Protein AF-0000000084534004 (afdb_homodimer)

Nearest PDB structures (foldseek):
  1y7y-assembly1_A  TM=9.054E-01  e=1.705E-03  Aeromonas hydrophila
  1y7y-assembly1_B  TM=9.629E-01  e=3.071E-03  Aeromonas hydrophila
  2b5a-assembly1_A  TM=8.673E-01  e=4.233E-03  [Bacillus] caldolyticus
  3f52-assembly1_A  TM=8.559E-01  e=8.482E-03  Corynebacterium glutamicum
  3f51-assembly1_A  TM=7.210E-01  e=1.448E-02  Corynebacterium glutamicum

Structure (mmCIF, N/CA/C/O backbone):
data_AF-0000000084534004-model_v1
#
loop_
_entity.id
_entity.type
_entity.pdbx_description
1 polymer 'HTH cro/C1-type domain-containing protein'
#
loop_
_atom_site.group_PDB
_atom_site.id
_atom_site.type_symbol
_atom_site.label_atom_id
_atom_site.label_alt_id
_atom_site.label_comp_id
_atom_site.label_asym_id
_atom_site.label_entity_id
_atom_site.label_seq_id
_atom_site.pdbx_PDB_ins_code
_atom_site.Cartn_x
_atom_site.Cartn_y
_atom_site.Cartn_z
_atom_site.occupancy
_atom_site.B_iso_or_equiv
_atom_site.auth_seq_id
_atom_site.auth_comp_id
_atom_site.auth_asym_id
_atom_site.auth_atom_id
_atom_site.pdbx_PDB_model_num
ATOM 1 N N . MET A 1 1 ? -35.75 -1.76 -23.844 1 21.72 1 MET A N 1
ATOM 2 C CA . MET A 1 1 ? -34.969 -1.839 -22.609 1 21.72 1 MET A CA 1
ATOM 3 C C . MET A 1 1 ? -33.75 -2.74 -22.797 1 21.72 1 MET A C 1
ATOM 5 O O . MET A 1 1 ? -33.875 -3.965 -22.703 1 21.72 1 MET A O 1
ATOM 9 N N . GLU A 1 2 ? -32.875 -2.648 -23.719 1 26.16 2 GLU A N 1
ATOM 10 C CA . GLU A 1 2 ? -31.922 -3.533 -24.391 1 26.16 2 GLU A CA 1
ATOM 11 C C . GLU A 1 2 ? -30.75 -3.898 -23.484 1 26.16 2 GLU A C 1
ATOM 13 O O . GLU A 1 2 ? -30.062 -3.018 -22.969 1 26.16 2 GLU A O 1
ATOM 18 N N . SER A 1 3 ? -30.891 -4.973 -22.656 1 27.3 3 SER A N 1
ATOM 19 C CA . SER A 1 3 ? -30.078 -5.582 -21.625 1 27.3 3 SER A CA 1
ATOM 20 C C . SER A 1 3 ? -28.625 -5.738 -22.078 1 27.3 3 SER A C 1
ATOM 22 O O . SER A 1 3 ? -28.359 -6.32 -23.141 1 27.3 3 SER A O 1
ATOM 24 N N . TYR A 1 4 ? -27.906 -4.73 -22.016 1 28.36 4 TYR A N 1
ATOM 25 C CA . TYR A 1 4 ? -26.5 -4.77 -22.391 1 28.36 4 TYR A CA 1
ATOM 26 C C . TYR A 1 4 ? -25.828 -6.023 -21.859 1 28.36 4 TYR A C 1
ATOM 28 O O . TYR A 1 4 ? -25.594 -6.141 -20.641 1 28.36 4 TYR A O 1
ATOM 36 N N . GLU A 1 5 ? -26.266 -7.344 -22.234 1 30.28 5 GLU A N 1
ATOM 37 C CA . GLU A 1 5 ? -25.672 -8.672 -22.109 1 30.28 5 GLU A CA 1
ATOM 38 C C . GLU A 1 5 ? -24.172 -8.625 -22.297 1 30.28 5 GLU A C 1
ATOM 40 O O . GLU A 1 5 ? -23.672 -8.227 -23.359 1 30.28 5 GLU A O 1
ATOM 45 N N . ILE A 1 6 ? -23.469 -8.18 -21.422 1 35.78 6 ILE A N 1
ATOM 46 C CA . ILE A 1 6 ? -22.031 -8.422 -21.469 1 35.78 6 ILE A CA 1
ATOM 47 C C . ILE A 1 6 ? -21.766 -9.75 -22.172 1 35.78 6 ILE A C 1
ATOM 49 O O . ILE A 1 6 ? -22.25 -10.797 -21.734 1 35.78 6 ILE A O 1
ATOM 53 N N . ASP A 1 7 ? -21.703 -9.945 -23.516 1 34.69 7 ASP A N 1
ATOM 54 C CA . ASP A 1 7 ? -21.5 -11.07 -24.422 1 34.69 7 ASP A CA 1
ATOM 55 C C . ASP A 1 7 ? -20.453 -12.039 -23.875 1 34.69 7 ASP A C 1
ATOM 57 O O . ASP A 1 7 ? -19.266 -11.719 -23.859 1 34.69 7 ASP A O 1
ATOM 61 N N . ALA A 1 8 ? -20.609 -12.82 -22.875 1 41.19 8 ALA A N 1
ATOM 62 C CA . ALA A 1 8 ? -20.047 -14.016 -22.234 1 41.19 8 ALA A CA 1
ATOM 63 C C . ALA A 1 8 ? -19.234 -14.836 -23.234 1 41.19 8 ALA A C 1
ATOM 65 O O . ALA A 1 8 ? -18.5 -15.758 -22.844 1 41.19 8 ALA A O 1
ATOM 66 N N . SER A 1 9 ? -19.469 -14.805 -24.484 1 41.81 9 SER A N 1
ATOM 67 C CA . SER A 1 9 ? -18.844 -15.438 -25.656 1 41.81 9 SER A CA 1
ATOM 68 C C . SER A 1 9 ? -17.422 -14.922 -25.859 1 41.81 9 SER A C 1
ATOM 70 O O . SER A 1 9 ? -16.641 -15.523 -26.609 1 41.81 9 SER A O 1
ATOM 72 N N . SER A 1 10 ? -16.922 -13.719 -25.297 1 50.91 10 SER A N 1
ATOM 73 C CA . SER A 1 10 ? -15.703 -12.984 -25.609 1 50.91 10 SER A CA 1
ATOM 74 C C . SER A 1 10 ? -14.664 -13.141 -24.516 1 50.91 10 SER A C 1
ATOM 76 O O . SER A 1 10 ? -13.602 -12.516 -24.562 1 50.91 10 SER A O 1
ATOM 78 N N . SER A 1 11 ? -14.859 -13.945 -23.578 1 62.97 11 SER A N 1
ATOM 79 C CA . SER A 1 11 ? -13.859 -14.117 -22.531 1 62.97 11 SER A CA 1
ATOM 80 C C . SER A 1 11 ? -12.633 -14.859 -23.062 1 62.97 11 SER A C 1
ATOM 82 O O . SER A 1 11 ? -12.734 -15.641 -24 1 62.97 11 SER A O 1
ATOM 84 N N . PRO A 1 12 ? -11.5 -14.391 -22.703 1 69.75 12 PRO A N 1
ATOM 85 C CA . PRO A 1 12 ? -10.281 -15.094 -23.125 1 69.75 12 PRO A CA 1
ATOM 86 C C . PRO A 1 12 ? -10.359 -16.594 -22.891 1 69.75 12 PRO A C 1
ATOM 88 O O . PRO A 1 12 ? -9.836 -17.375 -23.688 1 69.75 12 PRO A O 1
ATOM 91 N N . ALA A 1 13 ? -11.125 -16.922 -21.984 1 75.5 13 ALA A N 1
ATOM 92 C CA . ALA A 1 13 ? -11.281 -18.359 -21.703 1 75.5 13 ALA A CA 1
ATOM 93 C C . ALA A 1 13 ? -12.133 -19.031 -22.766 1 75.5 13 ALA A C 1
ATOM 95 O O . ALA A 1 13 ? -11.82 -20.141 -23.203 1 75.5 13 ALA A O 1
ATOM 96 N N . VAL A 1 14 ? -13.141 -18.359 -23.156 1 80.31 14 VAL A N 1
ATOM 97 C CA . VAL A 1 14 ? -14.008 -18.891 -24.203 1 80.31 14 VAL A CA 1
ATOM 98 C C . VAL A 1 14 ? -13.227 -18.969 -25.516 1 80.31 14 VAL A C 1
ATOM 100 O O . VAL A 1 14 ? -13.312 -19.984 -26.234 1 80.31 14 VAL A O 1
ATOM 103 N N . ARG A 1 15 ? -12.484 -17.953 -25.719 1 82.31 15 ARG A N 1
ATOM 104 C CA . ARG A 1 15 ? -11.656 -17.953 -26.938 1 82.31 15 ARG A CA 1
ATOM 105 C C . ARG A 1 15 ? -10.664 -19.109 -26.922 1 82.31 15 ARG A C 1
ATOM 107 O O . ARG A 1 15 ? -10.438 -19.75 -27.938 1 82.31 15 ARG A O 1
ATOM 114 N N . PHE A 1 16 ? -10.078 -19.328 -25.766 1 88.38 16 PHE A N 1
ATOM 115 C CA . PHE A 1 16 ? -9.164 -20.453 -25.625 1 88.38 16 PHE A CA 1
ATOM 116 C C . PHE A 1 16 ? -9.859 -21.766 -25.953 1 88.38 16 PHE A C 1
ATOM 118 O O . PHE A 1 16 ? -9.352 -22.562 -26.75 1 88.38 16 PHE A O 1
ATOM 125 N N . GLY A 1 17 ? -11.008 -22 -25.406 1 90.62 17 GLY A N 1
ATOM 126 C CA . GLY A 1 17 ? -11.781 -23.203 -25.656 1 90.62 17 GLY A CA 1
ATOM 127 C C . GLY A 1 17 ? -12.148 -23.375 -27.125 1 90.62 17 GLY A C 1
ATOM 128 O O . GLY A 1 17 ? -12.047 -24.484 -27.656 1 90.62 17 GLY A O 1
ATOM 129 N N . ASP A 1 18 ? -12.523 -22.266 -27.719 1 90.25 18 ASP A N 1
ATOM 130 C CA . ASP A 1 18 ? -12.883 -22.281 -29.141 1 90.25 18 ASP A CA 1
ATOM 131 C C . ASP A 1 18 ? -11.688 -22.672 -30 1 90.25 18 ASP A C 1
ATOM 133 O O . ASP A 1 18 ? -11.828 -23.469 -30.938 1 90.25 18 ASP A O 1
ATOM 137 N N . GLU A 1 19 ? -10.594 -22.078 -29.656 1 92.56 19 GLU A N 1
ATOM 138 C CA . GLU A 1 19 ? -9.383 -22.406 -30.391 1 92.56 19 GLU A CA 1
ATOM 139 C C . GLU A 1 19 ? -9 -23.875 -30.219 1 92.56 19 GLU A C 1
ATOM 141 O O . GLU A 1 19 ? -8.641 -24.547 -31.172 1 92.56 19 GLU A O 1
ATOM 146 N N . LEU A 1 20 ? -9.109 -24.344 -29.016 1 94.69 20 LEU A N 1
ATOM 147 C CA . LEU A 1 20 ? -8.797 -25.734 -28.719 1 94.69 20 LEU A CA 1
ATOM 148 C C . LEU A 1 20 ? -9.695 -26.672 -29.516 1 94.69 20 LEU A C 1
ATOM 150 O O . LEU A 1 20 ? -9.219 -27.625 -30.141 1 94.69 20 LEU A O 1
ATOM 154 N N . ARG A 1 21 ? -10.922 -26.359 -29.547 1 94.69 21 ARG A N 1
ATOM 155 C CA . ARG A 1 21 ? -11.906 -27.141 -30.297 1 94.69 21 ARG A CA 1
ATOM 156 C C . ARG A 1 21 ? -11.617 -27.094 -31.797 1 94.69 21 ARG A C 1
ATOM 158 O O . ARG A 1 21 ? -11.688 -28.109 -32.469 1 94.69 21 ARG A O 1
ATOM 165 N N . GLY A 1 22 ? -11.406 -25.969 -32.281 1 94.44 22 GLY A N 1
ATOM 166 C CA . GLY A 1 22 ? -11.102 -25.797 -33.688 1 94.44 22 GLY A CA 1
ATOM 167 C C . GLY A 1 22 ? -9.914 -26.625 -34.125 1 94.44 22 GLY A C 1
ATOM 168 O O . GLY A 1 22 ? -10 -27.328 -35.156 1 94.44 22 GLY A O 1
ATOM 169 N N . TRP A 1 23 ? -8.828 -26.516 -33.406 1 95.19 23 TRP A N 1
ATOM 170 C CA . TRP A 1 23 ? -7.625 -27.281 -33.719 1 95.19 23 TRP A CA 1
ATOM 171 C C . TRP A 1 23 ? -7.883 -28.781 -33.625 1 95.19 23 TRP A C 1
ATOM 173 O O . TRP A 1 23 ? -7.465 -29.547 -34.469 1 95.19 23 TRP A O 1
ATOM 183 N N . ARG A 1 24 ? -8.555 -29.125 -32.531 1 96 24 ARG A N 1
ATOM 184 C CA . ARG A 1 24 ? -8.891 -30.531 -32.312 1 96 24 ARG A CA 1
ATOM 185 C C . ARG A 1 24 ? -9.711 -31.078 -33.469 1 96 24 ARG A C 1
ATOM 187 O O . ARG A 1 24 ? -9.398 -32.156 -34.031 1 96 24 ARG A O 1
ATOM 194 N N . ARG A 1 25 ? -10.664 -30.359 -33.938 1 95.75 25 ARG A N 1
ATOM 195 C CA . ARG A 1 25 ? -11.539 -30.766 -35.031 1 95.75 25 ARG A CA 1
ATOM 196 C C . ARG A 1 25 ? -10.789 -30.781 -36.344 1 95.75 25 ARG A C 1
ATOM 198 O O . ARG A 1 25 ? -11.039 -31.656 -37.219 1 95.75 25 ARG A O 1
ATOM 205 N N . SER A 1 26 ? -9.945 -29.906 -36.531 1 94.56 26 SER A N 1
ATOM 206 C CA . SER A 1 26 ? -9.18 -29.844 -37.781 1 94.56 26 SER A CA 1
ATOM 207 C C . SER A 1 26 ? -8.281 -31.062 -37.938 1 94.56 26 SER A C 1
ATOM 209 O O . SER A 1 26 ? -7.93 -31.438 -39.062 1 94.56 26 SER A O 1
ATOM 211 N N . ARG A 1 27 ? -7.957 -31.641 -36.812 1 94.56 27 ARG A N 1
ATOM 212 C CA . ARG A 1 27 ? -7.121 -32.844 -36.812 1 94.56 27 ARG A CA 1
ATOM 213 C C . ARG A 1 27 ? -7.969 -34.094 -36.781 1 94.56 27 ARG A C 1
ATOM 215 O O . ARG A 1 27 ? -7.438 -35.219 -36.844 1 94.56 27 ARG A O 1
ATOM 222 N N . GLY A 1 28 ? -9.281 -33.906 -36.625 1 95.56 28 GLY A N 1
ATOM 223 C CA . GLY A 1 28 ? -10.195 -35.031 -36.562 1 95.56 28 GLY A CA 1
ATOM 224 C C . GLY A 1 28 ? -10.141 -35.781 -35.25 1 95.56 28 GLY A C 1
ATOM 225 O O . GLY A 1 28 ? -10.453 -36.969 -35.188 1 95.56 28 GLY A O 1
ATOM 226 N N . TRP A 1 29 ? -9.641 -35.156 -34.219 1 96.25 29 TRP A N 1
ATOM 227 C CA . TRP A 1 29 ? -9.484 -35.844 -32.938 1 96.25 29 TRP A CA 1
ATOM 228 C C . TRP A 1 29 ? -10.734 -35.656 -32.094 1 96.25 29 TRP A C 1
ATOM 230 O O . TRP A 1 29 ? -11.367 -34.594 -32.125 1 96.25 29 TRP A O 1
ATOM 240 N N . SER A 1 30 ? -11.102 -36.656 -31.391 1 95.75 30 SER A N 1
ATOM 241 C CA . SER A 1 30 ? -12.078 -36.531 -30.312 1 95.75 30 SER A CA 1
ATOM 242 C C . SER A 1 30 ? -11.461 -35.875 -29.094 1 95.75 30 SER A C 1
ATOM 244 O O . SER A 1 30 ? -10.242 -35.688 -29.016 1 95.75 30 SER A O 1
ATOM 246 N N . GLN A 1 31 ? -12.352 -35.438 -28.156 1 96.25 31 GLN A N 1
ATOM 247 C CA . GLN A 1 31 ? -11.844 -34.875 -26.891 1 96.25 31 GLN A CA 1
ATOM 248 C C . GLN A 1 31 ? -11.023 -35.938 -26.141 1 96.25 31 GLN A C 1
ATOM 250 O O . GLN A 1 31 ? -10.016 -35.594 -25.516 1 96.25 31 GLN A O 1
ATOM 255 N N . ALA A 1 32 ? -11.445 -37.188 -26.219 1 95.25 32 ALA A N 1
ATOM 256 C CA . ALA A 1 32 ? -10.727 -38.281 -25.562 1 95.25 32 ALA A CA 1
ATOM 257 C C . ALA A 1 32 ? -9.344 -38.469 -26.188 1 95.25 32 ALA A C 1
ATOM 259 O O . ALA A 1 32 ? -8.359 -38.688 -25.469 1 95.25 32 ALA A O 1
ATOM 260 N N . GLU A 1 33 ? -9.297 -38.406 -27.484 1 95.62 33 GLU A N 1
ATOM 261 C CA . GLU A 1 33 ? -8.031 -38.562 -28.188 1 95.62 33 GLU A CA 1
ATOM 262 C C . GLU A 1 33 ? -7.082 -37.406 -27.875 1 95.62 33 GLU A C 1
ATOM 264 O O . GLU A 1 33 ? -5.891 -37.625 -27.656 1 95.62 33 GLU A O 1
ATOM 269 N N . LEU A 1 34 ? -7.586 -36.156 -27.859 1 96.44 34 LEU A N 1
ATOM 270 C CA . LEU A 1 34 ? -6.766 -35 -27.5 1 96.44 34 LEU A CA 1
ATOM 271 C C . LEU A 1 34 ? -6.23 -35.156 -26.078 1 96.44 34 LEU A C 1
ATOM 273 O O . LEU A 1 34 ? -5.055 -34.906 -25.828 1 96.44 34 LEU A O 1
ATOM 277 N N . GLY A 1 35 ? -7.074 -35.562 -25.188 1 95.81 35 GLY A N 1
ATOM 278 C CA . GLY A 1 35 ? -6.66 -35.781 -23.812 1 95.81 35 GLY A CA 1
ATOM 279 C C . GLY A 1 35 ? -5.512 -36.781 -23.688 1 95.81 35 GLY A C 1
ATOM 280 O O . GLY A 1 35 ? -4.523 -36.5 -23 1 95.81 35 GLY A O 1
ATOM 281 N N . ARG A 1 36 ? -5.652 -37.875 -24.406 1 94.5 36 ARG A N 1
ATOM 282 C CA . ARG A 1 36 ? -4.613 -38.875 -24.406 1 94.5 36 ARG A CA 1
ATOM 283 C C . ARG A 1 36 ? -3.291 -38.344 -24.922 1 94.5 36 ARG A C 1
ATOM 285 O O . ARG A 1 36 ? -2.23 -38.594 -24.359 1 94.5 36 ARG A O 1
ATOM 292 N N . ARG A 1 37 ? -3.352 -37.562 -25.906 1 95.31 37 ARG A N 1
ATOM 293 C CA . ARG A 1 37 ? -2.148 -37.031 -26.531 1 95.31 37 ARG A CA 1
ATOM 294 C C . ARG A 1 37 ? -1.493 -35.969 -25.641 1 95.31 37 ARG A C 1
ATOM 296 O O . ARG A 1 37 ? -0.269 -35.812 -25.641 1 95.31 37 ARG A O 1
ATOM 303 N N . MET A 1 38 ? -2.312 -35.25 -24.906 1 94.88 38 MET A N 1
ATOM 304 C CA . MET A 1 38 ? -1.814 -34.156 -24.062 1 94.88 38 MET A CA 1
ATOM 305 C C . MET A 1 38 ? -1.446 -34.688 -22.688 1 94.88 38 MET A C 1
ATOM 307 O O . MET A 1 38 ? -0.784 -33.969 -21.906 1 94.88 38 MET A O 1
ATOM 311 N N . GLY A 1 39 ? -1.909 -35.875 -22.375 1 93.31 39 GLY A N 1
ATOM 312 C CA . GLY A 1 39 ? -1.701 -36.406 -21.047 1 93.31 39 GLY A CA 1
ATOM 313 C C . GLY A 1 39 ? -2.758 -35.969 -20.047 1 93.31 39 GLY A C 1
ATOM 314 O O . GLY A 1 39 ? -2.467 -35.781 -18.875 1 93.31 39 GLY A O 1
ATOM 315 N N . TYR A 1 40 ? -3.891 -35.625 -20.562 1 92.81 40 TYR A N 1
ATOM 316 C CA . TYR A 1 40 ? -4.992 -35.188 -19.703 1 92.81 40 TYR A CA 1
ATOM 317 C C . TYR A 1 40 ? -6.23 -36.031 -19.938 1 92.81 40 TYR A C 1
ATOM 319 O O . TYR A 1 40 ? -6.312 -36.781 -20.938 1 92.81 40 TYR A O 1
ATOM 327 N N . SER A 1 41 ? -7.168 -36.031 -19.047 1 91.44 41 SER A N 1
ATOM 328 C CA . SER A 1 41 ? -8.406 -36.781 -19.188 1 91.44 41 SER A CA 1
ATOM 329 C C . SER A 1 41 ? -9.344 -36.125 -20.203 1 91.44 41 SER A C 1
ATOM 331 O O . SER A 1 41 ? -9.234 -34.938 -20.469 1 91.44 41 SER A O 1
ATOM 333 N N . HIS A 1 42 ? -10.227 -37 -20.734 1 92.38 42 HIS A N 1
ATOM 334 C CA . HIS A 1 42 ? -11.312 -36.5 -21.578 1 92.38 42 HIS A CA 1
ATOM 335 C C . HIS A 1 42 ? -12.117 -35.406 -20.891 1 92.38 42 HIS A C 1
ATOM 337 O O . HIS A 1 42 ? -12.453 -34.406 -21.5 1 92.38 42 HIS A O 1
ATOM 343 N N . GLY A 1 43 ? -12.344 -35.656 -19.672 1 91.06 43 GLY A N 1
ATOM 344 C CA . GLY A 1 43 ? -13.133 -34.719 -18.891 1 91.06 43 GLY A CA 1
ATOM 345 C C . GLY A 1 43 ? -12.492 -33.344 -18.812 1 91.06 43 GLY A C 1
ATOM 346 O O . GLY A 1 43 ? -13.172 -32.312 -18.969 1 91.06 43 GLY A O 1
ATOM 347 N N . LEU A 1 44 ? -11.211 -33.312 -18.562 1 89.88 44 LEU A N 1
ATOM 348 C CA . LEU A 1 44 ? -10.531 -32.031 -18.438 1 89.88 44 LEU A CA 1
ATOM 349 C C . LEU A 1 44 ? -10.555 -31.266 -19.766 1 89.88 44 LEU A C 1
ATOM 351 O O . LEU A 1 44 ? -10.797 -30.047 -19.797 1 89.88 44 LEU A O 1
ATOM 355 N N . VAL A 1 45 ? -10.297 -31.984 -20.859 1 94 45 VAL A N 1
ATOM 356 C CA . VAL A 1 45 ? -10.32 -31.375 -22.188 1 94 45 VAL A CA 1
ATOM 357 C C . VAL A 1 45 ? -11.703 -30.797 -22.469 1 94 45 VAL A C 1
ATOM 359 O O . VAL A 1 45 ? -11.828 -29.656 -22.922 1 94 45 VAL A O 1
ATOM 362 N N . SER A 1 46 ? -12.742 -31.516 -22.172 1 92.81 46 SER A N 1
ATOM 363 C CA . SER A 1 46 ? -14.125 -31.078 -22.344 1 92.81 46 SER A CA 1
ATOM 364 C C . SER A 1 46 ? -14.406 -29.812 -21.531 1 92.81 46 SER A C 1
ATOM 366 O O . SER A 1 46 ? -14.977 -28.844 -22.062 1 92.81 46 SER A O 1
ATOM 368 N N . TYR A 1 47 ? -13.969 -29.812 -20.328 1 88.44 47 TYR A N 1
ATOM 369 C CA . TYR A 1 47 ? -14.227 -28.688 -19.438 1 88.44 47 TYR A CA 1
ATOM 370 C C . TYR A 1 47 ? -13.5 -27.438 -19.922 1 88.44 47 TYR A C 1
ATOM 372 O O . TYR A 1 47 ? -14.055 -26.344 -19.859 1 88.44 47 TYR A O 1
ATOM 380 N N . VAL A 1 48 ? -12.234 -27.594 -20.375 1 89 48 VAL A N 1
ATOM 381 C CA . VAL A 1 48 ? -11.453 -26.469 -20.859 1 89 48 VAL A CA 1
ATOM 382 C C . VAL A 1 48 ? -12.094 -25.891 -22.109 1 89 48 VAL A C 1
ATOM 384 O O . VAL A 1 48 ? -12.211 -24.672 -22.266 1 89 48 VAL A O 1
ATOM 387 N N . GLU A 1 49 ? -12.562 -26.781 -23.062 1 92.25 49 GLU A N 1
ATOM 388 C CA . GLU A 1 49 ? -13.18 -26.328 -24.312 1 92.25 49 GLU A CA 1
ATOM 389 C C . GLU A 1 49 ? -14.461 -25.547 -24.031 1 92.25 49 GLU A C 1
ATOM 391 O O . GLU A 1 49 ? -14.836 -24.672 -24.828 1 92.25 49 GLU A O 1
ATOM 396 N N . ARG A 1 50 ? -15.062 -25.797 -22.969 1 86.38 50 ARG A N 1
ATOM 397 C CA . ARG A 1 50 ? -16.312 -25.141 -22.625 1 86.38 50 ARG A CA 1
ATOM 398 C C . ARG A 1 50 ? -16.078 -24.016 -21.625 1 86.38 50 ARG A C 1
ATOM 400 O O . ARG A 1 50 ? -17.031 -23.484 -21.047 1 86.38 50 ARG A O 1
ATOM 407 N N . ALA A 1 51 ? -14.836 -23.734 -21.312 1 79.88 51 ALA A N 1
ATOM 408 C CA . ALA A 1 51 ? -14.438 -22.672 -20.391 1 79.88 51 ALA A CA 1
ATOM 409 C C . ALA A 1 51 ? -15.047 -22.906 -19 1 79.88 51 ALA A C 1
ATOM 411 O O . ALA A 1 51 ? -15.477 -21.953 -18.344 1 79.88 51 ALA A O 1
ATOM 412 N N . ARG A 1 52 ? -15.156 -24.188 -18.719 1 72.56 52 ARG A N 1
ATOM 413 C CA . ARG A 1 52 ? -15.742 -24.531 -17.422 1 72.56 52 ARG A CA 1
ATOM 414 C C . ARG A 1 52 ? -14.648 -24.812 -16.391 1 72.56 52 ARG A C 1
ATOM 416 O O . ARG A 1 52 ? -14.922 -24.875 -15.195 1 72.56 52 ARG A O 1
ATOM 423 N N . LYS A 1 53 ? -13.453 -25.125 -16.797 1 69.94 53 LYS A N 1
ATOM 424 C CA . LYS A 1 53 ? -12.266 -25.266 -15.953 1 69.94 53 LYS A CA 1
ATOM 425 C C . LYS A 1 53 ? -11.141 -24.359 -16.422 1 69.94 53 LYS A C 1
ATOM 427 O O . LYS A 1 53 ? -10.945 -24.188 -17.625 1 69.94 53 LYS A O 1
ATOM 432 N N . PRO A 1 54 ? -10.438 -23.828 -15.445 1 66.62 54 PRO A N 1
ATOM 433 C CA . PRO A 1 54 ? -9.336 -22.953 -15.828 1 66.62 54 PRO A CA 1
ATOM 434 C C . PRO A 1 54 ? -8.211 -23.688 -16.547 1 66.62 54 PRO A C 1
ATOM 436 O O . PRO A 1 54 ? -7.895 -24.828 -16.203 1 66.62 54 PRO A O 1
ATOM 439 N N . VAL A 1 55 ? -7.777 -23.031 -17.672 1 78.5 55 VAL A N 1
ATOM 440 C CA . VAL A 1 55 ? -6.645 -23.578 -18.422 1 78.5 55 VAL A CA 1
ATOM 441 C C . VAL A 1 55 ? -5.344 -23.234 -17.688 1 78.5 55 VAL A C 1
ATOM 443 O O . VAL A 1 55 ? -5.16 -22.125 -17.203 1 78.5 55 VAL A O 1
ATOM 446 N N . THR A 1 56 ? -4.555 -24.172 -17.359 1 75 56 THR A N 1
ATOM 447 C CA . THR A 1 56 ? -3.236 -23.984 -16.766 1 75 56 THR A CA 1
ATOM 448 C C . THR A 1 56 ? -2.176 -23.781 -17.844 1 75 56 THR A C 1
ATOM 450 O O . THR A 1 56 ? -2.414 -24.078 -19.016 1 75 56 THR A O 1
ATOM 453 N N . LEU A 1 57 ? -1.099 -23.219 -17.391 1 76.69 57 LEU A N 1
ATOM 454 C CA . LEU A 1 57 ? 0.014 -23.062 -18.328 1 76.69 57 LEU A CA 1
ATOM 455 C C . LEU A 1 57 ? 0.435 -24.422 -18.875 1 76.69 57 LEU A C 1
ATOM 457 O O . LEU A 1 57 ? 0.695 -24.547 -20.078 1 76.69 57 LEU A O 1
ATOM 461 N N . LYS A 1 58 ? 0.45 -25.344 -18 1 82.25 58 LYS A N 1
ATOM 462 C CA . LYS A 1 58 ? 0.851 -26.672 -18.422 1 82.25 58 LYS A CA 1
ATOM 463 C C . LYS A 1 58 ? -0.077 -27.203 -19.516 1 82.25 58 LYS A C 1
ATOM 465 O O . LYS A 1 58 ? 0.381 -27.797 -20.5 1 82.25 58 LYS A O 1
ATOM 470 N N . PHE A 1 59 ? -1.302 -27 -19.359 1 89 59 PHE A N 1
ATOM 471 C CA . PHE A 1 59 ? -2.287 -27.422 -20.344 1 89 59 PHE A CA 1
ATOM 472 C C . PHE A 1 59 ? -2.062 -26.703 -21.672 1 89 59 PHE A C 1
ATOM 474 O O . PHE A 1 59 ? -2.072 -27.328 -22.734 1 89 59 PHE A O 1
ATOM 481 N N . ALA A 1 60 ? -1.851 -25.375 -21.562 1 89.88 60 ALA A N 1
ATOM 482 C CA . ALA A 1 60 ? -1.646 -24.578 -22.766 1 89.88 60 ALA A CA 1
ATOM 483 C C . ALA A 1 60 ? -0.388 -25.016 -23.5 1 89.88 60 ALA A C 1
ATOM 485 O O . ALA A 1 60 ? -0.399 -25.141 -24.734 1 89.88 60 ALA A O 1
ATOM 486 N N . VAL A 1 61 ? 0.58 -25.297 -22.781 1 89.25 61 VAL A N 1
ATOM 487 C CA . VAL A 1 61 ? 1.841 -25.734 -23.375 1 89.25 61 VAL A CA 1
ATOM 488 C C . VAL A 1 61 ? 1.661 -27.109 -24.016 1 89.25 61 VAL A C 1
ATOM 490 O O . VAL A 1 61 ? 2.164 -27.344 -25.109 1 89.25 61 VAL A O 1
ATOM 493 N N . ALA A 1 62 ? 1.024 -27.969 -23.359 1 93.62 62 ALA A N 1
ATOM 494 C CA . ALA A 1 62 ? 0.744 -29.297 -23.922 1 93.62 62 ALA A CA 1
ATOM 495 C C . ALA A 1 62 ? -0.049 -29.188 -25.219 1 93.62 62 ALA A C 1
ATOM 497 O O . ALA A 1 62 ? 0.232 -29.906 -26.188 1 93.62 62 ALA A O 1
ATOM 498 N N . ALA A 1 63 ? -1.007 -28.312 -25.219 1 95.06 63 ALA A N 1
ATOM 499 C CA . ALA A 1 63 ? -1.794 -28.109 -26.438 1 95.06 63 ALA A CA 1
ATOM 500 C C . ALA A 1 63 ? -0.915 -27.609 -27.578 1 95.06 63 ALA A C 1
ATOM 502 O O . ALA A 1 63 ? -1.017 -28.109 -28.703 1 95.06 63 ALA A O 1
ATOM 503 N N . ASP A 1 64 ? -0.112 -26.594 -27.234 1 94.38 64 ASP A N 1
ATOM 504 C CA . ASP A 1 64 ? 0.801 -26.078 -28.25 1 94.38 64 ASP A CA 1
ATOM 505 C C . ASP A 1 64 ? 1.706 -27.188 -28.781 1 94.38 64 ASP A C 1
ATOM 507 O O . ASP A 1 64 ? 1.968 -27.25 -29.984 1 94.38 64 ASP A O 1
ATOM 511 N N . ARG A 1 65 ? 2.158 -28.016 -27.953 1 94.31 65 ARG A N 1
ATOM 512 C CA . ARG A 1 65 ? 3.047 -29.109 -28.328 1 94.31 65 ARG A CA 1
ATOM 513 C C . ARG A 1 65 ? 2.33 -30.109 -29.234 1 94.31 65 ARG A C 1
ATOM 515 O O . ARG A 1 65 ? 2.83 -30.453 -30.297 1 94.31 65 ARG A O 1
ATOM 522 N N . VAL A 1 66 ? 1.204 -30.484 -28.812 1 95.81 66 VAL A N 1
ATOM 523 C CA . VAL A 1 66 ? 0.472 -31.547 -29.5 1 95.81 66 VAL A CA 1
ATOM 524 C C . VAL A 1 66 ? -0.024 -31.031 -30.859 1 95.81 66 VAL A C 1
ATOM 526 O O . VAL A 1 66 ? -0.003 -31.766 -31.844 1 95.81 66 VAL A O 1
ATOM 529 N N . PHE A 1 67 ? -0.42 -29.734 -30.875 1 94.88 67 PHE A N 1
ATOM 530 C CA . PHE A 1 67 ? -0.979 -29.156 -32.094 1 94.88 67 PHE A CA 1
ATOM 531 C C . PHE A 1 67 ? 0.113 -28.516 -32.938 1 94.88 67 PHE A C 1
ATOM 533 O O . PHE A 1 67 ? -0.123 -28.156 -34.094 1 94.88 67 PHE A O 1
ATOM 540 N N . GLU A 1 68 ? 1.318 -28.438 -32.344 1 93.62 68 GLU A N 1
ATOM 541 C CA . GLU A 1 68 ? 2.35 -27.641 -33 1 93.62 68 GLU A CA 1
ATOM 542 C C . GLU A 1 68 ? 1.81 -26.281 -33.406 1 93.62 68 GLU A C 1
ATOM 544 O O . GLU A 1 68 ? 1.958 -25.875 -34.562 1 93.62 68 GLU A O 1
ATOM 549 N N . ALA A 1 69 ? 1.134 -25.672 -32.5 1 92.62 69 ALA A N 1
ATOM 550 C CA . ALA A 1 69 ? 0.35 -24.469 -32.781 1 92.62 69 ALA A CA 1
ATOM 551 C C . ALA A 1 69 ? 1.202 -23.203 -32.625 1 92.62 69 ALA A C 1
ATOM 553 O O . ALA A 1 69 ? 0.687 -22.094 -32.719 1 92.62 69 ALA A O 1
ATOM 554 N N . GLY A 1 70 ? 2.451 -23.25 -32.406 1 88.12 70 GLY A N 1
ATOM 555 C CA . GLY A 1 70 ? 3.365 -22.125 -32.438 1 88.12 70 GLY A CA 1
ATOM 556 C C . GLY A 1 70 ? 3.152 -21.172 -31.266 1 88.12 70 GLY A C 1
ATOM 557 O O . GLY A 1 70 ? 3.367 -19.969 -31.391 1 88.12 70 GLY A O 1
ATOM 558 N N . GLY A 1 71 ? 2.613 -21.594 -30.203 1 88.56 71 GLY A N 1
ATOM 559 C CA . GLY A 1 71 ? 2.516 -20.797 -29 1 88.56 71 GLY A CA 1
ATOM 560 C C . GLY A 1 71 ? 1.183 -20.078 -28.859 1 88.56 71 GLY A C 1
ATOM 561 O O . GLY A 1 71 ? 1 -19.266 -27.953 1 88.56 71 GLY A O 1
ATOM 562 N N . ILE A 1 72 ? 0.224 -20.406 -29.734 1 87.44 72 ILE A N 1
ATOM 563 C CA . ILE A 1 72 ? -1.061 -19.719 -29.734 1 87.44 72 ILE A CA 1
ATOM 564 C C . ILE A 1 72 ? -1.774 -19.953 -28.406 1 87.44 72 ILE A C 1
ATOM 566 O O . ILE A 1 72 ? -2.328 -19.016 -27.828 1 87.44 72 ILE A O 1
ATOM 570 N N . PHE A 1 73 ? -1.735 -21.141 -27.938 1 91.19 73 PHE A N 1
ATOM 571 C CA . PHE A 1 73 ? -2.461 -21.453 -26.719 1 91.19 73 PHE A CA 1
ATOM 572 C C . PHE A 1 73 ? -1.764 -20.844 -25.5 1 91.19 73 PHE A C 1
ATOM 574 O O . PHE A 1 73 ? -2.422 -20.375 -24.578 1 91.19 73 PHE A O 1
ATOM 581 N N . LYS A 1 74 ? -0.48 -20.859 -25.5 1 82.19 74 LYS A N 1
ATOM 582 C CA . LYS A 1 74 ? 0.254 -20.156 -24.453 1 82.19 74 LYS A CA 1
ATOM 583 C C . LYS A 1 74 ? -0.098 -18.672 -24.422 1 82.19 74 LYS A C 1
ATOM 585 O O . LYS A 1 74 ? -0.287 -18.094 -23.359 1 82.19 74 LYS A O 1
ATOM 590 N N . GLU A 1 75 ? -0.188 -18.156 -25.594 1 79.25 75 GLU A N 1
ATOM 591 C CA . GLU A 1 75 ? -0.536 -16.734 -25.688 1 79.25 75 GLU A CA 1
ATOM 592 C C . GLU A 1 75 ? -1.954 -16.484 -25.188 1 79.25 75 GLU A C 1
ATOM 594 O O . GLU A 1 75 ? -2.205 -15.5 -24.5 1 79.25 75 GLU A O 1
ATOM 599 N N . LEU A 1 76 ? -2.855 -17.281 -25.578 1 79.62 76 LEU A N 1
ATOM 600 C CA . LEU A 1 76 ? -4.227 -17.125 -25.094 1 79.62 76 LEU A CA 1
ATOM 601 C C . LEU A 1 76 ? -4.289 -17.266 -23.578 1 79.62 76 LEU A C 1
ATOM 603 O O . LEU A 1 76 ? -5.012 -16.516 -22.922 1 79.62 76 LEU A O 1
ATOM 607 N N . TRP A 1 77 ? -3.52 -18.203 -23.109 1 78.06 77 TRP A N 1
ATOM 608 C CA . TRP A 1 77 ? -3.428 -18.359 -21.656 1 78.06 77 TRP A CA 1
ATOM 609 C C . TRP A 1 77 ? -2.898 -17.094 -21 1 78.06 77 TRP A C 1
ATOM 611 O O . TRP A 1 77 ? -3.396 -16.672 -19.953 1 78.06 77 TRP A O 1
ATOM 621 N N . ARG A 1 78 ? -1.886 -16.562 -21.594 1 70.75 78 ARG A N 1
ATOM 622 C CA . ARG A 1 78 ? -1.312 -15.328 -21.078 1 70.75 78 ARG A CA 1
ATOM 623 C C . ARG A 1 78 ? -2.359 -14.219 -21 1 70.75 78 ARG A C 1
ATOM 625 O O . ARG A 1 78 ? -2.416 -13.469 -20.031 1 70.75 78 ARG A O 1
ATOM 632 N N . ARG A 1 79 ? -3.129 -14.203 -21.953 1 68.06 79 ARG A N 1
ATOM 633 C CA . ARG A 1 79 ? -4.18 -13.195 -22 1 68.06 79 ARG A CA 1
ATOM 634 C C . ARG A 1 79 ? -5.191 -13.406 -20.875 1 68.06 79 ARG A C 1
ATOM 636 O O . ARG A 1 79 ? -5.629 -12.453 -20.234 1 68.06 79 ARG A O 1
ATOM 643 N N . ILE A 1 80 ? -5.551 -14.641 -20.781 1 66.25 80 ILE A N 1
ATOM 644 C CA . ILE A 1 80 ? -6.469 -14.992 -19.703 1 66.25 80 ILE A CA 1
ATOM 645 C C . ILE A 1 80 ? -5.855 -14.609 -18.344 1 66.25 80 ILE A C 1
ATOM 647 O O . ILE A 1 80 ? -6.512 -13.977 -17.516 1 66.25 80 ILE A O 1
ATOM 651 N N . SER A 1 81 ? -4.598 -14.961 -18.266 1 63.81 81 SER A N 1
ATOM 652 C CA . SER A 1 81 ? -3.875 -14.742 -17.016 1 63.81 81 SER A CA 1
ATOM 653 C C . SER A 1 81 ? -3.699 -13.25 -16.734 1 63.81 81 SER A C 1
ATOM 655 O O . SER A 1 81 ? -3.795 -12.812 -15.594 1 63.81 81 SER A O 1
ATOM 657 N N . ASN A 1 82 ? -3.396 -12.648 -17.812 1 60.62 82 ASN A N 1
ATOM 658 C CA . ASN A 1 82 ? -3.158 -11.211 -17.688 1 60.62 82 ASN A CA 1
ATOM 659 C C . ASN A 1 82 ? -4.441 -10.461 -17.328 1 60.62 82 ASN A C 1
ATOM 661 O O . ASN A 1 82 ? -4.395 -9.414 -16.688 1 60.62 82 ASN A O 1
ATOM 665 N N . ALA A 1 83 ? -5.469 -11.062 -17.844 1 56.34 83 ALA A N 1
ATOM 666 C CA . ALA A 1 83 ? -6.746 -10.414 -17.578 1 56.34 83 ALA A CA 1
ATOM 667 C C . ALA A 1 83 ? -6.996 -10.297 -16.078 1 56.34 83 ALA A C 1
ATOM 669 O O . ALA A 1 83 ? -7.77 -9.445 -15.633 1 56.34 83 ALA A O 1
ATOM 670 N N . SER A 1 84 ? -6.23 -11.086 -15.453 1 60.47 84 SER A N 1
ATOM 671 C CA . SER A 1 84 ? -6.453 -11.102 -14.016 1 60.47 84 SER A CA 1
ATOM 672 C C . SER A 1 84 ? -5.473 -10.188 -13.289 1 60.47 84 SER A C 1
ATOM 674 O O . SER A 1 84 ? -5.59 -9.977 -12.078 1 60.47 84 SER A O 1
ATOM 676 N N . LEU A 1 85 ? -4.691 -9.516 -14.18 1 68.44 85 LEU A N 1
ATOM 677 C CA . LEU A 1 85 ? -3.633 -8.711 -13.57 1 68.44 85 LEU A CA 1
ATOM 678 C C . LEU A 1 85 ? -4.039 -7.246 -13.492 1 68.44 85 LEU A C 1
ATOM 680 O O . LEU A 1 85 ? -4.93 -6.805 -14.227 1 68.44 85 LEU A O 1
ATOM 684 N N . LEU A 1 86 ? -3.434 -6.566 -12.578 1 72.06 86 LEU A N 1
ATOM 685 C CA . LEU A 1 86 ? -3.668 -5.137 -12.406 1 72.06 86 LEU A CA 1
ATOM 686 C C . LEU A 1 86 ? -3.221 -4.363 -13.641 1 72.06 86 LEU A C 1
ATOM 688 O O . LEU A 1 86 ? -2.277 -4.77 -14.328 1 72.06 86 LEU A O 1
ATOM 692 N N . GLU A 1 87 ? -3.973 -3.348 -13.945 1 72.12 87 GLU A N 1
ATOM 693 C CA . GLU A 1 87 ? -3.492 -2.406 -14.953 1 72.12 87 GLU A CA 1
ATOM 694 C C . GLU A 1 87 ? -2.061 -1.965 -14.656 1 72.12 87 GLU A C 1
ATOM 696 O O . GLU A 1 87 ? -1.721 -1.673 -13.508 1 72.12 87 GLU A O 1
ATOM 701 N N . GLY A 1 88 ? -1.172 -2.014 -15.664 1 76.81 88 GLY A N 1
ATOM 702 C CA . GLY A 1 88 ? 0.211 -1.591 -15.508 1 76.81 88 GLY A CA 1
ATOM 703 C C . GLY A 1 88 ? 1.15 -2.734 -15.172 1 76.81 88 GLY A C 1
ATOM 704 O O . GLY A 1 88 ? 2.367 -2.607 -15.32 1 76.81 88 GLY A O 1
ATOM 705 N N . PHE A 1 89 ? 0.574 -3.812 -14.812 1 85.5 89 PHE A N 1
ATOM 706 C CA . PHE A 1 89 ? 1.405 -4.91 -14.336 1 85.5 89 PHE A CA 1
ATOM 707 C C . PHE A 1 89 ? 2.174 -5.543 -15.492 1 85.5 89 PHE A C 1
ATOM 709 O O . PHE A 1 89 ? 3.334 -5.934 -15.336 1 85.5 89 PHE A O 1
ATOM 716 N N . ALA A 1 90 ? 1.525 -5.629 -16.594 1 81 90 ALA A N 1
ATOM 717 C CA . ALA A 1 90 ? 2.18 -6.258 -17.734 1 81 90 ALA A CA 1
ATOM 718 C C . ALA A 1 90 ? 3.449 -5.504 -18.125 1 81 90 ALA A C 1
ATOM 720 O O . ALA A 1 90 ? 4.48 -6.121 -18.406 1 81 90 ALA A O 1
ATOM 721 N N . GLU A 1 91 ? 3.367 -4.199 -18.172 1 82.38 91 GLU A N 1
ATOM 722 C CA . GLU A 1 91 ? 4.531 -3.377 -18.484 1 82.38 91 GLU A CA 1
ATOM 723 C C . GLU A 1 91 ? 5.625 -3.543 -17.438 1 82.38 91 GLU A C 1
ATOM 725 O O . GLU A 1 91 ? 6.809 -3.598 -17.766 1 82.38 91 GLU A O 1
ATOM 730 N N . PHE A 1 92 ? 5.164 -3.594 -16.281 1 93.06 92 PHE A N 1
ATOM 731 C CA . PHE A 1 92 ? 6.102 -3.828 -15.195 1 93.06 92 PHE A CA 1
ATOM 732 C C . PHE A 1 92 ? 6.801 -5.172 -15.359 1 93.06 92 PHE A C 1
ATOM 734 O O . PHE A 1 92 ? 8.023 -5.258 -15.266 1 93.06 92 PHE A O 1
ATOM 741 N N . ALA A 1 93 ? 6.051 -6.184 -15.578 1 90.94 93 ALA A N 1
ATOM 742 C CA . ALA A 1 93 ? 6.605 -7.531 -15.719 1 90.94 93 ALA A CA 1
ATOM 743 C C . ALA A 1 93 ? 7.621 -7.594 -16.859 1 90.94 93 ALA A C 1
ATOM 745 O O . ALA A 1 93 ? 8.648 -8.266 -16.734 1 90.94 93 ALA A O 1
ATOM 746 N N . ASP A 1 94 ? 7.32 -6.918 -17.859 1 88.88 94 ASP A N 1
ATOM 747 C CA . ASP A 1 94 ? 8.242 -6.852 -18.984 1 88.88 94 ASP A CA 1
ATOM 748 C C . ASP A 1 94 ? 9.555 -6.188 -18.578 1 88.88 94 ASP A C 1
ATOM 750 O O . ASP A 1 94 ? 10.641 -6.715 -18.844 1 88.88 94 ASP A O 1
ATOM 754 N N . ALA A 1 95 ? 9.477 -5.094 -17.969 1 93.75 95 ALA A N 1
ATOM 755 C CA . ALA A 1 95 ? 10.672 -4.391 -17.484 1 93.75 95 ALA A CA 1
ATOM 756 C C . ALA A 1 95 ? 11.445 -5.238 -16.484 1 93.75 95 ALA A C 1
ATOM 758 O O . ALA A 1 95 ? 12.672 -5.277 -16.516 1 93.75 95 ALA A O 1
ATOM 759 N N . GLU A 1 96 ? 10.711 -5.855 -15.617 1 96.81 96 GLU A N 1
ATOM 760 C CA . GLU A 1 96 ? 11.312 -6.719 -14.602 1 96.81 96 GLU A CA 1
ATOM 761 C C . GLU A 1 96 ? 12.133 -7.836 -15.242 1 96.81 96 GLU A C 1
ATOM 763 O O . GLU A 1 96 ? 13.242 -8.133 -14.797 1 96.81 96 GLU A O 1
ATOM 768 N N . SER A 1 97 ? 11.617 -8.367 -16.281 1 94.25 97 SER A N 1
ATOM 769 C CA . SER A 1 97 ? 12.273 -9.508 -16.922 1 94.25 97 SER A CA 1
ATOM 770 C C . SER A 1 97 ? 13.609 -9.109 -17.531 1 94.25 97 SER A C 1
ATOM 772 O O . SER A 1 97 ? 14.477 -9.953 -17.766 1 94.25 97 SER A O 1
ATOM 774 N N . ARG A 1 98 ? 13.828 -7.855 -17.734 1 94.62 98 ARG A N 1
ATOM 775 C CA . ARG A 1 98 ? 15.016 -7.387 -18.422 1 94.62 98 ARG A CA 1
ATOM 776 C C . ARG A 1 98 ? 15.969 -6.684 -17.469 1 94.62 98 ARG A C 1
ATOM 778 O O . ARG A 1 98 ? 17.094 -6.328 -17.844 1 94.62 98 ARG A O 1
ATOM 785 N N . CYS A 1 99 ? 15.547 -6.492 -16.328 1 97.5 99 CYS A N 1
ATOM 786 C CA . CYS A 1 99 ? 16.297 -5.602 -15.445 1 97.5 99 CYS A CA 1
ATOM 787 C C . CYS A 1 99 ? 17.625 -6.227 -15.031 1 97.5 99 CYS A C 1
ATOM 789 O O . CYS A 1 99 ? 17.75 -7.449 -15 1 97.5 99 CYS A O 1
ATOM 791 N N . LYS A 1 100 ? 18.594 -5.395 -14.68 1 98.06 100 LYS A N 1
ATOM 792 C CA . LYS A 1 100 ? 19.906 -5.82 -14.195 1 98.06 100 LYS A CA 1
ATOM 793 C C . LYS A 1 100 ? 20 -5.684 -12.68 1 98.06 100 LYS A C 1
ATOM 795 O O . LYS A 1 100 ? 20.812 -6.359 -12.039 1 98.06 100 LYS A O 1
ATOM 800 N N . LYS A 1 101 ? 19.266 -4.785 -12.195 1 98.56 101 LYS A N 1
ATOM 801 C CA . LYS A 1 101 ? 19.156 -4.566 -10.75 1 98.56 101 LYS A CA 1
ATOM 802 C C . LYS A 1 101 ? 17.719 -4.32 -10.328 1 98.56 101 LYS A C 1
ATOM 804 O O . LYS A 1 101 ? 16.984 -3.592 -11 1 98.56 101 LYS A O 1
ATOM 809 N N . LEU A 1 102 ? 17.328 -4.969 -9.32 1 98.75 102 LEU A N 1
ATOM 810 C CA . LEU A 1 102 ? 15.992 -4.816 -8.758 1 98.75 102 LEU A CA 1
ATOM 811 C C . LEU A 1 102 ? 16.062 -4.453 -7.277 1 98.75 102 LEU A C 1
ATOM 813 O O . LEU A 1 102 ? 16.703 -5.152 -6.492 1 98.75 102 LEU A O 1
ATOM 817 N N . ARG A 1 103 ? 15.492 -3.359 -6.875 1 98.81 103 ARG A N 1
ATOM 818 C CA . ARG A 1 103 ? 15.305 -2.939 -5.492 1 98.81 103 ARG A CA 1
ATOM 819 C C . ARG A 1 103 ? 13.82 -2.896 -5.133 1 98.81 103 ARG A C 1
ATOM 821 O O . ARG A 1 103 ? 13.008 -2.381 -5.898 1 98.81 103 ARG A O 1
ATOM 828 N N . THR A 1 104 ? 13.469 -3.461 -4.035 1 98.69 104 THR A N 1
ATOM 829 C CA . THR A 1 104 ? 12.055 -3.453 -3.697 1 98.69 104 THR A CA 1
ATOM 830 C C . THR A 1 104 ? 11.859 -3.254 -2.197 1 98.69 104 THR A C 1
ATOM 832 O O . THR A 1 104 ? 12.672 -3.705 -1.394 1 98.69 104 THR A O 1
ATOM 835 N N . PHE A 1 105 ? 10.898 -2.484 -1.841 1 98.69 105 PHE A N 1
ATOM 836 C CA . PHE A 1 105 ? 10.328 -2.404 -0.499 1 98.69 105 PHE A CA 1
ATOM 837 C C . PHE A 1 105 ? 8.906 -2.939 -0.479 1 98.69 105 PHE A C 1
ATOM 839 O O . PHE A 1 105 ? 8.07 -2.537 -1.296 1 98.69 105 PHE A O 1
ATOM 846 N N . GLU A 1 106 ? 8.633 -3.83 0.427 1 97.38 106 GLU A N 1
ATOM 847 C CA . GLU A 1 106 ? 7.309 -4.445 0.497 1 97.38 106 GLU A CA 1
ATOM 848 C C . GLU A 1 106 ? 6.758 -4.41 1.92 1 97.38 106 GLU A C 1
ATOM 850 O O . GLU A 1 106 ? 7.52 -4.32 2.885 1 97.38 106 GLU A O 1
ATOM 855 N N . LEU A 1 107 ? 5.453 -4.438 1.989 1 95.19 107 LEU A N 1
ATOM 856 C CA . LEU A 1 107 ? 4.719 -4.406 3.252 1 95.19 107 LEU A CA 1
ATOM 857 C C . LEU A 1 107 ? 3.607 -5.445 3.264 1 95.19 107 LEU A C 1
ATOM 859 O O . LEU A 1 107 ? 2.908 -5.625 2.262 1 95.19 107 LEU A O 1
ATOM 863 N N . GLY A 1 108 ? 3.518 -6.156 4.383 1 95.62 108 GLY A N 1
ATOM 864 C CA . GLY A 1 108 ? 2.367 -7.016 4.617 1 95.62 108 GLY A CA 1
ATOM 865 C C . GLY A 1 108 ? 2.494 -8.375 3.963 1 95.62 108 GLY A C 1
ATOM 866 O O . GLY A 1 108 ? 1.89 -9.352 4.418 1 95.62 108 GLY A O 1
ATOM 867 N N . VAL A 1 109 ? 3.23 -8.406 2.85 1 96.88 109 VAL A N 1
ATOM 868 C CA . VAL A 1 109 ? 3.438 -9.68 2.162 1 96.88 109 VAL A CA 1
ATOM 869 C C . VAL A 1 109 ? 4.859 -9.742 1.609 1 96.88 109 VAL A C 1
ATOM 871 O O . VAL A 1 109 ? 5.484 -8.711 1.365 1 96.88 109 VAL A O 1
ATOM 874 N N . ILE A 1 110 ? 5.328 -10.922 1.457 1 98.31 110 ILE A N 1
ATOM 875 C CA . ILE A 1 110 ? 6.648 -11.156 0.885 1 98.31 110 ILE A CA 1
ATOM 876 C C . ILE A 1 110 ? 6.637 -10.805 -0.601 1 98.31 110 ILE A C 1
ATOM 878 O O . ILE A 1 110 ? 5.672 -11.094 -1.309 1 98.31 110 ILE A O 1
ATOM 882 N N . PRO A 1 111 ? 7.727 -10.172 -1.113 1 97.56 111 PRO A N 1
ATOM 883 C CA . PRO A 1 111 ? 7.773 -9.844 -2.541 1 97.56 111 PRO A CA 1
ATOM 884 C C . PRO A 1 111 ? 7.586 -11.07 -3.434 1 97.56 111 PRO A C 1
ATOM 886 O O . PRO A 1 111 ? 8.117 -12.141 -3.135 1 97.56 111 PRO A O 1
ATOM 889 N N . GLY A 1 112 ? 6.875 -10.891 -4.484 1 97.25 112 GLY A N 1
ATOM 890 C CA . GLY A 1 112 ? 6.508 -11.984 -5.367 1 97.25 112 GLY A CA 1
ATOM 891 C C . GLY A 1 112 ? 7.691 -12.836 -5.781 1 97.25 112 GLY A C 1
ATOM 892 O O . GLY A 1 112 ? 7.645 -14.062 -5.668 1 97.25 112 GLY A O 1
ATOM 893 N N . LEU A 1 113 ? 8.758 -12.242 -6.172 1 97.75 113 LEU A N 1
ATOM 894 C CA . LEU A 1 113 ? 9.93 -12.977 -6.648 1 97.75 113 LEU A CA 1
ATOM 895 C C . LEU A 1 113 ? 10.508 -13.859 -5.543 1 97.75 113 LEU A C 1
ATOM 897 O O . LEU A 1 113 ? 11.273 -14.781 -5.82 1 97.75 113 LEU A O 1
ATOM 901 N N . MET A 1 114 ? 10.141 -13.594 -4.305 1 98.44 114 MET A N 1
ATOM 902 C CA . MET A 1 114 ? 10.758 -14.297 -3.182 1 98.44 114 MET A CA 1
ATOM 903 C C . MET A 1 114 ? 9.742 -15.195 -2.486 1 98.44 114 MET A C 1
ATOM 905 O O . MET A 1 114 ? 10.023 -15.75 -1.419 1 98.44 114 MET A O 1
ATOM 909 N N . GLN A 1 115 ? 8.641 -15.328 -3.029 1 98.69 115 GLN A N 1
ATOM 910 C CA . GLN A 1 115 ? 7.605 -16.203 -2.48 1 98.69 115 GLN A CA 1
ATOM 911 C C . GLN A 1 115 ? 7.793 -17.641 -2.939 1 98.69 115 GLN A C 1
ATOM 913 O O . GLN A 1 115 ? 8.164 -17.891 -4.09 1 98.69 115 GLN A O 1
ATOM 918 N N . THR A 1 116 ? 7.555 -18.531 -2.027 1 98.62 116 THR A N 1
ATOM 919 C CA . THR A 1 116 ? 7.262 -19.875 -2.523 1 98.62 116 THR A CA 1
ATOM 920 C C . THR A 1 116 ? 5.914 -19.906 -3.242 1 98.62 116 THR A C 1
ATOM 922 O O . THR A 1 116 ? 5.051 -19.062 -2.99 1 98.62 116 THR A O 1
ATOM 925 N N . LEU A 1 117 ? 5.797 -20.891 -4.117 1 97.38 117 LEU A N 1
ATOM 926 C CA . LEU A 1 117 ? 4.535 -20.953 -4.848 1 97.38 117 LEU A CA 1
ATOM 927 C C . LEU A 1 117 ? 3.395 -21.359 -3.92 1 97.38 117 LEU A C 1
ATOM 929 O O . LEU A 1 117 ? 2.248 -20.953 -4.125 1 97.38 117 LEU A O 1
ATOM 933 N N . ASP A 1 118 ? 3.691 -22.094 -2.85 1 98.31 118 ASP A N 1
ATOM 934 C CA . ASP A 1 118 ? 2.68 -22.422 -1.853 1 98.31 118 ASP A CA 1
ATOM 935 C C . ASP A 1 118 ? 2.191 -21.172 -1.12 1 98.31 118 ASP A C 1
ATOM 937 O O . ASP A 1 118 ? 0.997 -21.047 -0.848 1 98.31 118 ASP A O 1
ATOM 941 N N . TYR A 1 119 ? 3.088 -20.328 -0.756 1 98.56 119 TYR A N 1
ATOM 942 C CA . TYR A 1 119 ? 2.744 -19.062 -0.132 1 98.56 119 TYR A CA 1
ATOM 943 C C . TYR A 1 119 ? 1.847 -18.234 -1.043 1 98.56 119 TYR A C 1
ATOM 945 O O . TYR A 1 119 ? 0.803 -17.734 -0.612 1 98.56 119 TYR A O 1
ATOM 953 N N . ALA A 1 120 ? 2.223 -18.156 -2.312 1 97.75 120 ALA A N 1
ATOM 954 C CA . ALA A 1 120 ? 1.443 -17.406 -3.297 1 97.75 120 ALA A CA 1
ATOM 955 C C . ALA A 1 120 ? 0.053 -18.016 -3.469 1 97.75 120 ALA A C 1
ATOM 957 O O . ALA A 1 120 ? -0.943 -17.297 -3.533 1 97.75 120 ALA A O 1
ATOM 958 N N . ALA A 1 121 ? 0.034 -19.281 -3.521 1 96.94 121 ALA A N 1
ATOM 959 C CA . ALA A 1 121 ? -1.239 -19.984 -3.689 1 96.94 121 ALA A CA 1
ATOM 960 C C . ALA A 1 121 ? -2.16 -19.734 -2.498 1 96.94 121 ALA A C 1
ATOM 962 O O . ALA A 1 121 ? -3.375 -19.594 -2.662 1 96.94 121 ALA A O 1
ATOM 963 N N . ALA A 1 122 ? -1.6 -19.734 -1.351 1 97.88 122 ALA A N 1
ATOM 964 C CA . ALA A 1 122 ? -2.389 -19.469 -0.149 1 97.88 122 ALA A CA 1
ATOM 965 C C . ALA A 1 122 ? -3.014 -18.078 -0.19 1 97.88 122 ALA A C 1
ATOM 967 O O . ALA A 1 122 ? -4.176 -17.906 0.179 1 97.88 122 ALA A O 1
ATOM 968 N N . LEU A 1 123 ? -2.256 -17.078 -0.586 1 96.31 123 LEU A N 1
ATOM 969 C CA . LEU A 1 123 ? -2.773 -15.719 -0.729 1 96.31 123 LEU A CA 1
ATOM 970 C C . LEU A 1 123 ? -3.963 -15.688 -1.682 1 96.31 123 LEU A C 1
ATOM 972 O O . LEU A 1 123 ? -5.012 -15.133 -1.354 1 96.31 123 LEU A O 1
ATOM 976 N N . GLU A 1 124 ? -3.797 -16.359 -2.822 1 93.5 124 GLU A N 1
ATOM 977 C CA . GLU A 1 124 ? -4.852 -16.359 -3.83 1 93.5 124 GLU A CA 1
ATOM 978 C C . GLU A 1 124 ? -6.066 -17.156 -3.35 1 93.5 124 GLU A C 1
ATOM 980 O O . GLU A 1 124 ? -7.203 -16.828 -3.693 1 93.5 124 GLU A O 1
ATOM 985 N N . ALA A 1 125 ? -5.781 -18.172 -2.572 1 94.88 125 ALA A N 1
ATOM 986 C CA . ALA A 1 125 ? -6.871 -18.984 -2.045 1 94.88 125 ALA A CA 1
ATOM 987 C C . ALA A 1 125 ? -7.805 -18.156 -1.165 1 94.88 125 ALA A C 1
ATOM 989 O O . ALA A 1 125 ? -9.016 -18.391 -1.137 1 94.88 125 ALA A O 1
ATOM 990 N N . GLY A 1 126 ? -7.211 -17.25 -0.444 1 93.69 126 GLY A N 1
ATOM 991 C CA . GLY A 1 126 ? -8.039 -16.344 0.323 1 93.69 126 GLY A CA 1
ATOM 992 C C . GLY A 1 126 ? -9.031 -15.562 -0.534 1 93.69 126 GLY A C 1
ATOM 993 O O . GLY A 1 126 ? -10.203 -15.43 -0.173 1 93.69 126 GLY A O 1
ATOM 994 N N . SER A 1 127 ? -8.617 -15.125 -1.666 1 91 127 SER A N 1
ATOM 995 C CA . SER A 1 127 ? -9.461 -14.367 -2.59 1 91 127 SER A CA 1
ATOM 996 C C . SER A 1 127 ? -10.562 -15.25 -3.178 1 91 127 SER A C 1
ATOM 998 O O . SER A 1 127 ? -11.695 -14.805 -3.359 1 91 127 SER A O 1
ATOM 1000 N N . VAL A 1 128 ? -10.211 -16.469 -3.439 1 90.19 128 VAL A N 1
ATOM 1001 C CA . VAL A 1 128 ? -11.172 -17.406 -3.996 1 90.19 128 VAL A CA 1
ATOM 1002 C C . VAL A 1 128 ? -12.266 -17.703 -2.969 1 90.19 128 VAL A C 1
ATOM 1004 O O . VAL A 1 128 ? -13.453 -17.688 -3.295 1 90.19 128 VAL A O 1
ATOM 1007 N N . ARG A 1 129 ? -11.875 -17.922 -1.756 1 92.5 129 ARG A N 1
ATOM 1008 C CA . ARG A 1 129 ? -12.812 -18.25 -0.684 1 92.5 129 ARG A CA 1
ATOM 1009 C C . ARG A 1 129 ? -13.844 -17.141 -0.499 1 92.5 129 ARG A C 1
ATOM 1011 O O . ARG A 1 129 ? -15.016 -17.406 -0.229 1 92.5 129 ARG A O 1
ATOM 1018 N N . ARG A 1 130 ? -13.422 -15.914 -0.73 1 90.38 130 ARG A N 1
ATOM 1019 C CA . ARG A 1 130 ? -14.328 -14.781 -0.538 1 90.38 130 ARG A CA 1
ATOM 1020 C C . ARG A 1 130 ? -15.102 -14.469 -1.815 1 90.38 130 ARG A C 1
ATOM 1022 O O . ARG A 1 130 ? -15.922 -13.555 -1.846 1 90.38 130 ARG A O 1
ATOM 1029 N N . GLY A 1 131 ? -14.758 -15.148 -2.9 1 86.5 131 GLY A N 1
ATOM 1030 C CA . GLY A 1 131 ? -15.484 -14.984 -4.152 1 86.5 131 GLY A CA 1
ATOM 1031 C C . GLY A 1 131 ? -14.977 -13.82 -4.988 1 86.5 131 GLY A C 1
ATOM 1032 O O . GLY A 1 131 ? -15.625 -13.422 -5.953 1 86.5 131 GLY A O 1
ATOM 1033 N N . SER A 1 132 ? -13.844 -13.273 -4.59 1 85.94 132 SER A N 1
ATOM 1034 C CA . SER A 1 132 ? -13.297 -12.125 -5.305 1 85.94 132 SER A CA 1
ATOM 1035 C C . SER A 1 132 ? -12.766 -12.531 -6.676 1 85.94 132 SER A C 1
ATOM 1037 O O . SER A 1 132 ? -12.781 -11.734 -7.613 1 85.94 132 SER A O 1
ATOM 1039 N N . ILE A 1 133 ? -12.227 -13.703 -6.711 1 82.81 133 ILE A N 1
ATOM 1040 C CA . ILE A 1 133 ? -11.734 -14.242 -7.973 1 82.81 133 ILE A CA 1
ATOM 1041 C C . ILE A 1 133 ? -12.086 -15.727 -8.07 1 82.81 133 ILE A C 1
ATOM 1043 O O . ILE A 1 133 ? -12.422 -16.359 -7.066 1 82.81 133 ILE A O 1
ATOM 1047 N N . THR A 1 134 ? -12.016 -16.188 -9.273 1 82 134 THR A N 1
ATOM 1048 C CA . THR A 1 134 ? -12.273 -17.609 -9.477 1 82 134 THR A CA 1
ATOM 1049 C C . THR A 1 134 ? -11.016 -18.422 -9.219 1 82 134 THR A C 1
ATOM 1051 O O . THR A 1 134 ? -9.914 -17.875 -9.156 1 82 134 THR A O 1
ATOM 1054 N N . LYS A 1 135 ? -11.211 -19.703 -9.016 1 85.38 135 LYS A N 1
ATOM 1055 C CA . LYS A 1 135 ? -10.07 -20.609 -8.859 1 85.38 135 LYS A CA 1
ATOM 1056 C C . LYS A 1 135 ? -9.148 -20.547 -10.07 1 85.38 135 LYS A C 1
ATOM 1058 O O . LYS A 1 135 ? -7.926 -20.578 -9.93 1 85.38 135 LYS A O 1
ATOM 1063 N N . GLN A 1 136 ? -9.703 -20.391 -11.156 1 77.12 136 GLN A N 1
ATOM 1064 C CA . GLN A 1 136 ? -8.93 -20.312 -12.391 1 77.12 136 GLN A CA 1
ATOM 1065 C C . GLN A 1 136 ? -8.07 -19.047 -12.422 1 77.12 136 GLN A C 1
ATOM 1067 O O . GLN A 1 136 ? -6.898 -19.109 -12.797 1 77.12 136 GLN A O 1
ATOM 1072 N N . GLN A 1 137 ? -8.656 -17.984 -12.016 1 80.38 137 GLN A N 1
ATOM 1073 C CA . GLN A 1 137 ? -7.922 -16.719 -11.945 1 80.38 137 GLN A CA 1
ATOM 1074 C C . GLN A 1 137 ? -6.781 -16.812 -10.93 1 80.38 137 GLN A C 1
ATOM 1076 O O . GLN A 1 137 ? -5.676 -16.328 -11.188 1 80.38 137 GLN A O 1
ATOM 1081 N N . ALA A 1 138 ? -7.031 -17.469 -9.867 1 88.5 138 ALA A N 1
ATOM 1082 C CA . ALA A 1 138 ? -6.012 -17.656 -8.836 1 88.5 138 ALA A CA 1
ATOM 1083 C C . ALA A 1 138 ? -4.832 -18.453 -9.375 1 88.5 138 ALA A C 1
ATOM 1085 O O . ALA A 1 138 ? -3.674 -18.062 -9.195 1 88.5 138 ALA A O 1
ATOM 1086 N N . ASP A 1 139 ? -5.137 -19.516 -10.023 1 85.25 139 ASP A N 1
ATOM 1087 C CA . ASP A 1 139 ? -4.098 -20.359 -10.609 1 85.25 139 ASP A CA 1
ATOM 1088 C C . ASP A 1 139 ? -3.291 -19.594 -11.656 1 85.25 139 ASP A C 1
ATOM 1090 O O . ASP A 1 139 ? -2.07 -19.734 -11.734 1 85.25 139 ASP A O 1
ATOM 1094 N N . GLY A 1 140 ? -3.998 -18.828 -12.398 1 83.31 140 GLY A N 1
ATOM 1095 C CA . GLY A 1 140 ? -3.332 -18 -13.383 1 83.31 140 GLY A CA 1
ATOM 1096 C C . GLY A 1 140 ? -2.334 -17.031 -12.766 1 83.31 140 GLY A C 1
ATOM 1097 O O . GLY A 1 140 ? -1.223 -16.875 -13.273 1 83.31 140 GLY A O 1
ATOM 1098 N N . ARG A 1 141 ? -2.73 -16.469 -11.68 1 89 141 ARG A N 1
ATOM 1099 C CA . ARG A 1 141 ? -1.854 -15.516 -11 1 89 141 ARG A CA 1
ATOM 1100 C C . ARG A 1 141 ? -0.613 -16.219 -10.453 1 89 141 ARG A C 1
ATOM 1102 O O . ARG A 1 141 ? 0.493 -15.672 -10.531 1 89 141 ARG A O 1
ATOM 1109 N N . VAL A 1 142 ? -0.769 -17.359 -9.969 1 92 142 VAL A N 1
ATOM 1110 C CA . VAL A 1 142 ? 0.354 -18.125 -9.438 1 92 142 VAL A CA 1
ATOM 1111 C C . VAL A 1 142 ? 1.281 -18.547 -10.578 1 92 142 VAL A C 1
ATOM 1113 O O . VAL A 1 142 ? 2.506 -18.5 -10.43 1 92 142 VAL A O 1
ATOM 1116 N N . ASP A 1 143 ? 0.729 -18.875 -11.688 1 85.75 143 ASP A N 1
ATOM 1117 C CA . ASP A 1 143 ? 1.514 -19.25 -12.859 1 85.75 143 ASP A CA 1
ATOM 1118 C C . ASP A 1 143 ? 2.346 -18.062 -13.359 1 85.75 143 ASP A C 1
ATOM 1120 O O . ASP A 1 143 ? 3.508 -18.234 -13.734 1 85.75 143 ASP A O 1
ATOM 1124 N N . VAL A 1 144 ? 1.689 -17 -13.414 1 86.75 144 VAL A N 1
ATOM 1125 C CA . VAL A 1 144 ? 2.398 -15.805 -13.836 1 86.75 144 VAL A CA 1
ATOM 1126 C C . VAL A 1 144 ? 3.582 -15.539 -12.906 1 86.75 144 VAL A C 1
ATOM 1128 O O . VAL A 1 144 ? 4.688 -15.242 -13.367 1 86.75 144 VAL A O 1
ATOM 1131 N N . LEU A 1 145 ? 3.355 -15.703 -11.641 1 93.44 145 LEU A N 1
ATOM 1132 C CA . LEU A 1 145 ? 4.43 -15.508 -10.672 1 93.44 145 LEU A CA 1
ATOM 1133 C C . LEU A 1 145 ? 5.555 -16.5 -10.906 1 93.44 145 LEU A C 1
ATOM 1135 O O . LEU A 1 145 ? 6.734 -16.141 -10.883 1 93.44 145 LEU A O 1
ATOM 1139 N N . ALA A 1 146 ? 5.211 -17.688 -11.148 1 91.94 146 ALA A N 1
ATOM 1140 C CA . ALA A 1 146 ? 6.207 -18.734 -11.391 1 91.94 146 ALA A CA 1
ATOM 1141 C C . ALA A 1 146 ? 7.09 -18.375 -12.586 1 91.94 146 ALA A C 1
ATOM 1143 O O . ALA A 1 146 ? 8.305 -18.562 -12.547 1 91.94 146 ALA A O 1
ATOM 1144 N N . ARG A 1 147 ? 6.488 -17.875 -13.539 1 87.06 147 ARG A N 1
ATOM 1145 C CA . ARG A 1 147 ? 7.234 -17.469 -14.727 1 87.06 147 ARG A CA 1
ATOM 1146 C C . ARG A 1 147 ? 8.164 -16.297 -14.414 1 87.06 147 ARG A C 1
ATOM 1148 O O . ARG A 1 147 ? 9.312 -16.281 -14.859 1 87.06 147 ARG A O 1
ATOM 1155 N N . ARG A 1 148 ? 7.625 -15.391 -13.68 1 94.19 148 ARG A N 1
ATOM 1156 C CA . ARG A 1 148 ? 8.438 -14.242 -13.289 1 94.19 148 ARG A CA 1
ATOM 1157 C C . ARG A 1 148 ? 9.648 -14.68 -12.477 1 94.19 148 ARG A C 1
ATOM 1159 O O . ARG A 1 148 ? 10.742 -14.141 -12.641 1 94.19 148 ARG A O 1
ATOM 1166 N N . GLN A 1 149 ? 9.516 -15.664 -11.672 1 96.5 149 GLN A N 1
ATOM 1167 C CA . GLN A 1 149 ? 10.555 -16.109 -10.75 1 96.5 149 GLN A CA 1
ATOM 1168 C C . GLN A 1 149 ? 11.695 -16.797 -11.492 1 96.5 149 GLN A C 1
ATOM 1170 O O . GLN A 1 149 ? 12.781 -16.969 -10.945 1 96.5 149 GLN A O 1
ATOM 1175 N N . LYS A 1 150 ? 11.445 -17.156 -12.688 1 93.75 150 LYS A N 1
ATOM 1176 C CA . LYS A 1 150 ? 12.523 -17.719 -13.5 1 93.75 150 LYS A CA 1
ATOM 1177 C C . LYS A 1 150 ? 13.664 -16.734 -13.664 1 93.75 150 LYS A C 1
ATOM 1179 O O . LYS A 1 150 ? 14.797 -17.125 -13.984 1 93.75 150 LYS A O 1
ATOM 1184 N N . LEU A 1 151 ? 13.328 -15.539 -13.469 1 95.12 151 LEU A N 1
ATOM 1185 C CA . LEU A 1 151 ? 14.328 -14.469 -13.492 1 95.12 151 LEU A CA 1
ATOM 1186 C C . LEU A 1 151 ? 15.469 -14.773 -12.531 1 95.12 151 LEU A C 1
ATOM 1188 O O . LEU A 1 151 ? 16.625 -14.453 -12.82 1 95.12 151 LEU A O 1
ATOM 1192 N N . LEU A 1 152 ? 15.227 -15.375 -11.43 1 96.06 152 LEU A N 1
ATOM 1193 C CA . LEU A 1 152 ? 16.203 -15.641 -10.383 1 96.06 152 LEU A CA 1
ATOM 1194 C C . LEU A 1 152 ? 17.203 -16.703 -10.82 1 96.06 152 LEU A C 1
ATOM 1196 O O . LEU A 1 152 ? 18.297 -16.812 -10.266 1 96.06 152 LEU A O 1
ATOM 1200 N N . ASP A 1 153 ? 16.859 -17.484 -11.828 1 93.69 153 ASP A N 1
ATOM 1201 C CA . ASP A 1 153 ? 17.672 -18.641 -12.211 1 93.69 153 ASP A CA 1
ATOM 1202 C C . ASP A 1 153 ? 18.312 -18.422 -13.586 1 93.69 153 ASP A C 1
ATOM 1204 O O . ASP A 1 153 ? 18.875 -19.359 -14.164 1 93.69 153 ASP A O 1
ATOM 1208 N N . LYS A 1 154 ? 18.203 -17.297 -14.047 1 92.75 154 LYS A N 1
ATOM 1209 C CA . LYS A 1 154 ? 18.875 -16.984 -15.305 1 92.75 154 LYS A CA 1
ATOM 1210 C C . LYS A 1 154 ? 20.391 -17.109 -15.164 1 92.75 154 LYS A C 1
ATOM 1212 O O . LYS A 1 154 ? 20.922 -17.109 -14.047 1 92.75 154 LYS A O 1
ATOM 1217 N N . ASP A 1 155 ? 21.062 -17.203 -16.25 1 92.06 155 ASP A N 1
ATOM 1218 C CA . ASP A 1 155 ? 22.516 -17.281 -16.234 1 92.06 155 ASP A CA 1
ATOM 1219 C C . ASP A 1 155 ? 23.141 -16.047 -15.609 1 92.06 155 ASP A C 1
ATOM 1221 O O . ASP A 1 155 ? 24.047 -16.156 -14.781 1 92.06 155 ASP A O 1
ATOM 1225 N N . ALA A 1 156 ? 22.641 -14.945 -16.031 1 94 156 ALA A N 1
ATOM 1226 C CA . ALA A 1 156 ? 23.047 -13.68 -15.422 1 94 156 ALA A CA 1
ATOM 1227 C C . ALA A 1 156 ? 21.859 -13.016 -14.719 1 94 156 ALA A C 1
ATOM 1229 O O . ALA A 1 156 ? 21.281 -12.062 -15.234 1 94 156 ALA A O 1
ATOM 1230 N N . PRO A 1 157 ? 21.562 -13.508 -13.602 1 96.19 157 PRO A N 1
ATOM 1231 C CA . PRO A 1 157 ? 20.406 -12.938 -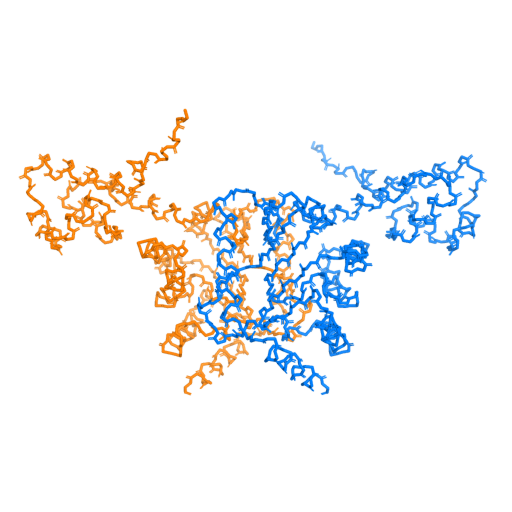12.891 1 96.19 157 PRO A CA 1
ATOM 1232 C C . PRO A 1 157 ? 20.672 -11.523 -12.383 1 96.19 157 PRO A C 1
ATOM 1234 O O . PRO A 1 157 ? 21.828 -11.141 -12.188 1 96.19 157 PRO A O 1
ATOM 1237 N N . PRO A 1 158 ? 19.656 -10.805 -12.219 1 97.81 158 PRO A N 1
ATOM 1238 C CA . PRO A 1 158 ? 19.859 -9.445 -11.703 1 97.81 158 PRO A CA 1
ATOM 1239 C C . PRO A 1 158 ? 20.312 -9.422 -10.25 1 97.81 158 PRO A C 1
ATOM 1241 O O . PRO A 1 158 ? 20.094 -10.391 -9.516 1 97.81 158 PRO A O 1
ATOM 1244 N N . VAL A 1 159 ? 20.984 -8.336 -9.898 1 98.44 159 VAL A N 1
ATOM 1245 C CA . VAL A 1 159 ? 21.234 -8.062 -8.484 1 98.44 159 VAL A CA 1
ATOM 1246 C C . VAL A 1 159 ? 19.938 -7.605 -7.816 1 98.44 159 VAL A C 1
ATOM 1248 O O . VAL A 1 159 ? 19.25 -6.719 -8.328 1 98.44 159 VAL A O 1
ATOM 1251 N N . ILE A 1 160 ? 19.594 -8.211 -6.719 1 98.69 160 ILE A N 1
ATOM 1252 C CA . ILE A 1 160 ? 18.328 -7.906 -6.062 1 98.69 160 ILE A CA 1
ATOM 1253 C C . ILE A 1 160 ? 18.594 -7.422 -4.641 1 98.69 160 ILE A C 1
ATOM 1255 O O . ILE A 1 160 ? 19.344 -8.055 -3.889 1 98.69 160 ILE A O 1
ATOM 1259 N N . HIS A 1 161 ? 18.047 -6.355 -4.273 1 98.81 161 HIS A N 1
ATOM 1260 C CA . HIS A 1 161 ? 18 -5.836 -2.912 1 98.81 161 HIS A CA 1
ATOM 1261 C C . HIS A 1 161 ? 16.562 -5.672 -2.441 1 98.81 161 HIS A C 1
ATOM 1263 O O . HIS A 1 161 ? 15.812 -4.855 -2.988 1 98.81 161 HIS A O 1
ATOM 1269 N N . ALA A 1 162 ? 16.188 -6.43 -1.486 1 98.88 162 ALA A N 1
ATOM 1270 C CA . ALA A 1 162 ? 14.836 -6.375 -0.964 1 98.88 162 ALA A CA 1
ATOM 1271 C C . ALA A 1 162 ? 14.82 -5.938 0.498 1 98.88 162 ALA A C 1
ATOM 1273 O O . ALA A 1 162 ? 15.547 -6.5 1.325 1 98.88 162 ALA A O 1
ATOM 1274 N N . VAL A 1 163 ? 14.055 -4.945 0.805 1 98.88 163 VAL A N 1
ATOM 1275 C CA . VAL A 1 163 ? 13.773 -4.582 2.191 1 98.88 163 VAL A CA 1
ATOM 1276 C C . VAL A 1 163 ? 12.336 -4.949 2.539 1 98.88 163 VAL A C 1
ATOM 1278 O O . VAL A 1 163 ? 11.391 -4.48 1.893 1 98.88 163 VAL A O 1
ATOM 1281 N N . LEU A 1 164 ? 12.195 -5.789 3.52 1 98.81 164 LEU A N 1
ATOM 1282 C CA . LEU A 1 164 ? 10.891 -6.223 3.998 1 98.81 164 LEU A CA 1
ATOM 1283 C C . LEU A 1 164 ? 10.492 -5.461 5.258 1 98.81 164 LEU A C 1
ATOM 1285 O O . LEU A 1 164 ? 11.242 -5.43 6.234 1 98.81 164 LEU A O 1
ATOM 1289 N N . ASP A 1 165 ? 9.328 -4.828 5.18 1 98.5 165 ASP A N 1
ATOM 1290 C CA . ASP A 1 165 ? 8.75 -4.383 6.445 1 98.5 165 ASP A CA 1
ATOM 1291 C C . ASP A 1 165 ? 8.547 -5.559 7.402 1 98.5 165 ASP A C 1
ATOM 1293 O O . ASP A 1 165 ? 8.219 -6.664 6.973 1 98.5 165 ASP A O 1
ATOM 1297 N N . GLU A 1 166 ? 8.695 -5.336 8.625 1 98.5 166 GLU A N 1
ATOM 1298 C CA . GLU A 1 166 ? 8.555 -6.387 9.625 1 98.5 166 GLU A CA 1
ATOM 1299 C C . GLU A 1 166 ? 7.211 -7.098 9.492 1 98.5 166 GLU A C 1
ATOM 1301 O O . GLU A 1 166 ? 7.102 -8.289 9.789 1 98.5 166 GLU A O 1
ATOM 1306 N N . SER A 1 167 ? 6.188 -6.434 9.031 1 98.25 167 SER A N 1
ATOM 1307 C CA . SER A 1 167 ? 4.852 -7 8.867 1 98.25 167 SER A CA 1
ATOM 1308 C C . SER A 1 167 ? 4.863 -8.156 7.871 1 98.25 167 SER A C 1
ATOM 1310 O O . SER A 1 167 ? 4.008 -9.047 7.938 1 98.25 167 SER A O 1
ATOM 1312 N N . CYS A 1 168 ? 5.773 -8.18 6.906 1 98.44 168 CYS A N 1
ATOM 1313 C CA . CYS A 1 168 ? 5.863 -9.258 5.938 1 98.44 168 CYS A CA 1
ATOM 1314 C C . CYS A 1 168 ? 6.145 -10.586 6.625 1 98.44 168 CYS A C 1
ATOM 1316 O O . CYS A 1 168 ? 5.719 -11.641 6.152 1 98.44 168 CYS A O 1
ATOM 1318 N N . LEU A 1 169 ? 6.875 -10.469 7.73 1 98.38 169 LEU A N 1
ATOM 1319 C CA . LEU A 1 169 ? 7.293 -11.672 8.445 1 98.38 169 LEU A CA 1
ATOM 1320 C C . LEU A 1 169 ? 6.215 -12.125 9.422 1 98.38 169 LEU A C 1
ATOM 1322 O O . LEU A 1 169 ? 6.098 -13.312 9.727 1 98.38 169 LEU A O 1
ATOM 1326 N N . LEU A 1 170 ? 5.43 -11.172 9.852 1 97.75 170 LEU A N 1
ATOM 1327 C CA . LEU A 1 170 ? 4.551 -11.461 10.977 1 97.75 170 LEU A CA 1
ATOM 1328 C C . LEU A 1 170 ? 3.162 -11.867 10.492 1 97.75 170 LEU A C 1
ATOM 1330 O O . LEU A 1 170 ? 2.41 -12.516 11.227 1 97.75 170 LEU A O 1
ATOM 1334 N N . ARG A 1 171 ? 2.75 -11.43 9.328 1 97.44 171 ARG A N 1
ATOM 1335 C CA . ARG A 1 171 ? 1.491 -11.906 8.758 1 97.44 171 ARG A CA 1
ATOM 1336 C C . ARG A 1 171 ? 1.593 -13.375 8.359 1 97.44 171 ARG A C 1
ATOM 1338 O O . ARG A 1 171 ? 2.262 -13.711 7.379 1 97.44 171 ARG A O 1
ATOM 1345 N N . THR A 1 172 ? 0.913 -14.227 9.016 1 97.12 172 THR A N 1
ATOM 1346 C CA . THR A 1 172 ? 1.051 -15.664 8.828 1 97.12 172 THR A CA 1
ATOM 1347 C C . THR A 1 172 ? 0.127 -16.156 7.711 1 97.12 172 THR A C 1
ATOM 1349 O O . THR A 1 172 ? -0.992 -16.594 7.977 1 97.12 172 THR A O 1
ATOM 1352 N N . VAL A 1 173 ? 0.653 -16.203 6.551 1 97.75 173 VAL A N 1
ATOM 1353 C CA . VAL A 1 173 ? -0.109 -16.625 5.379 1 97.75 173 VAL A CA 1
ATOM 1354 C C . VAL A 1 173 ? -0.084 -18.141 5.262 1 97.75 173 VAL A C 1
ATOM 1356 O O . VAL A 1 173 ? 0.984 -18.75 5.312 1 97.75 173 VAL A O 1
ATOM 1359 N N . GLY A 1 174 ? -1.209 -18.734 5.129 1 97 174 GLY A N 1
ATOM 1360 C CA . GLY A 1 174 ? -1.315 -20.172 4.949 1 97 174 GLY A CA 1
ATOM 1361 C C . GLY A 1 174 ? -1.074 -20.953 6.23 1 97 174 GLY A C 1
ATOM 1362 O O . GLY A 1 174 ? -0.971 -22.172 6.203 1 97 174 GLY A O 1
ATOM 1363 N N . GLY A 1 175 ? -0.923 -20.266 7.332 1 96.5 175 GLY A N 1
ATOM 1364 C CA . GLY A 1 175 ? -0.602 -20.922 8.586 1 96.5 175 GLY A CA 1
ATOM 1365 C C . GLY A 1 175 ? 0.863 -21.297 8.711 1 96.5 175 GLY A C 1
ATOM 1366 O O . GLY A 1 175 ? 1.653 -21.031 7.801 1 96.5 175 GLY A O 1
ATOM 1367 N N . PRO A 1 176 ? 1.248 -21.844 9.859 1 97 176 PRO A N 1
ATOM 1368 C CA . PRO A 1 176 ? 2.654 -22.172 10.109 1 97 176 PRO A CA 1
ATOM 1369 C C . PRO A 1 176 ? 3.225 -23.156 9.086 1 97 176 PRO A C 1
ATOM 1371 O O . PRO A 1 176 ? 4.41 -23.078 8.75 1 97 176 PRO A O 1
ATOM 1374 N N . GLU A 1 177 ? 2.434 -24.031 8.57 1 97 177 GLU A N 1
ATOM 1375 C CA . GLU A 1 177 ? 2.885 -25.078 7.656 1 97 177 GLU A CA 1
ATOM 1376 C C . GLU A 1 177 ? 3.34 -24.484 6.324 1 97 177 GLU A C 1
ATOM 1378 O O . GLU A 1 177 ? 4.148 -25.094 5.617 1 97 177 GLU A O 1
ATOM 1383 N N . ILE A 1 178 ? 2.826 -23.391 6.008 1 98.12 178 ILE A N 1
ATOM 1384 C CA . ILE A 1 178 ? 3.197 -22.719 4.766 1 98.12 178 ILE A CA 1
ATOM 1385 C C . ILE A 1 178 ? 4.215 -21.609 5.055 1 98.12 178 ILE A C 1
ATOM 1387 O O . ILE A 1 178 ? 5.16 -21.422 4.289 1 98.12 178 ILE A O 1
ATOM 1391 N N . MET A 1 179 ? 4.047 -20.953 6.18 1 98.31 179 MET A N 1
ATOM 1392 C CA . MET A 1 179 ? 4.875 -19.797 6.5 1 98.31 179 MET A CA 1
ATOM 1393 C C . MET A 1 179 ? 6.297 -20.234 6.844 1 98.31 179 MET A C 1
ATOM 1395 O O . MET A 1 179 ? 7.262 -19.562 6.453 1 98.31 179 MET A O 1
ATOM 1399 N N . ARG A 1 180 ? 6.453 -21.281 7.531 1 98.06 180 ARG A N 1
ATOM 1400 C CA . ARG A 1 180 ? 7.785 -21.734 7.926 1 98.06 180 ARG A CA 1
ATOM 1401 C C . ARG A 1 180 ? 8.656 -22.016 6.699 1 98.06 180 ARG A C 1
ATOM 1403 O O . ARG A 1 180 ? 9.742 -21.453 6.566 1 98.06 180 ARG A O 1
ATOM 1410 N N . PRO A 1 181 ? 8.172 -22.859 5.723 1 98.44 181 PRO A N 1
ATOM 1411 C CA . PRO A 1 181 ? 8.969 -23.062 4.508 1 98.44 181 PRO A CA 1
ATOM 1412 C C . PRO A 1 181 ? 9.219 -21.766 3.742 1 98.44 181 PRO A C 1
ATOM 1414 O O . PRO A 1 181 ? 10.258 -21.609 3.104 1 98.44 181 PRO A O 1
ATOM 1417 N N . GLN A 1 182 ? 8.297 -20.875 3.777 1 98.75 182 GLN A N 1
ATOM 1418 C CA . GLN A 1 182 ? 8.477 -19.578 3.127 1 98.75 182 GLN A CA 1
ATOM 1419 C C . GLN A 1 182 ? 9.641 -18.812 3.75 1 98.75 182 GLN A C 1
ATOM 1421 O O . GLN A 1 182 ? 10.453 -18.219 3.037 1 98.75 182 GLN A O 1
ATOM 1426 N N . LEU A 1 183 ? 9.664 -18.781 5.09 1 98.81 183 LEU A N 1
ATOM 1427 C CA . LEU A 1 183 ? 10.766 -18.109 5.77 1 98.81 183 LEU A CA 1
ATOM 1428 C C . LEU A 1 183 ? 12.086 -18.812 5.504 1 98.81 183 LEU A C 1
ATOM 1430 O O . LEU A 1 183 ? 13.125 -18.172 5.324 1 98.81 183 LEU A O 1
ATOM 1434 N N . ASP A 1 184 ? 12.047 -20.156 5.41 1 98.75 184 ASP A N 1
ATOM 1435 C CA . ASP A 1 184 ? 13.227 -20.922 5.016 1 98.75 184 ASP A CA 1
ATOM 1436 C C . ASP A 1 184 ? 13.695 -20.516 3.617 1 98.75 184 ASP A C 1
ATOM 1438 O O . ASP A 1 184 ? 14.898 -20.406 3.367 1 98.75 184 ASP A O 1
ATOM 1442 N N . HIS A 1 185 ? 12.75 -20.375 2.775 1 98.81 185 HIS A N 1
ATOM 1443 C CA . HIS A 1 185 ? 13.047 -19.984 1.4 1 98.81 185 HIS A CA 1
ATOM 1444 C C . HIS A 1 185 ? 13.742 -18.625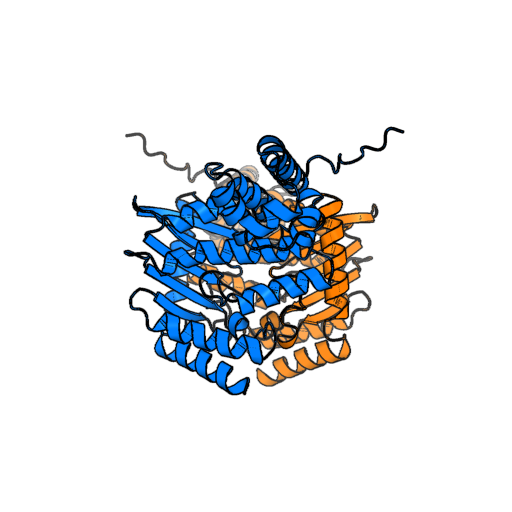 1.347 1 98.81 185 HIS A C 1
ATOM 1446 O O . HIS A 1 185 ? 14.703 -18.453 0.59 1 98.81 185 HIS A O 1
ATOM 1452 N N . LEU A 1 186 ? 13.273 -17.672 2.156 1 98.81 186 LEU A N 1
ATOM 1453 C CA . LEU A 1 186 ? 13.938 -16.375 2.236 1 98.81 186 LEU A CA 1
ATOM 1454 C C . LEU A 1 186 ? 15.391 -16.516 2.662 1 98.81 186 LEU A C 1
ATOM 1456 O O . LEU A 1 186 ? 16.281 -15.898 2.076 1 98.81 186 LEU A O 1
ATOM 1460 N N . LEU A 1 187 ? 15.57 -17.312 3.668 1 98.75 187 LEU A N 1
ATOM 1461 C CA . LEU A 1 187 ? 16.922 -17.531 4.188 1 98.75 187 LEU A CA 1
ATOM 1462 C C . LEU A 1 187 ? 17.812 -18.172 3.125 1 98.75 187 LEU A C 1
ATOM 1464 O O . LEU A 1 187 ? 18.984 -17.797 2.988 1 98.75 187 LEU A O 1
ATOM 1468 N N . ALA A 1 188 ? 17.281 -19.094 2.367 1 98.62 188 ALA A N 1
ATOM 1469 C CA . ALA A 1 188 ? 18.016 -19.734 1.29 1 98.62 188 ALA A CA 1
ATOM 1470 C C . ALA A 1 188 ? 18.375 -18.734 0.194 1 98.62 188 ALA A C 1
ATOM 1472 O O . ALA A 1 188 ? 19.5 -18.734 -0.324 1 98.62 188 ALA A O 1
ATOM 1473 N N . LEU A 1 189 ? 17.438 -17.906 -0.156 1 98.5 189 LEU A N 1
ATOM 1474 C CA . LEU A 1 189 ? 17.688 -16.875 -1.169 1 98.5 189 LEU A CA 1
ATOM 1475 C C . LEU A 1 189 ? 18.781 -15.93 -0.727 1 98.5 189 LEU A C 1
ATOM 1477 O O . LEU A 1 189 ? 19.609 -15.508 -1.539 1 98.5 189 LEU A O 1
ATOM 1481 N N . ALA A 1 190 ? 18.812 -15.625 0.543 1 98.19 190 ALA A N 1
ATOM 1482 C CA . ALA A 1 190 ? 19.766 -14.656 1.09 1 98.19 190 ALA A CA 1
ATOM 1483 C C . ALA A 1 190 ? 21.188 -15.195 1.022 1 98.19 190 ALA A C 1
ATOM 1485 O O . ALA A 1 190 ? 22.156 -14.438 1.186 1 98.19 190 ALA A O 1
ATOM 1486 N N . GLU A 1 191 ? 21.375 -16.438 0.77 1 97.62 191 GLU A N 1
ATOM 1487 C CA . GLU A 1 191 ? 22.703 -17.031 0.637 1 97.62 191 GLU A CA 1
ATOM 1488 C C . GLU A 1 191 ? 23.297 -16.766 -0.745 1 97.62 191 GLU A C 1
ATOM 1490 O O . GLU A 1 191 ? 24.5 -16.953 -0.956 1 97.62 191 GLU A O 1
ATOM 1495 N N . ARG A 1 192 ? 22.438 -16.453 -1.634 1 97.5 192 ARG A N 1
ATOM 1496 C CA . ARG A 1 192 ? 22.906 -16.156 -2.979 1 97.5 192 ARG A CA 1
ATOM 1497 C C . ARG A 1 192 ? 23.656 -14.828 -3.01 1 97.5 192 ARG A C 1
ATOM 1499 O O . ARG A 1 192 ? 23.219 -13.852 -2.404 1 97.5 192 ARG A O 1
ATOM 1506 N N . PRO A 1 193 ? 24.734 -14.75 -3.715 1 96.19 193 PRO A N 1
ATOM 1507 C CA . PRO A 1 193 ? 25.578 -13.547 -3.67 1 96.19 193 PRO A CA 1
ATOM 1508 C C . PRO A 1 193 ? 24.906 -12.336 -4.324 1 96.19 193 PRO A C 1
ATOM 1510 O O . PRO A 1 193 ? 25.266 -11.195 -4.039 1 96.19 193 PRO A O 1
ATOM 1513 N N . ASN A 1 194 ? 23.906 -12.594 -5.215 1 97.88 194 ASN A N 1
ATOM 1514 C CA . ASN A 1 194 ? 23.281 -11.484 -5.922 1 97.88 194 ASN A CA 1
ATOM 1515 C C . ASN A 1 194 ? 22 -11.031 -5.23 1 97.88 194 ASN A C 1
ATOM 1517 O O . ASN A 1 194 ? 21.266 -10.195 -5.758 1 97.88 194 ASN A O 1
ATOM 1521 N N . ILE A 1 195 ? 21.703 -11.578 -4.09 1 98.56 195 ILE A N 1
ATOM 1522 C CA . ILE A 1 195 ? 20.453 -11.242 -3.412 1 98.56 195 ILE A CA 1
ATOM 1523 C C . ILE A 1 195 ? 20.75 -10.766 -1.993 1 98.56 195 ILE A C 1
ATOM 1525 O O . ILE A 1 195 ? 21.391 -11.461 -1.216 1 98.56 195 ILE A O 1
ATOM 1529 N N . THR A 1 196 ? 20.328 -9.578 -1.672 1 98.69 196 THR A N 1
ATOM 1530 C CA . THR A 1 196 ? 20.391 -9.016 -0.327 1 98.69 196 THR A CA 1
ATOM 1531 C C . THR A 1 196 ? 19 -8.797 0.242 1 98.69 196 THR A C 1
ATOM 1533 O O . THR A 1 196 ? 18.141 -8.211 -0.418 1 98.69 196 THR A O 1
ATOM 1536 N N . ILE A 1 197 ? 18.781 -9.289 1.42 1 98.81 197 ILE A N 1
ATOM 1537 C CA . ILE A 1 197 ? 17.5 -9.117 2.1 1 98.81 197 ILE A CA 1
ATOM 1538 C C . ILE A 1 197 ? 17.719 -8.375 3.418 1 98.81 197 ILE A C 1
ATOM 1540 O O . ILE A 1 197 ? 18.531 -8.789 4.246 1 98.81 197 ILE A O 1
ATOM 1544 N N . GLN A 1 198 ? 17.062 -7.285 3.609 1 98.88 198 GLN A N 1
ATOM 1545 C CA . GLN A 1 198 ? 17.016 -6.555 4.871 1 98.88 198 GLN A CA 1
ATOM 1546 C C . GLN A 1 198 ? 15.594 -6.461 5.41 1 98.88 198 GLN A C 1
ATOM 1548 O O . GLN A 1 198 ? 14.625 -6.66 4.664 1 98.88 198 GLN A O 1
ATOM 1553 N N . VAL A 1 199 ? 15.484 -6.27 6.676 1 98.81 199 VAL A N 1
ATOM 1554 C CA . VAL A 1 199 ? 14.195 -6.055 7.32 1 98.81 199 VAL A CA 1
ATOM 1555 C C . VAL A 1 199 ? 14.141 -4.648 7.914 1 98.81 199 VAL A C 1
ATOM 1557 O O . VAL A 1 199 ? 15.086 -4.207 8.57 1 98.81 199 VAL A O 1
ATOM 1560 N N . ALA A 1 200 ? 13.117 -3.912 7.594 1 98.62 200 ALA A N 1
ATOM 1561 C CA . ALA A 1 200 ? 12.797 -2.66 8.273 1 98.62 200 ALA A CA 1
ATOM 1562 C C . ALA A 1 200 ? 11.906 -2.908 9.484 1 98.62 200 ALA A C 1
ATOM 1564 O O . ALA A 1 200 ? 10.703 -3.133 9.344 1 98.62 200 ALA A O 1
ATOM 1565 N N . PRO A 1 201 ? 12.469 -2.854 10.641 1 98.12 201 PRO A N 1
ATOM 1566 C CA . PRO A 1 201 ? 11.672 -3.141 11.836 1 98.12 201 PRO A CA 1
ATOM 1567 C C . PRO A 1 201 ? 10.688 -2.023 12.172 1 98.12 201 PRO A C 1
ATOM 1569 O O . PRO A 1 201 ? 10.859 -0.889 11.719 1 98.12 201 PRO A O 1
ATOM 1572 N N . PHE A 1 202 ? 9.719 -2.271 12.984 1 97.25 202 PHE A N 1
ATOM 1573 C CA . PHE A 1 202 ? 8.656 -1.327 13.328 1 97.25 202 PHE A CA 1
ATOM 1574 C C . PHE A 1 202 ? 9.227 -0.119 14.062 1 97.25 202 PHE A C 1
ATOM 1576 O O . PHE A 1 202 ? 8.711 0.994 13.93 1 97.25 202 PHE A O 1
ATOM 1583 N N . HIS A 1 203 ? 10.203 -0.337 14.766 1 95.12 203 HIS A N 1
ATOM 1584 C CA . HIS A 1 203 ? 10.711 0.737 15.609 1 95.12 203 HIS A CA 1
ATOM 1585 C C . HIS A 1 203 ? 11.367 1.831 14.773 1 95.12 203 HIS A C 1
ATOM 1587 O O . HIS A 1 203 ? 11.688 2.904 15.297 1 95.12 203 HIS A O 1
ATOM 1593 N N . LEU A 1 204 ? 11.586 1.601 13.453 1 95.94 204 LEU A N 1
ATOM 1594 C CA . LEU A 1 204 ? 12.078 2.662 12.578 1 95.94 204 LEU A CA 1
ATOM 1595 C C . LEU A 1 204 ? 11.109 3.838 12.555 1 95.94 204 LEU A C 1
ATOM 1597 O O . LEU A 1 204 ? 11.5 4.969 12.258 1 95.94 204 LEU A O 1
ATOM 1601 N N . GLY A 1 205 ? 9.82 3.512 12.781 1 95.94 205 GLY A N 1
ATOM 1602 C CA . GLY A 1 205 ? 8.828 4.574 12.82 1 95.94 205 GLY A CA 1
ATOM 1603 C C . GLY A 1 205 ? 8.805 5.414 11.555 1 95.94 205 GLY A C 1
ATOM 1604 O O . GLY A 1 205 ? 8.656 4.883 10.453 1 95.94 205 GLY A O 1
ATOM 1605 N N . GLU A 1 206 ? 9.047 6.66 11.711 1 95.69 206 GLU A N 1
ATOM 1606 C CA . GLU A 1 206 ? 8.961 7.598 10.594 1 95.69 206 GLU A CA 1
ATOM 1607 C C . GLU A 1 206 ? 10.234 7.594 9.766 1 95.69 206 GLU A C 1
ATOM 1609 O O . GLU A 1 206 ? 10.281 8.188 8.688 1 95.69 206 GLU A O 1
ATOM 1614 N N . GLN A 1 207 ? 11.195 6.891 10.164 1 95.12 207 GLN A N 1
ATOM 1615 C CA . GLN A 1 207 ? 12.461 6.836 9.43 1 95.12 207 GLN A CA 1
ATOM 1616 C C . GLN A 1 207 ? 12.352 5.91 8.219 1 95.12 207 GLN A C 1
ATOM 1618 O O . GLN A 1 207 ? 13.219 5.93 7.34 1 95.12 207 GLN A O 1
ATOM 1623 N N . ARG A 1 208 ? 11.391 5.07 8.219 1 95.62 208 ARG A N 1
ATOM 1624 C CA . ARG A 1 208 ? 11.094 4.312 7.004 1 95.62 208 ARG A CA 1
ATOM 1625 C C . ARG A 1 208 ? 10.492 5.215 5.93 1 95.62 208 ARG A C 1
ATOM 1627 O O . ARG A 1 208 ? 9.391 5.742 6.102 1 95.62 208 ARG A O 1
ATOM 1634 N N . PRO A 1 209 ? 11.133 5.305 4.859 1 94.12 209 PRO A N 1
ATOM 1635 C CA . PRO A 1 209 ? 10.758 6.348 3.904 1 94.12 209 PRO A CA 1
ATOM 1636 C C . PRO A 1 209 ? 9.469 6.027 3.158 1 94.12 209 PRO A C 1
ATOM 1638 O O . PRO A 1 209 ? 8.75 6.941 2.746 1 94.12 209 PRO A O 1
ATOM 1641 N N . PHE A 1 210 ? 9.18 4.797 2.939 1 95.38 210 PHE A N 1
ATOM 1642 C CA . PHE A 1 210 ? 8.039 4.43 2.113 1 95.38 210 PHE A CA 1
ATOM 1643 C C . PHE A 1 210 ? 6.848 4.031 2.982 1 95.38 210 PHE A C 1
ATOM 1645 O O . PHE A 1 210 ? 6.984 3.205 3.887 1 95.38 210 PHE A O 1
ATOM 1652 N N . LEU A 1 211 ? 5.766 4.594 2.688 1 93.69 211 LEU A N 1
ATOM 1653 C CA . LEU A 1 211 ? 4.527 4.18 3.334 1 93.69 211 LEU A CA 1
ATOM 1654 C C . LEU A 1 211 ? 3.916 2.98 2.615 1 93.69 211 LEU A C 1
ATOM 1656 O O . LEU A 1 211 ? 3.215 2.174 3.23 1 93.69 211 LEU A O 1
ATOM 1660 N N . LEU A 1 212 ? 4.211 2.922 1.36 1 95.44 212 LEU A N 1
ATOM 1661 C CA . LEU A 1 212 ? 3.635 1.895 0.5 1 95.44 212 LEU A CA 1
ATOM 1662 C C . LEU A 1 212 ? 4.715 1.231 -0.351 1 95.44 212 LEU A C 1
ATOM 1664 O O . LEU A 1 212 ? 5.809 1.78 -0.512 1 95.44 212 LEU A O 1
ATOM 1668 N N . PRO A 1 213 ? 4.434 0.05 -0.9 1 96.75 213 PRO A N 1
ATOM 1669 C CA . PRO A 1 213 ? 5.449 -0.71 -1.631 1 96.75 213 PRO A CA 1
ATOM 1670 C C . PRO A 1 213 ? 5.906 -0.009 -2.908 1 96.75 213 PRO A C 1
ATOM 1672 O O . PRO A 1 213 ? 5.109 0.666 -3.564 1 96.75 213 PRO A O 1
ATOM 1675 N N . VAL A 1 214 ? 7.172 -0.24 -3.227 1 97.31 214 VAL A N 1
ATOM 1676 C CA . VAL A 1 214 ? 7.742 0.244 -4.477 1 97.31 214 VAL A CA 1
ATOM 1677 C C . VAL A 1 214 ? 8.742 -0.775 -5.02 1 97.31 214 VAL A C 1
ATOM 1679 O O . VAL A 1 214 ? 9.312 -1.562 -4.258 1 97.31 214 VAL A O 1
ATOM 1682 N N . VAL A 1 215 ? 8.898 -0.733 -6.305 1 98.06 215 VAL A N 1
ATOM 1683 C CA . VAL A 1 215 ? 9.961 -1.469 -6.984 1 98.06 215 VAL A CA 1
ATOM 1684 C C . VAL A 1 215 ? 10.75 -0.523 -7.891 1 98.06 215 VAL A C 1
ATOM 1686 O O . VAL A 1 215 ? 10.164 0.309 -8.586 1 98.06 215 VAL A O 1
ATOM 1689 N N . LEU A 1 216 ? 12.023 -0.563 -7.824 1 98.38 216 LEU A N 1
ATOM 1690 C CA . LEU A 1 216 ? 12.914 0.147 -8.734 1 98.38 216 LEU A CA 1
ATOM 1691 C C . LEU A 1 216 ? 13.703 -0.833 -9.602 1 98.38 216 LEU A C 1
ATOM 1693 O O . LEU A 1 216 ? 14.336 -1.753 -9.086 1 98.38 216 LEU A O 1
ATOM 1697 N N . LEU A 1 217 ? 13.633 -0.632 -10.875 1 98.44 217 LEU A N 1
ATOM 1698 C CA . LEU A 1 217 ? 14.32 -1.486 -11.836 1 98.44 217 LEU A CA 1
ATOM 1699 C C . LEU A 1 217 ? 15.391 -0.702 -12.594 1 98.44 217 LEU A C 1
ATOM 1701 O O . LEU A 1 217 ? 15.094 0.344 -13.18 1 98.44 217 LEU A O 1
ATOM 1705 N N . THR A 1 218 ? 16.531 -1.164 -12.531 1 98.44 218 THR A N 1
ATOM 1706 C CA . THR A 1 218 ? 17.562 -0.655 -13.43 1 98.44 218 THR A CA 1
ATOM 1707 C C . THR A 1 218 ? 17.656 -1.512 -14.695 1 98.44 218 THR A C 1
ATOM 1709 O O . THR A 1 218 ? 17.906 -2.715 -14.617 1 98.44 218 THR A O 1
ATOM 1712 N N . LEU A 1 219 ? 17.531 -0.878 -15.766 1 96.25 219 LEU A N 1
ATOM 1713 C CA . LEU A 1 219 ? 17.469 -1.586 -17.031 1 96.25 219 LEU A CA 1
ATOM 1714 C C . LEU A 1 219 ? 18.859 -1.688 -17.672 1 96.25 219 LEU A C 1
ATOM 1716 O O . LEU A 1 219 ? 19.812 -1.094 -17.156 1 96.25 219 LEU A O 1
ATOM 1720 N N . PRO A 1 220 ? 18.969 -2.453 -18.703 1 96 220 PRO A N 1
ATOM 1721 C CA . PRO A 1 220 ? 20.281 -2.678 -19.297 1 96 220 PRO A CA 1
ATOM 1722 C C . PRO A 1 220 ? 20.938 -1.392 -19.797 1 96 220 PRO A C 1
ATOM 1724 O O . PRO A 1 220 ? 22.172 -1.275 -19.797 1 96 220 PRO A O 1
ATOM 1727 N N . ASP A 1 221 ? 20.156 -0.407 -20.172 1 95 221 ASP A N 1
ATOM 1728 C CA . ASP A 1 221 ? 20.688 0.866 -20.641 1 95 221 ASP A CA 1
ATOM 1729 C C . ASP A 1 221 ? 21 1.805 -19.484 1 95 221 ASP A C 1
ATOM 1731 O O . ASP A 1 221 ? 21.266 2.99 -19.688 1 95 221 ASP A O 1
ATOM 1735 N N . ARG A 1 222 ? 20.766 1.353 -18.281 1 94.94 222 ARG A N 1
ATOM 1736 C CA . ARG A 1 222 ? 21.109 2.012 -17.031 1 94.94 222 ARG A CA 1
ATOM 1737 C C . ARG A 1 222 ? 20.031 3.002 -16.625 1 94.94 222 ARG A C 1
ATOM 1739 O O . ARG A 1 222 ? 20.156 3.678 -15.594 1 94.94 222 ARG A O 1
ATOM 1746 N N . SER A 1 223 ? 19.016 2.99 -17.422 1 95.19 223 SER A N 1
ATOM 1747 C CA . SER A 1 223 ? 17.875 3.785 -16.969 1 95.19 223 SER A CA 1
ATOM 1748 C C . SER A 1 223 ? 17.156 3.105 -15.805 1 95.19 223 SER A C 1
ATOM 1750 O O . SER A 1 223 ? 17.234 1.884 -15.648 1 95.19 223 SER A O 1
ATOM 1752 N N . VAL A 1 224 ? 16.578 3.924 -14.984 1 96.56 224 VAL A N 1
ATOM 1753 C CA . VAL A 1 224 ? 15.844 3.396 -13.844 1 96.56 224 VAL A CA 1
ATOM 1754 C C . VAL A 1 224 ? 14.352 3.695 -14 1 96.56 224 VAL A C 1
ATOM 1756 O O . VAL A 1 224 ? 13.977 4.801 -14.391 1 96.56 224 VAL A O 1
ATOM 1759 N N . VAL A 1 225 ? 13.523 2.674 -13.734 1 94.75 225 VAL A N 1
ATOM 1760 C CA . VAL A 1 225 ? 12.07 2.844 -13.734 1 94.75 225 VAL A CA 1
ATOM 1761 C C . VAL A 1 225 ? 11.5 2.393 -12.398 1 94.75 225 VAL A C 1
ATOM 1763 O O . VAL A 1 225 ? 12 1.443 -11.789 1 94.75 225 VAL A O 1
ATOM 1766 N N . GLY A 1 226 ? 10.562 3.17 -11.922 1 96.5 226 GLY A N 1
ATOM 1767 C CA . GLY A 1 226 ? 9.844 2.807 -10.711 1 96.5 226 GLY A CA 1
ATOM 1768 C C . GLY A 1 226 ? 8.516 2.135 -10.984 1 96.5 226 GLY A C 1
ATOM 1769 O O . GLY A 1 226 ? 7.91 2.348 -12.039 1 96.5 226 GLY A O 1
ATOM 1770 N N . TYR A 1 227 ? 8.094 1.312 -10.102 1 95.75 227 TYR A N 1
ATOM 1771 C CA . TYR A 1 227 ? 6.766 0.709 -10.148 1 95.75 227 TYR A CA 1
ATOM 1772 C C . TYR A 1 227 ? 6.094 0.766 -8.781 1 95.75 227 TYR A C 1
ATOM 1774 O O . TYR A 1 227 ? 6.723 0.484 -7.762 1 95.75 227 TYR A O 1
ATOM 1782 N N . ALA A 1 228 ? 4.871 1.193 -8.727 1 94.56 228 ALA A N 1
ATOM 1783 C CA . ALA A 1 228 ? 4.055 1.229 -7.512 1 94.56 228 ALA A CA 1
ATOM 1784 C C . ALA A 1 228 ? 2.627 0.775 -7.797 1 94.56 228 ALA A C 1
ATOM 1786 O O . ALA A 1 228 ? 2.109 0.987 -8.898 1 94.56 228 ALA A O 1
ATOM 1787 N N . GLU A 1 229 ? 2.068 0.127 -6.715 1 92.06 229 GLU A N 1
ATOM 1788 C CA . GLU A 1 229 ? 0.722 -0.413 -6.871 1 92.06 229 GLU A CA 1
ATOM 1789 C C . GLU A 1 229 ? -0.223 0.139 -5.809 1 92.06 229 GLU A C 1
ATOM 1791 O O . GLU A 1 229 ? 0.2 0.433 -4.688 1 92.06 229 GLU A O 1
ATOM 1796 N N . SER A 1 230 ? -1.445 0.411 -6.223 1 91.38 230 SER A N 1
ATOM 1797 C CA . SER A 1 230 ? -2.58 0.532 -5.312 1 91.38 230 SER A CA 1
ATOM 1798 C C . SER A 1 230 ? -3.455 -0.716 -5.352 1 91.38 230 SER A C 1
ATOM 1800 O O . SER A 1 230 ? -3.133 -1.686 -6.043 1 91.38 230 SER A O 1
ATOM 1802 N N . HIS A 1 231 ? -4.445 -0.706 -4.508 1 88.69 231 HIS A N 1
ATOM 1803 C CA . HIS A 1 231 ? -5.383 -1.821 -4.555 1 88.69 231 HIS A CA 1
ATOM 1804 C C . HIS A 1 231 ? -6.012 -1.955 -5.938 1 88.69 231 HIS A C 1
ATOM 1806 O O . HIS A 1 231 ? -6.363 -3.059 -6.359 1 88.69 231 HIS A O 1
ATOM 1812 N N . ALA A 1 232 ? -5.984 -0.87 -6.684 1 77.38 232 ALA A N 1
ATOM 1813 C CA . ALA A 1 232 ? -6.785 -0.834 -7.902 1 77.38 232 ALA A CA 1
ATOM 1814 C C . ALA A 1 232 ? -5.902 -0.936 -9.141 1 77.38 232 ALA A C 1
ATOM 1816 O O . ALA A 1 232 ? -6.332 -1.454 -10.18 1 77.38 232 ALA A O 1
ATOM 1817 N N . ARG A 1 233 ? -4.672 -0.441 -8.969 1 81.56 233 ARG A N 1
ATOM 1818 C CA . ARG A 1 233 ? -3.889 -0.284 -10.188 1 81.56 233 ARG A CA 1
ATOM 1819 C C . ARG A 1 233 ? -2.395 -0.285 -9.883 1 81.56 233 ARG A C 1
ATOM 1821 O O . ARG A 1 233 ? -1.986 -0.011 -8.75 1 81.56 233 ARG A O 1
ATOM 1828 N N . GLY A 1 234 ? -1.667 -0.712 -10.938 1 88.31 234 GLY A N 1
ATOM 1829 C CA . GLY A 1 234 ? -0.226 -0.515 -10.953 1 88.31 234 GLY A CA 1
ATOM 1830 C C . GLY A 1 234 ? 0.219 0.573 -11.906 1 88.31 234 GLY A C 1
ATOM 1831 O O . GLY A 1 234 ? -0.486 0.889 -12.867 1 88.31 234 GLY A O 1
ATOM 1832 N N . HIS A 1 235 ? 1.36 1.196 -11.578 1 82.75 235 HIS A N 1
ATOM 1833 C CA . HIS A 1 235 ? 1.859 2.279 -12.422 1 82.75 235 HIS A CA 1
ATOM 1834 C C . HIS A 1 235 ? 3.381 2.256 -12.508 1 82.75 235 HIS A C 1
ATOM 1836 O O . HIS A 1 235 ? 4.062 2.17 -11.477 1 82.75 235 HIS A O 1
ATOM 1842 N N . LEU A 1 236 ? 3.803 2.322 -13.758 1 87.69 236 LEU A N 1
ATOM 1843 C CA . LEU A 1 236 ? 5.234 2.529 -13.961 1 87.69 236 LEU A CA 1
ATOM 1844 C C . LEU A 1 236 ? 5.582 4.012 -13.891 1 87.69 236 LEU A C 1
ATOM 1846 O O . LEU A 1 236 ? 4.859 4.852 -14.43 1 87.69 236 LEU A O 1
ATOM 1850 N N . GLU A 1 237 ? 6.551 4.352 -13.188 1 87.19 237 GLU A N 1
ATOM 1851 C CA . GLU A 1 237 ? 7.059 5.715 -13.078 1 87.19 237 GLU A CA 1
ATOM 1852 C C . GLU A 1 237 ? 8.383 5.875 -13.82 1 87.19 237 GLU A C 1
ATOM 1854 O O . GLU A 1 237 ? 9.359 5.195 -13.516 1 87.19 237 GLU A O 1
ATOM 1859 N N . ARG A 1 238 ? 8.391 6.793 -14.758 1 86.88 238 ARG A N 1
ATOM 1860 C CA . ARG A 1 238 ? 9.578 6.961 -15.594 1 86.88 238 ARG A CA 1
ATOM 1861 C C . ARG A 1 238 ? 10.141 8.375 -15.461 1 86.88 238 ARG A C 1
ATOM 1863 O O . ARG A 1 238 ? 11.219 8.664 -15.984 1 86.88 238 ARG A O 1
ATOM 1870 N N . GLY A 1 239 ? 9.375 9.227 -14.828 1 81.75 239 GLY A N 1
ATOM 1871 C CA . GLY A 1 239 ? 9.852 10.594 -14.656 1 81.75 239 GLY A CA 1
ATOM 1872 C C . GLY A 1 239 ? 11.18 10.672 -13.93 1 81.75 239 GLY A C 1
ATOM 1873 O O . GLY A 1 239 ? 11.328 10.133 -12.828 1 81.75 239 GLY A O 1
ATOM 1874 N N . ARG A 1 240 ? 12.156 11.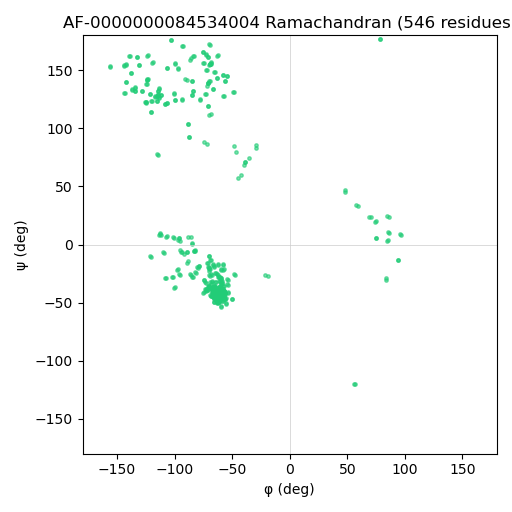328 -14.438 1 81.81 240 ARG A N 1
ATOM 1875 C CA . ARG A 1 240 ? 13.523 11.375 -13.93 1 81.81 240 ARG A CA 1
ATOM 1876 C C . ARG A 1 240 ? 13.562 11.875 -12.492 1 81.81 240 ARG A C 1
ATOM 1878 O O . ARG A 1 240 ? 14.203 11.266 -11.633 1 81.81 240 ARG A O 1
ATOM 1885 N N . GLU A 1 241 ? 12.859 12.93 -12.258 1 81.12 241 GLU A N 1
ATOM 1886 C CA . GLU A 1 241 ? 12.898 13.539 -10.938 1 81.12 241 GLU A CA 1
ATOM 1887 C C . GLU A 1 241 ? 12.227 12.648 -9.898 1 81.12 241 GLU A C 1
ATOM 1889 O O . GLU A 1 241 ? 12.766 12.445 -8.805 1 81.12 241 GLU A O 1
ATOM 1894 N N . SER A 1 242 ? 11.07 12.094 -10.258 1 84.44 242 SER A N 1
ATOM 1895 C CA . SER A 1 242 ? 10.352 11.219 -9.336 1 84.44 242 SER A CA 1
ATOM 1896 C C . SER A 1 242 ? 11.148 9.953 -9.047 1 84.44 242 SER A C 1
ATOM 1898 O O . SER A 1 242 ? 11.289 9.547 -7.887 1 84.44 242 SER A O 1
ATOM 1900 N N . VAL A 1 243 ? 11.703 9.391 -10.078 1 90.88 243 VAL A N 1
ATOM 1901 C CA . VAL A 1 243 ? 12.477 8.164 -9.914 1 90.88 243 VAL A CA 1
ATOM 1902 C C . VAL A 1 243 ? 13.727 8.445 -9.086 1 90.88 243 VAL A C 1
ATOM 1904 O O . VAL A 1 243 ? 14.102 7.648 -8.219 1 90.88 243 VAL A O 1
ATOM 1907 N N . ALA A 1 244 ? 14.344 9.578 -9.344 1 90.25 244 ALA A N 1
ATOM 1908 C CA . ALA A 1 244 ? 15.516 9.961 -8.555 1 90.25 244 ALA A CA 1
ATOM 1909 C C . ALA A 1 244 ? 15.172 10.078 -7.074 1 90.25 244 ALA A C 1
ATOM 1911 O O . ALA A 1 244 ? 15.938 9.648 -6.215 1 90.25 244 ALA A O 1
ATOM 1912 N N . SER A 1 245 ? 14.047 10.641 -6.805 1 90.25 245 SER A N 1
ATOM 1913 C CA . SER A 1 245 ? 13.578 10.766 -5.43 1 90.25 245 SER A CA 1
ATOM 1914 C C . SER A 1 245 ? 13.359 9.398 -4.793 1 90.25 245 SER A C 1
ATOM 1916 O O . SER A 1 245 ? 13.727 9.18 -3.635 1 90.25 245 SER A O 1
ATOM 1918 N N . TRP A 1 246 ? 12.789 8.469 -5.543 1 94.38 246 TRP A N 1
ATOM 1919 C CA . TRP A 1 246 ? 12.594 7.113 -5.047 1 94.38 246 TRP A CA 1
ATOM 1920 C C . TRP A 1 246 ? 13.93 6.449 -4.742 1 94.38 246 TRP A C 1
ATOM 1922 O O . TRP A 1 246 ? 14.07 5.75 -3.734 1 94.38 246 TRP A O 1
ATOM 1932 N N . GLU A 1 247 ? 14.875 6.68 -5.633 1 95.88 247 GLU A N 1
ATOM 1933 C CA . GLU A 1 247 ? 16.188 6.09 -5.43 1 95.88 247 GLU A CA 1
ATOM 1934 C C . GLU A 1 247 ? 16.844 6.629 -4.156 1 95.88 247 GLU A C 1
ATOM 1936 O O . GLU A 1 247 ? 17.438 5.867 -3.387 1 95.88 247 GLU A O 1
ATOM 1941 N N . GLU A 1 248 ? 16.703 7.895 -3.957 1 94.25 248 GLU A N 1
ATOM 1942 C CA . GLU A 1 248 ? 17.25 8.5 -2.75 1 94.25 248 GLU A CA 1
ATOM 1943 C C . GLU A 1 248 ? 16.578 7.953 -1.498 1 94.25 248 GLU A C 1
ATOM 1945 O O . GLU A 1 248 ? 17.25 7.637 -0.512 1 94.25 248 GLU A O 1
ATOM 1950 N N . ASP A 1 249 ? 15.312 7.859 -1.554 1 95.69 249 ASP A N 1
ATOM 1951 C CA . ASP A 1 249 ? 14.562 7.301 -0.433 1 95.69 249 ASP A CA 1
ATOM 1952 C C . ASP A 1 249 ? 14.969 5.855 -0.167 1 95.69 249 ASP A C 1
ATOM 1954 O O . ASP A 1 249 ? 15.07 5.434 0.988 1 95.69 249 ASP A O 1
ATOM 1958 N N . TYR A 1 250 ? 15.156 5.121 -1.225 1 97.75 250 TYR A N 1
ATOM 1959 C CA . TYR A 1 250 ? 15.547 3.727 -1.051 1 97.75 250 TYR A CA 1
ATOM 1960 C C . TYR A 1 250 ? 16.938 3.625 -0.433 1 97.75 250 TYR A C 1
ATOM 1962 O O . TYR A 1 250 ? 17.203 2.732 0.375 1 97.75 250 TYR A O 1
ATOM 1970 N N . ASP A 1 251 ? 17.828 4.531 -0.826 1 96.88 251 ASP A N 1
ATOM 1971 C CA . ASP A 1 251 ? 19.156 4.562 -0.209 1 96.88 251 ASP A CA 1
ATOM 1972 C C . ASP A 1 251 ? 19.062 4.805 1.296 1 96.88 251 ASP A C 1
ATOM 1974 O O . ASP A 1 251 ? 19.734 4.145 2.082 1 96.88 251 ASP A O 1
ATOM 1978 N N . HIS A 1 252 ? 18.172 5.703 1.652 1 96.44 252 HIS A N 1
ATOM 1979 C CA . HIS A 1 252 ? 17.938 5.949 3.07 1 96.44 252 HIS A CA 1
ATOM 1980 C C . HIS A 1 252 ? 17.375 4.715 3.76 1 96.44 252 HIS A C 1
ATOM 1982 O O . HIS A 1 252 ? 17.766 4.387 4.883 1 96.44 252 HIS A O 1
ATOM 1988 N N . LEU A 1 253 ? 16.453 4.074 3.098 1 97.88 253 LEU A N 1
ATOM 1989 C CA . LEU A 1 253 ? 15.844 2.863 3.633 1 97.88 253 LEU A CA 1
ATOM 1990 C C . LEU A 1 253 ? 16.906 1.803 3.92 1 97.88 253 LEU A C 1
ATOM 1992 O O . LEU A 1 253 ? 16.891 1.184 4.984 1 97.88 253 LEU A O 1
ATOM 1996 N N . LYS A 1 254 ? 17.828 1.617 3.012 1 97.69 254 LYS A N 1
ATOM 1997 C CA . LYS A 1 254 ? 18.891 0.641 3.16 1 97.69 254 LYS A CA 1
ATOM 1998 C C . LYS A 1 254 ? 19.734 0.929 4.406 1 97.69 254 LYS A C 1
ATOM 2000 O O . LYS A 1 254 ? 20.078 0.012 5.152 1 97.69 254 LYS A O 1
ATOM 2005 N N . VAL A 1 255 ? 19.953 2.168 4.609 1 96.75 255 VAL A N 1
ATOM 2006 C CA . VAL A 1 255 ? 20.812 2.592 5.699 1 96.75 255 VAL A CA 1
ATOM 2007 C C . VAL A 1 255 ? 20.109 2.393 7.039 1 96.75 255 VAL A C 1
ATOM 2009 O O . VAL A 1 255 ? 20.719 1.944 8.008 1 96.75 255 VAL A O 1
ATOM 2012 N N . GLU A 1 256 ? 18.875 2.684 7.078 1 96.62 256 GLU A N 1
ATOM 2013 C CA . GLU A 1 256 ? 18.125 2.688 8.336 1 96.62 256 GLU A CA 1
ATOM 2014 C C . GLU A 1 256 ? 17.688 1.28 8.719 1 96.62 256 GLU A C 1
ATOM 2016 O O . GLU A 1 256 ? 17.406 1.008 9.891 1 96.62 256 GLU A O 1
ATOM 2021 N N . SER A 1 257 ? 17.562 0.372 7.723 1 98.38 257 SER A N 1
ATOM 2022 C CA . SER A 1 257 ? 17.078 -0.982 7.973 1 98.38 257 SER A CA 1
ATOM 2023 C C . SER A 1 257 ? 18.109 -1.806 8.734 1 98.38 257 SER A C 1
ATOM 2025 O O . SER A 1 257 ? 19.281 -1.404 8.844 1 98.38 257 SER A O 1
ATOM 2027 N N . LEU A 1 258 ? 17.641 -2.873 9.328 1 98.5 258 LEU A N 1
ATOM 2028 C CA . LEU A 1 258 ? 18.578 -3.807 9.945 1 98.5 258 LEU A CA 1
ATOM 2029 C C . LEU A 1 258 ? 19.625 -4.262 8.938 1 98.5 258 LEU A C 1
ATOM 2031 O O . LEU A 1 258 ? 19.328 -4.434 7.754 1 98.5 258 LEU A O 1
ATOM 2035 N N . ASP A 1 259 ? 20.828 -4.469 9.43 1 98 259 ASP A N 1
ATOM 2036 C CA . ASP A 1 259 ? 21.844 -5.031 8.531 1 98 259 ASP A CA 1
ATOM 2037 C C . ASP A 1 259 ? 21.516 -6.484 8.195 1 98 259 ASP A C 1
ATOM 2039 O O . ASP A 1 259 ? 20.547 -7.051 8.711 1 98 259 ASP A O 1
ATOM 2043 N N . THR A 1 260 ? 22.234 -7.074 7.281 1 97.5 260 THR A N 1
ATOM 2044 C CA . THR A 1 260 ? 21.906 -8.398 6.75 1 97.5 260 THR A CA 1
ATOM 2045 C C . THR A 1 260 ? 21.891 -9.438 7.867 1 97.5 260 THR A C 1
ATOM 2047 O O . THR A 1 260 ? 20.953 -10.242 7.953 1 97.5 260 THR A O 1
ATOM 2050 N N . ALA A 1 261 ? 22.859 -9.383 8.742 1 98.12 261 ALA A N 1
ATOM 2051 C CA . ALA A 1 261 ? 22.938 -10.352 9.828 1 98.12 261 ALA A CA 1
ATOM 2052 C C . ALA A 1 261 ? 21.719 -10.242 10.75 1 98.12 261 ALA A C 1
ATOM 2054 O O . ALA A 1 261 ? 21.078 -11.242 11.078 1 98.12 261 ALA A O 1
ATOM 2055 N N . ALA A 1 262 ? 21.422 -9.047 11.18 1 98.62 262 ALA A N 1
ATOM 2056 C CA . ALA A 1 262 ? 20.281 -8.82 12.07 1 98.62 262 ALA A CA 1
ATOM 2057 C C . ALA A 1 262 ? 18.969 -9.148 11.367 1 98.62 262 ALA A C 1
ATOM 2059 O O . ALA A 1 262 ? 18.031 -9.641 11.992 1 98.62 262 ALA A O 1
ATOM 2060 N N . SER A 1 263 ? 18.859 -8.852 10.117 1 98.81 263 SER A N 1
ATOM 2061 C CA . SER A 1 263 ? 17.672 -9.172 9.328 1 98.81 263 SER A CA 1
ATOM 2062 C C . SER A 1 263 ? 17.422 -10.672 9.289 1 98.81 263 SER A C 1
ATOM 2064 O O . SER A 1 263 ? 16.312 -11.125 9.555 1 98.81 263 SER A O 1
ATOM 2066 N N . LEU A 1 264 ? 18.453 -11.406 9.008 1 98.5 264 LEU A N 1
ATOM 2067 C CA . LEU A 1 264 ? 18.328 -12.859 8.945 1 98.5 264 LEU A CA 1
ATOM 2068 C C . LEU A 1 264 ? 18.031 -13.438 10.32 1 98.5 264 LEU A C 1
ATOM 2070 O O . LEU A 1 264 ? 17.281 -14.406 10.445 1 98.5 264 LEU A O 1
ATOM 2074 N N . ALA A 1 265 ? 18.625 -12.844 11.328 1 98.75 265 ALA A N 1
ATOM 2075 C CA . ALA A 1 265 ? 18.328 -13.273 12.695 1 98.75 265 ALA A CA 1
ATOM 2076 C C . ALA A 1 265 ? 16.844 -13.062 13.031 1 98.75 265 ALA A C 1
ATOM 2078 O O . ALA A 1 265 ? 16.234 -13.914 13.68 1 98.75 265 ALA A O 1
ATOM 2079 N N . MET A 1 266 ? 16.328 -11.969 12.625 1 98.62 266 MET A N 1
ATOM 2080 C CA . MET A 1 266 ? 14.906 -11.711 12.867 1 98.62 266 MET A CA 1
ATOM 2081 C C . MET A 1 266 ? 14.039 -12.727 12.133 1 98.62 266 MET A C 1
ATOM 2083 O O . MET A 1 266 ? 13.055 -13.219 12.68 1 98.62 266 MET A O 1
ATOM 2087 N N . ILE A 1 267 ? 14.375 -13.023 10.883 1 98.75 267 ILE A N 1
ATOM 2088 C CA . ILE A 1 267 ? 13.625 -14.016 10.109 1 98.75 267 ILE A CA 1
ATOM 2089 C C . ILE A 1 267 ? 13.672 -15.367 10.82 1 98.75 267 ILE A C 1
ATOM 2091 O O . ILE A 1 267 ? 12.648 -16.031 10.953 1 98.75 267 ILE A O 1
ATOM 2095 N N . ARG A 1 268 ? 14.836 -15.711 11.312 1 98.5 268 ARG A N 1
ATOM 2096 C CA . ARG A 1 268 ? 14.992 -16.969 12.039 1 98.5 268 ARG A CA 1
ATOM 2097 C C . ARG A 1 268 ? 14.172 -16.969 13.328 1 98.5 268 ARG A C 1
ATOM 2099 O O . ARG A 1 268 ? 13.594 -17.984 13.695 1 98.5 268 ARG A O 1
ATOM 2106 N N . ALA A 1 269 ? 14.18 -15.859 13.992 1 98.44 269 ALA A N 1
ATOM 2107 C CA . ALA A 1 269 ? 13.422 -15.75 15.234 1 98.44 269 ALA A CA 1
ATOM 2108 C C . ALA A 1 269 ? 11.93 -15.945 14.984 1 98.44 269 ALA A C 1
ATOM 2110 O O . ALA A 1 269 ? 11.266 -16.672 15.727 1 98.44 269 ALA A O 1
ATOM 2111 N N . VAL A 1 270 ? 11.43 -15.297 13.969 1 98 270 VAL A N 1
ATOM 2112 C CA . VAL A 1 270 ? 10.016 -15.438 13.633 1 98 270 VAL A CA 1
ATOM 2113 C C . VAL A 1 270 ? 9.719 -16.875 13.234 1 98 270 VAL A C 1
ATOM 2115 O O . VAL A 1 270 ? 8.688 -17.438 13.617 1 98 270 VAL A O 1
ATOM 2118 N N . ARG A 1 271 ? 10.594 -17.422 12.453 1 97.81 271 ARG A N 1
ATOM 2119 C CA . ARG A 1 271 ? 10.445 -18.812 12.031 1 97.81 271 ARG A CA 1
ATOM 2120 C C . ARG A 1 271 ? 10.344 -19.734 13.242 1 97.81 271 ARG A C 1
ATOM 2122 O O . ARG A 1 271 ? 9.523 -20.656 13.258 1 97.81 271 ARG A O 1
ATOM 2129 N N . LYS A 1 272 ? 11.148 -19.5 14.234 1 96.75 272 LYS A N 1
ATOM 2130 C CA . LYS A 1 272 ? 11.188 -20.328 15.445 1 96.75 272 LYS A CA 1
ATOM 2131 C C . LYS A 1 272 ? 9.883 -20.219 16.219 1 96.75 272 LYS A C 1
ATOM 2133 O O . LYS A 1 272 ? 9.422 -21.203 16.797 1 96.75 272 LYS A O 1
ATOM 2138 N N . GLU A 1 273 ? 9.312 -19.062 16.203 1 94.5 273 GLU A N 1
ATOM 2139 C CA . GLU A 1 273 ? 8.07 -18.828 16.938 1 94.5 273 GLU A CA 1
ATOM 2140 C C . GLU A 1 273 ? 6.898 -19.562 16.281 1 94.5 273 GLU A C 1
ATOM 2142 O O . GLU A 1 273 ? 5.859 -19.781 16.922 1 94.5 273 GLU A O 1
ATOM 2147 N N . LEU A 1 274 ? 7.02 -19.891 15.047 1 92.38 274 LEU A N 1
ATOM 2148 C CA . LEU A 1 274 ? 5.953 -20.578 14.328 1 92.38 274 LEU A CA 1
ATOM 2149 C C . LEU A 1 274 ? 6.012 -22.078 14.586 1 92.38 274 LEU A C 1
ATOM 2151 O O . LEU A 1 274 ? 5.129 -22.812 14.148 1 92.38 274 LEU A O 1
ATOM 2155 N N . GLN A 1 275 ? 7.039 -22.641 15.312 1 79.69 275 GLN A N 1
ATOM 2156 C CA . GLN A 1 275 ? 7.145 -24.062 15.648 1 79.69 275 GLN A CA 1
ATOM 2157 C C . GLN A 1 275 ? 6.199 -24.422 16.797 1 79.69 275 GLN A C 1
ATOM 2159 O O . GLN A 1 275 ? 5.957 -23.609 17.688 1 79.69 275 GLN A O 1
ATOM 2164 N N . MET B 1 1 ? 22.25 25.812 -26.703 1 22.03 1 MET B N 1
ATOM 2165 C CA . MET B 1 1 ? 22.156 24.875 -25.578 1 22.03 1 MET B CA 1
ATOM 2166 C C . MET B 1 1 ? 21.156 25.375 -24.531 1 22.03 1 MET B C 1
ATOM 2168 O O . MET B 1 1 ? 21.516 26.203 -23.688 1 22.03 1 MET B O 1
ATOM 2172 N N . GLU B 1 2 ? 19.953 25.734 -24.719 1 26.38 2 GLU B N 1
ATOM 2173 C CA . GLU B 1 2 ? 18.969 26.594 -24.062 1 26.38 2 GLU B CA 1
ATOM 2174 C C . GLU B 1 2 ? 18.422 25.938 -22.797 1 26.38 2 GLU B C 1
ATOM 2176 O O . GLU B 1 2 ? 17.938 24.812 -22.844 1 26.38 2 GLU B O 1
ATOM 2181 N N . SER B 1 3 ? 19.094 26.156 -21.641 1 27.73 3 SER B N 1
ATOM 2182 C CA . SER B 1 3 ? 18.953 25.656 -20.266 1 27.73 3 SER B CA 1
ATOM 2183 C C . SER B 1 3 ? 17.5 25.75 -19.797 1 27.73 3 SER B C 1
ATOM 2185 O O . SER B 1 3 ? 16.891 26.812 -19.859 1 27.73 3 SER B O 1
ATOM 2187 N N . TYR B 1 4 ? 16.75 24.797 -20.109 1 28.14 4 TYR B N 1
ATOM 2188 C CA . TYR B 1 4 ? 15.359 24.75 -19.688 1 28.14 4 TYR B CA 1
ATOM 2189 C C . TYR B 1 4 ? 15.219 25.125 -18.203 1 28.14 4 TYR B C 1
ATOM 2191 O O . TYR B 1 4 ? 15.547 24.328 -17.328 1 28.14 4 TYR B O 1
ATOM 2199 N N . GLU B 1 5 ? 15.68 26.359 -17.703 1 28.88 5 GLU B N 1
ATOM 2200 C CA . GLU B 1 5 ? 15.453 27.016 -16.422 1 28.88 5 GLU B CA 1
ATOM 2201 C C . GLU B 1 5 ? 14.016 26.812 -15.945 1 28.88 5 GLU B C 1
ATOM 2203 O O . GLU B 1 5 ? 13.07 27.234 -16.594 1 28.88 5 GLU B O 1
ATOM 2208 N N . ILE B 1 6 ? 13.672 25.688 -15.562 1 34.41 6 ILE B N 1
ATOM 2209 C CA . ILE B 1 6 ? 12.398 25.547 -14.852 1 34.41 6 ILE B CA 1
ATOM 2210 C C . ILE B 1 6 ? 12.094 26.844 -14.109 1 34.41 6 ILE B C 1
ATOM 2212 O O . ILE B 1 6 ? 12.891 27.297 -13.289 1 34.41 6 ILE B O 1
ATOM 2216 N N . ASP B 1 7 ? 11.469 27.938 -14.633 1 34.34 7 ASP B N 1
ATOM 2217 C CA . ASP B 1 7 ? 11.133 29.297 -14.203 1 34.34 7 ASP B CA 1
ATOM 2218 C C . ASP B 1 7 ? 10.68 29.312 -12.75 1 34.34 7 ASP B C 1
ATOM 2220 O O . ASP B 1 7 ? 9.578 28.859 -12.43 1 34.34 7 ASP B O 1
ATOM 2224 N N . ALA B 1 8 ? 11.414 29.078 -11.695 1 40.88 8 ALA B N 1
ATOM 2225 C CA . ALA B 1 8 ? 11.445 29.297 -10.25 1 40.88 8 ALA B CA 1
ATOM 2226 C C . ALA B 1 8 ? 10.5 30.422 -9.852 1 40.88 8 ALA B C 1
ATOM 2228 O O . ALA B 1 8 ? 10.18 30.578 -8.664 1 40.88 8 ALA B O 1
ATOM 2229 N N . SER B 1 9 ? 10.188 31.344 -10.617 1 41.5 9 SER B N 1
ATOM 2230 C CA . SER B 1 9 ? 9.297 32.5 -10.531 1 41.5 9 SER B CA 1
ATOM 2231 C C . SER B 1 9 ? 7.84 32.062 -10.422 1 41.5 9 SER B C 1
ATOM 2233 O O . SER B 1 9 ? 6.973 32.844 -10.062 1 41.5 9 SER B O 1
ATOM 2235 N N . SER B 1 10 ? 7.398 30.75 -10.781 1 51.12 10 SER B N 1
ATOM 2236 C CA . SER B 1 10 ? 6.031 30.281 -10.977 1 51.12 10 SER B CA 1
ATOM 2237 C C . SER B 1 10 ? 5.594 29.375 -9.836 1 51.12 10 SER B C 1
ATOM 2239 O O . SER B 1 10 ? 4.496 28.812 -9.867 1 51.12 10 SER B O 1
ATOM 2241 N N . SER B 1 11 ? 6.336 29.219 -8.844 1 63.09 11 SER B N 1
ATOM 2242 C CA . SER B 1 11 ? 5.906 28.359 -7.746 1 63.09 11 SER B CA 1
ATOM 2243 C C . SER B 1 11 ? 4.762 29 -6.965 1 63.09 11 SER B C 1
ATOM 2245 O O . SER B 1 11 ? 4.625 30.219 -6.941 1 63.09 11 SER B O 1
ATOM 2247 N N . PRO B 1 12 ? 3.824 28.203 -6.613 1 69.44 12 PRO B N 1
ATOM 2248 C CA . PRO B 1 12 ? 2.717 28.734 -5.816 1 69.44 12 PRO B CA 1
ATOM 2249 C C . PRO B 1 12 ? 3.193 29.562 -4.629 1 69.44 12 PRO B C 1
ATOM 2251 O O . PRO B 1 12 ? 2.555 30.562 -4.266 1 69.44 12 PRO B O 1
ATOM 2254 N N . ALA B 1 13 ? 4.32 29.266 -4.227 1 75.31 13 ALA B N 1
ATOM 2255 C CA . ALA B 1 13 ? 4.863 30.016 -3.104 1 75.31 13 ALA B CA 1
ATOM 2256 C C . ALA B 1 13 ? 5.305 31.406 -3.547 1 75.31 13 ALA B C 1
ATOM 2258 O O . ALA B 1 13 ? 5.074 32.406 -2.84 1 75.31 13 ALA B O 1
ATOM 2259 N N . VAL B 1 14 ? 5.906 31.453 -4.668 1 80.12 14 VAL B N 1
ATOM 2260 C CA . VAL B 1 14 ? 6.336 32.75 -5.219 1 80.12 14 VAL B CA 1
ATOM 2261 C C . VAL B 1 14 ? 5.117 33.594 -5.531 1 80.12 14 VAL B C 1
ATOM 2263 O O . VAL B 1 14 ? 5.098 34.812 -5.219 1 80.12 14 VAL B O 1
ATOM 2266 N N . ARG B 1 15 ? 4.16 32.938 -6.059 1 82.12 15 ARG B N 1
ATOM 2267 C CA . ARG B 1 15 ? 2.93 33.656 -6.359 1 82.12 15 ARG B CA 1
ATOM 2268 C C . ARG B 1 15 ? 2.295 34.219 -5.086 1 82.12 15 ARG B C 1
ATOM 2270 O O . ARG B 1 15 ? 1.796 35.344 -5.074 1 82.12 15 ARG B O 1
ATOM 2277 N N . PHE B 1 16 ? 2.301 33.406 -4.062 1 88.19 16 PHE B N 1
ATOM 2278 C CA . PHE B 1 16 ? 1.78 33.875 -2.783 1 88.19 16 PHE B CA 1
ATOM 2279 C C . PHE B 1 16 ? 2.531 35.094 -2.305 1 88.19 16 PHE B C 1
ATOM 2281 O O . PHE B 1 16 ? 1.916 36.094 -1.923 1 88.19 16 PHE B O 1
ATOM 2288 N N . GLY B 1 17 ? 3.824 35.062 -2.32 1 90.5 17 GLY B N 1
ATOM 2289 C CA . GLY B 1 17 ? 4.652 36.188 -1.907 1 90.5 17 GLY B CA 1
ATOM 2290 C C . GLY B 1 17 ? 4.402 37.438 -2.725 1 90.5 17 GLY B C 1
ATOM 2291 O O . GLY B 1 17 ? 4.305 38.531 -2.172 1 90.5 17 GLY B O 1
ATOM 2292 N N . ASP B 1 18 ? 4.254 37.25 -4.023 1 90.06 18 ASP B N 1
ATOM 2293 C CA . ASP B 1 18 ? 3.986 38.344 -4.922 1 90.06 18 ASP B CA 1
ATOM 2294 C C . ASP B 1 18 ? 2.645 39 -4.598 1 90.06 18 ASP B C 1
ATOM 2296 O O . ASP B 1 18 ? 2.537 40.25 -4.582 1 90.06 18 ASP B O 1
ATOM 2300 N N . GLU B 1 19 ? 1.706 38.156 -4.375 1 92.38 19 GLU B N 1
ATOM 2301 C CA . GLU B 1 19 ? 0.388 38.656 -4.02 1 92.38 19 GLU B CA 1
ATOM 2302 C C . GLU B 1 19 ? 0.432 39.406 -2.695 1 92.38 19 GLU B C 1
ATOM 2304 O O . GLU B 1 19 ? -0.151 40.5 -2.57 1 92.38 19 GLU B O 1
ATOM 2309 N N . LEU B 1 20 ? 1.111 38.875 -1.76 1 94.56 20 LEU B N 1
ATOM 2310 C CA . LEU B 1 20 ? 1.245 39.5 -0.452 1 94.56 20 LEU B CA 1
ATOM 2311 C C . LEU B 1 20 ? 1.906 40.875 -0.575 1 94.56 20 LEU B C 1
ATOM 2313 O O . LEU B 1 20 ? 1.414 41.844 -0.019 1 94.56 20 LEU B O 1
ATOM 2317 N N . ARG B 1 21 ? 2.908 40.938 -1.341 1 94.56 21 ARG B N 1
ATOM 2318 C CA . ARG B 1 21 ? 3.625 42.188 -1.597 1 94.56 21 ARG B CA 1
ATOM 2319 C C . ARG B 1 21 ? 2.732 43.188 -2.312 1 94.56 21 A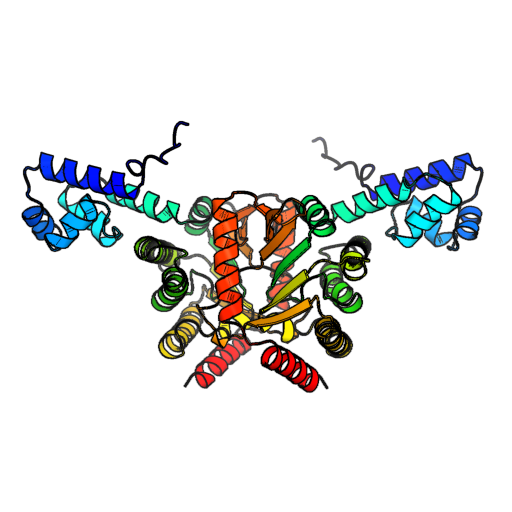RG B C 1
ATOM 2321 O O . ARG B 1 21 ? 2.713 44.375 -1.957 1 94.56 21 ARG B O 1
ATOM 2328 N N . GLY B 1 22 ? 2.119 42.75 -3.291 1 94.38 22 GLY B N 1
ATOM 2329 C CA . GLY B 1 22 ? 1.221 43.625 -4.043 1 94.38 22 GLY B CA 1
ATOM 2330 C C . GLY B 1 22 ? 0.155 44.281 -3.178 1 94.38 22 GLY B C 1
ATOM 2331 O O . GLY B 1 22 ? -0.05 45.5 -3.238 1 94.38 22 GLY B O 1
ATOM 2332 N N . TRP B 1 23 ? -0.518 43.438 -2.402 1 95.06 23 TRP B N 1
ATOM 2333 C CA . TRP B 1 23 ? -1.559 43.938 -1.513 1 95.06 23 TRP B CA 1
ATOM 2334 C C . TRP B 1 23 ? -0.974 44.875 -0.473 1 95.06 23 TRP B C 1
ATOM 2336 O O . TRP B 1 23 ? -1.549 45.938 -0.194 1 95.06 23 TRP B O 1
ATOM 2346 N N . ARG B 1 24 ? 0.142 44.469 0.079 1 95.94 24 ARG B N 1
ATOM 2347 C CA . ARG B 1 24 ? 0.814 45.281 1.073 1 95.94 24 ARG B CA 1
ATOM 2348 C C . ARG B 1 24 ? 1.163 46.656 0.499 1 95.94 24 ARG B C 1
ATOM 2350 O O . ARG B 1 24 ? 0.879 47.688 1.116 1 95.94 24 ARG B O 1
ATOM 2357 N N . ARG B 1 25 ? 1.671 46.688 -0.689 1 95.69 25 ARG B N 1
ATOM 2358 C CA . ARG B 1 25 ? 2.074 47.938 -1.345 1 95.69 25 ARG B CA 1
ATOM 2359 C C . ARG B 1 25 ? 0.859 48.781 -1.724 1 95.69 25 ARG B C 1
ATOM 2361 O O . ARG B 1 25 ? 0.902 50 -1.655 1 95.69 25 ARG B O 1
ATOM 2368 N N . SER B 1 26 ? -0.134 48.156 -2.107 1 94.38 26 SER B N 1
ATOM 2369 C CA . SER B 1 26 ? -1.343 48.875 -2.496 1 94.38 26 SER B CA 1
ATOM 2370 C C . SER B 1 26 ? -1.95 49.625 -1.31 1 94.38 26 SER B C 1
ATOM 2372 O O . SER B 1 26 ? -2.654 50.625 -1.487 1 94.38 26 SER B O 1
ATOM 2374 N N . ARG B 1 27 ? -1.649 49.125 -0.133 1 94.56 27 ARG B N 1
ATOM 2375 C CA . ARG B 1 27 ? -2.156 49.75 1.082 1 94.56 27 ARG B CA 1
ATOM 2376 C C . ARG B 1 27 ? -1.137 50.719 1.655 1 94.56 27 ARG B C 1
ATOM 2378 O O . ARG B 1 27 ? -1.396 51.375 2.672 1 94.56 27 ARG B O 1
ATOM 2385 N N . GLY B 1 28 ? 0.051 50.75 1.03 1 95.5 28 GLY B N 1
ATOM 2386 C CA . GLY B 1 28 ? 1.116 51.625 1.494 1 95.5 28 GLY B CA 1
ATOM 2387 C C . GLY B 1 28 ? 1.775 51.125 2.77 1 95.5 28 GLY B C 1
ATOM 2388 O O . GLY B 1 28 ? 2.33 51.906 3.533 1 95.5 28 GLY B O 1
ATOM 2389 N N . TRP B 1 29 ? 1.64 49.875 3.104 1 96.19 29 TRP B N 1
ATOM 2390 C CA . TRP B 1 29 ? 2.188 49.344 4.344 1 96.19 29 TRP B CA 1
ATOM 2391 C C . TRP B 1 29 ? 3.611 48.844 4.137 1 96.19 29 TRP B C 1
ATOM 2393 O O . TRP B 1 29 ? 3.938 48.281 3.08 1 96.19 29 TRP B O 1
ATOM 2403 N N . SER B 1 30 ? 4.438 49.062 5.086 1 95.75 30 SER B N 1
ATOM 2404 C CA . SER B 1 30 ? 5.723 48.375 5.145 1 95.75 30 SER B CA 1
ATOM 2405 C C . SER B 1 30 ? 5.555 46.938 5.594 1 95.75 30 SER B C 1
ATOM 2407 O O . SER B 1 30 ? 4.473 46.531 6.027 1 95.75 30 SER B O 1
ATOM 2409 N N . GLN B 1 31 ? 6.629 46.125 5.395 1 96.19 31 GLN B N 1
ATOM 2410 C CA . GLN B 1 31 ? 6.594 44.75 5.891 1 96.19 31 GLN B CA 1
ATOM 2411 C C . GLN B 1 31 ? 6.402 44.719 7.406 1 96.19 31 GLN B C 1
ATOM 2413 O O . GLN B 1 31 ? 5.707 43.844 7.93 1 96.19 31 GLN B O 1
ATOM 2418 N N . ALA B 1 32 ? 7.012 45.688 8.102 1 95.25 32 ALA B N 1
ATOM 2419 C CA . ALA B 1 32 ? 6.875 45.781 9.555 1 95.25 32 ALA B CA 1
ATOM 2420 C C . ALA B 1 32 ? 5.434 46.094 9.945 1 95.25 32 ALA B C 1
ATOM 2422 O O . ALA B 1 32 ? 4.902 45.531 10.891 1 95.25 32 ALA B O 1
ATOM 2423 N N . GLU B 1 33 ? 4.844 47 9.234 1 95.62 33 GLU B N 1
ATOM 2424 C CA . GLU B 1 33 ? 3.457 47.375 9.5 1 95.62 33 GLU B CA 1
ATOM 2425 C C . GLU B 1 33 ? 2.512 46.188 9.234 1 95.62 33 GLU B C 1
ATOM 2427 O O . GLU B 1 33 ? 1.596 45.938 10.023 1 95.62 33 GLU B O 1
ATOM 2432 N N . LEU B 1 34 ? 2.697 45.469 8.125 1 96.38 34 LEU B N 1
ATOM 2433 C CA . LEU B 1 34 ? 1.884 44.281 7.836 1 96.38 34 LEU B CA 1
ATOM 2434 C C . LEU B 1 34 ? 2.039 43.25 8.93 1 96.38 34 LEU B C 1
ATOM 2436 O O . LEU B 1 34 ? 1.052 42.656 9.383 1 96.38 34 LEU B O 1
ATOM 2440 N N . GLY B 1 35 ? 3.248 43 9.336 1 95.75 35 GLY B N 1
ATOM 2441 C CA . GLY B 1 35 ? 3.504 42.062 10.422 1 95.75 35 GLY B CA 1
ATOM 2442 C C . GLY B 1 35 ? 2.744 42.406 11.688 1 95.75 35 GLY B C 1
ATOM 2443 O O . GLY B 1 35 ? 2.107 41.531 12.289 1 95.75 35 GLY B O 1
ATOM 2444 N N . ARG B 1 36 ? 2.801 43.688 12.039 1 94.44 36 ARG B N 1
ATOM 2445 C CA . ARG B 1 36 ? 2.1 44.125 13.227 1 94.44 36 ARG B CA 1
ATOM 2446 C C . ARG B 1 36 ? 0.598 43.906 13.109 1 94.44 36 ARG B C 1
ATOM 2448 O O . ARG B 1 36 ? -0.046 43.469 14.062 1 94.44 36 ARG B O 1
ATOM 2455 N N . ARG B 1 37 ? 0.074 44.125 12 1 95.25 37 ARG B N 1
ATOM 2456 C CA . ARG B 1 37 ? -1.363 44 11.789 1 95.25 37 ARG B CA 1
ATOM 2457 C C . ARG B 1 37 ? -1.786 42.531 11.781 1 95.25 37 ARG B C 1
ATOM 2459 O O . ARG B 1 37 ? -2.898 42.188 12.195 1 95.25 37 ARG B O 1
ATOM 2466 N N . MET B 1 38 ? -0.915 41.688 11.289 1 94.88 38 MET B N 1
ATOM 2467 C CA . MET B 1 38 ? -1.227 40.25 11.172 1 94.88 38 MET B CA 1
ATOM 2468 C C . MET B 1 38 ? -0.861 39.5 12.445 1 94.88 38 MET B C 1
ATOM 2470 O O . MET B 1 38 ? -1.271 38.375 12.641 1 94.88 38 MET B O 1
ATOM 2474 N N . GLY B 1 39 ? -0.082 40.156 13.281 1 93.31 39 GLY B N 1
ATOM 2475 C CA . GLY B 1 39 ? 0.406 39.5 14.477 1 93.31 39 GLY B CA 1
ATOM 2476 C C . GLY B 1 39 ? 1.665 38.688 14.234 1 93.31 39 GLY B C 1
ATOM 2477 O O . GLY B 1 39 ? 1.865 37.656 14.859 1 93.31 39 GLY B O 1
ATOM 2478 N N . TYR B 1 40 ? 2.373 39.062 13.227 1 92.88 40 TYR B N 1
ATOM 2479 C CA . TYR B 1 40 ? 3.615 38.375 12.906 1 92.88 40 TYR B CA 1
ATOM 2480 C C . TYR B 1 40 ? 4.789 39.344 12.883 1 92.88 40 TYR B C 1
ATOM 2482 O O . TYR B 1 40 ? 4.598 40.562 12.844 1 92.88 40 TYR B O 1
ATOM 2490 N N . SER B 1 41 ? 5.984 38.844 12.945 1 91.44 41 SER B N 1
ATOM 2491 C CA . SER B 1 41 ? 7.184 39.688 12.891 1 91.44 41 SER B CA 1
ATOM 2492 C C . SER B 1 41 ? 7.453 40.188 11.477 1 91.44 41 SER B C 1
ATOM 2494 O O . SER B 1 41 ? 6.992 39.594 10.508 1 91.44 41 SER B O 1
ATOM 2496 N N . HIS B 1 42 ? 8.18 41.312 11.438 1 92.38 42 HIS B N 1
ATOM 2497 C CA . HIS B 1 42 ? 8.68 41.844 10.172 1 92.38 42 HIS B CA 1
ATOM 2498 C C . HIS B 1 42 ? 9.469 40.781 9.414 1 92.38 42 HIS B C 1
ATOM 2500 O O . HIS B 1 42 ? 9.297 40.625 8.195 1 92.38 42 HIS B O 1
ATOM 2506 N N . GLY B 1 43 ? 10.234 40.062 10.133 1 91 43 GLY B N 1
ATOM 2507 C CA . GLY B 1 43 ? 11.062 39.031 9.531 1 91 43 GLY B CA 1
ATOM 2508 C C . GLY B 1 43 ? 10.25 37.969 8.844 1 91 43 GLY B C 1
ATOM 2509 O O . GLY B 1 43 ? 10.57 37.531 7.727 1 91 43 GLY B O 1
ATOM 2510 N N . LEU B 1 44 ? 9.211 37.5 9.484 1 89.81 44 LEU B N 1
ATOM 2511 C CA . LEU B 1 44 ? 8.398 36.438 8.914 1 89.81 44 LEU B CA 1
ATOM 2512 C C . LEU B 1 44 ? 7.707 36.906 7.641 1 89.81 44 LEU B C 1
ATOM 2514 O O . LEU B 1 44 ? 7.656 36.188 6.645 1 89.81 44 LEU B O 1
ATOM 2518 N N . VAL B 1 45 ? 7.164 38.125 7.695 1 94 45 VAL B N 1
ATOM 2519 C CA . VAL B 1 45 ? 6.5 38.719 6.527 1 94 45 VAL B CA 1
ATOM 2520 C C . VAL B 1 45 ? 7.488 38.812 5.367 1 94 45 VAL B C 1
ATOM 2522 O O . VAL B 1 45 ? 7.168 38.438 4.238 1 94 45 VAL B O 1
ATOM 2525 N N . SER B 1 46 ? 8.68 39.281 5.625 1 92.75 46 SER B N 1
ATOM 2526 C CA . SER B 1 46 ? 9.727 39.375 4.613 1 92.75 46 SER B CA 1
ATOM 2527 C C . SER B 1 46 ? 10.062 38.031 4.012 1 92.75 46 SER B C 1
ATOM 2529 O O . SER B 1 46 ? 10.141 37.875 2.791 1 92.75 46 SER B O 1
ATOM 2531 N N . TYR B 1 47 ? 10.188 37.031 4.844 1 88.25 47 TYR B N 1
ATOM 2532 C CA . TYR B 1 47 ? 10.555 35.719 4.398 1 88.25 47 TYR B CA 1
ATOM 2533 C C . TYR B 1 47 ? 9.453 35.094 3.537 1 88.25 47 TYR B C 1
ATOM 2535 O O . TYR B 1 47 ? 9.734 34.438 2.527 1 88.25 47 TYR B O 1
ATOM 2543 N N . VAL B 1 48 ? 8.18 35.281 3.945 1 89 48 VAL B N 1
ATOM 2544 C CA . VAL B 1 48 ? 7.051 34.75 3.195 1 89 48 VAL B CA 1
ATOM 2545 C C . VAL B 1 48 ? 6.969 35.406 1.827 1 89 48 VAL B C 1
ATOM 2547 O O . VAL B 1 48 ? 6.762 34.75 0.812 1 89 48 VAL B O 1
ATOM 2550 N N . GLU B 1 49 ? 7.168 36.781 1.761 1 92.19 49 GLU B N 1
ATOM 2551 C CA . GLU B 1 49 ? 7.098 37.531 0.502 1 92.19 49 GLU B CA 1
ATOM 2552 C C . GLU B 1 49 ? 8.18 37.062 -0.468 1 92.19 49 GLU B C 1
ATOM 2554 O O . GLU B 1 49 ? 8.008 37.125 -1.686 1 92.19 49 GLU B O 1
ATOM 2559 N N . ARG B 1 50 ? 9.211 36.562 0.04 1 86.5 50 ARG B N 1
ATOM 2560 C CA . ARG B 1 50 ? 10.328 36.125 -0.79 1 86.5 50 ARG B CA 1
ATOM 2561 C C . ARG B 1 50 ? 10.312 34.594 -0.974 1 86.5 50 ARG B C 1
ATOM 2563 O O . ARG B 1 50 ? 11.289 34.031 -1.452 1 86.5 50 ARG B O 1
ATOM 2570 N N . ALA B 1 51 ? 9.273 33.969 -0.496 1 79.62 51 ALA B N 1
ATOM 2571 C CA . ALA B 1 51 ? 9.094 32.531 -0.597 1 79.62 51 ALA B CA 1
ATOM 2572 C C . ALA B 1 51 ? 10.266 31.781 0.048 1 79.62 51 ALA B C 1
ATOM 2574 O O . ALA B 1 51 ? 10.719 30.75 -0.469 1 79.62 51 ALA B O 1
ATOM 2575 N N . ARG B 1 52 ? 10.758 32.406 1.098 1 72.25 52 ARG B N 1
ATOM 2576 C CA . ARG B 1 52 ? 11.883 31.812 1.797 1 72.25 52 ARG B CA 1
ATOM 2577 C C . ARG B 1 52 ? 11.406 31.031 3.02 1 72.25 52 ARG B C 1
ATOM 2579 O O . ARG B 1 52 ? 12.164 30.25 3.592 1 72.25 52 ARG B O 1
ATOM 2586 N N . LYS B 1 53 ? 10.25 31.297 3.551 1 69.62 53 LYS B N 1
ATOM 2587 C CA . LYS B 1 53 ? 9.586 30.547 4.609 1 69.62 53 LYS B CA 1
ATOM 2588 C C . LYS B 1 53 ? 8.203 30.078 4.164 1 69.62 53 LYS B C 1
ATOM 2590 O O . LYS B 1 53 ? 7.484 30.797 3.477 1 69.62 53 LYS B O 1
ATOM 2595 N N . PRO B 1 54 ? 7.883 28.875 4.598 1 66.44 54 PRO B N 1
ATOM 2596 C CA . PRO B 1 54 ? 6.562 28.359 4.219 1 66.44 54 PRO B CA 1
ATOM 2597 C C . PRO B 1 54 ? 5.422 29.156 4.859 1 66.44 54 PRO B C 1
ATOM 2599 O O . PRO B 1 54 ? 5.527 29.578 6.012 1 66.44 54 PRO B O 1
ATOM 2602 N N . VAL B 1 55 ? 4.43 29.469 3.967 1 78.31 55 VAL B N 1
ATOM 2603 C CA . VAL B 1 55 ? 3.236 30.156 4.453 1 78.31 55 VAL B CA 1
ATOM 2604 C C . VAL B 1 55 ? 2.318 29.156 5.148 1 78.31 55 VAL B C 1
ATOM 2606 O O . VAL B 1 55 ? 2.121 28.047 4.664 1 78.31 55 VAL B O 1
ATOM 2609 N N . THR B 1 56 ? 1.944 29.375 6.336 1 74.81 56 THR B N 1
ATOM 2610 C CA . THR B 1 56 ? 0.992 28.562 7.078 1 74.81 56 THR B CA 1
ATOM 2611 C C . THR B 1 56 ? -0.439 29.016 6.805 1 74.81 56 THR B C 1
ATOM 2613 O O . THR B 1 56 ? -0.66 30.094 6.273 1 74.81 56 THR B O 1
ATOM 2616 N N . LEU B 1 57 ? -1.314 28.078 7.082 1 76.56 57 LEU B N 1
ATOM 2617 C CA . LEU B 1 57 ? -2.719 28.453 6.949 1 76.56 57 LEU B CA 1
ATOM 2618 C C . LEU B 1 57 ? -3.047 29.672 7.812 1 76.56 57 LEU B C 1
ATOM 2620 O O . LEU B 1 57 ? -3.75 30.578 7.375 1 76.56 57 LEU B O 1
ATOM 2624 N N . LYS B 1 58 ? -2.506 29.625 8.961 1 81.94 58 LYS B N 1
ATOM 2625 C CA . LYS B 1 58 ? -2.764 30.734 9.875 1 81.94 58 LYS B CA 1
ATOM 2626 C C . LYS B 1 58 ? -2.291 32.062 9.281 1 81.94 58 LYS B C 1
ATOM 2628 O O . LYS B 1 58 ? -2.98 33.062 9.391 1 81.94 58 LYS B O 1
ATOM 2633 N N . PHE B 1 59 ? -1.188 32.031 8.711 1 88.94 59 PHE B N 1
ATOM 2634 C CA . PHE B 1 59 ? -0.645 33.25 8.062 1 88.94 59 PHE B CA 1
ATOM 2635 C C . PHE B 1 59 ? -1.545 33.688 6.922 1 88.94 59 PHE B C 1
ATOM 2637 O O . PHE B 1 59 ? -1.854 34.875 6.805 1 88.94 59 PHE B O 1
ATOM 2644 N N . ALA B 1 60 ? -1.949 32.688 6.105 1 89.56 60 ALA B N 1
ATOM 2645 C CA . ALA B 1 60 ? -2.799 33 4.961 1 89.56 60 ALA B CA 1
ATOM 2646 C C . ALA B 1 60 ? -4.133 33.594 5.414 1 89.56 60 ALA B C 1
ATOM 2648 O O . ALA B 1 60 ? -4.609 34.594 4.844 1 89.56 60 ALA B O 1
ATOM 2649 N N . VAL B 1 61 ? -4.629 33.062 6.418 1 89.06 61 VAL B N 1
ATOM 2650 C CA . VAL B 1 61 ? -5.902 33.531 6.953 1 89.06 61 VAL B CA 1
ATOM 2651 C C . VAL B 1 61 ? -5.73 34.938 7.531 1 89.06 61 VAL B C 1
ATOM 2653 O O . VAL B 1 61 ? -6.586 35.781 7.336 1 89.06 61 VAL B O 1
ATOM 2656 N N . ALA B 1 62 ? -4.719 35.156 8.242 1 93.56 62 ALA B N 1
ATOM 2657 C CA . ALA B 1 62 ? -4.43 36.469 8.789 1 93.56 62 ALA B CA 1
ATOM 2658 C C . ALA B 1 62 ? -4.293 37.5 7.684 1 93.56 62 ALA B C 1
ATOM 2660 O O . ALA B 1 62 ? -4.801 38.625 7.805 1 93.56 62 ALA B O 1
ATOM 2661 N N . ALA B 1 63 ? -3.627 37.125 6.637 1 94.94 63 ALA B N 1
ATOM 2662 C CA . ALA B 1 63 ? -3.482 38.031 5.492 1 94.94 63 ALA B CA 1
ATOM 2663 C C . ALA B 1 63 ? -4.84 38.375 4.891 1 94.94 63 ALA B C 1
ATOM 2665 O O . ALA B 1 63 ? -5.121 39.531 4.605 1 94.94 63 ALA B O 1
ATOM 2666 N N . ASP B 1 64 ? -5.613 37.281 4.676 1 94.25 64 ASP B N 1
ATOM 2667 C CA . ASP B 1 64 ? -6.953 37.531 4.141 1 94.25 64 ASP B CA 1
ATOM 2668 C C . ASP B 1 64 ? -7.75 38.469 5.039 1 94.25 64 ASP B C 1
ATOM 2670 O O . ASP B 1 64 ? -8.469 39.344 4.547 1 94.25 64 ASP B O 1
ATOM 2674 N N . ARG B 1 65 ? -7.633 38.312 6.289 1 94.25 65 ARG B N 1
ATOM 2675 C CA . ARG B 1 65 ? -8.352 39.125 7.258 1 94.25 65 ARG B CA 1
ATOM 2676 C C . ARG B 1 65 ? -7.895 40.562 7.195 1 94.25 65 ARG B C 1
ATOM 2678 O O . ARG B 1 65 ? -8.711 41.5 7.086 1 94.25 65 ARG B O 1
ATOM 2685 N N . VAL B 1 66 ? -6.645 40.75 7.219 1 95.75 66 VAL B N 1
ATOM 2686 C CA . VAL B 1 66 ? -6.07 42.094 7.309 1 95.75 66 VAL B CA 1
ATOM 2687 C C . VAL B 1 66 ? -6.301 42.844 6 1 95.75 66 VAL B C 1
ATOM 2689 O O . VAL B 1 66 ? -6.59 44.031 6.004 1 95.75 66 VAL B O 1
ATOM 2692 N N . PHE B 1 67 ? -6.23 42.062 4.875 1 94.88 67 PHE B N 1
ATOM 2693 C CA . PHE B 1 67 ? -6.363 42.719 3.568 1 94.88 67 PHE B CA 1
ATOM 2694 C C . PHE B 1 67 ? -7.816 42.688 3.109 1 94.88 67 PHE B C 1
ATOM 2696 O O . PHE B 1 67 ? -8.164 43.344 2.121 1 94.88 67 PHE B O 1
ATOM 2703 N N . GLU B 1 68 ? -8.641 41.969 3.879 1 93.56 68 GLU B N 1
ATOM 2704 C CA . GLU B 1 68 ? -9.992 41.719 3.385 1 93.56 68 GLU B CA 1
ATOM 2705 C C . GLU B 1 68 ? -9.969 41.219 1.937 1 93.56 68 GLU B C 1
ATOM 2707 O O . GLU B 1 68 ? -10.672 41.781 1.083 1 93.56 68 GLU B O 1
ATOM 2712 N N . ALA B 1 69 ? -9.102 40.312 1.705 1 92.5 69 ALA B N 1
ATOM 2713 C CA . ALA B 1 69 ? -8.781 39.875 0.347 1 92.5 69 ALA B CA 1
ATOM 2714 C C . ALA B 1 69 ? -9.734 38.781 -0.127 1 92.5 69 ALA B C 1
ATOM 2716 O O . ALA B 1 69 ? -9.531 38.188 -1.196 1 92.5 69 ALA B O 1
ATOM 2717 N N . GLY B 1 70 ? -10.758 38.406 0.551 1 87.88 70 GLY B N 1
ATOM 2718 C CA . GLY B 1 70 ? -11.797 37.5 0.113 1 87.88 70 GLY B CA 1
ATOM 2719 C C . GLY B 1 70 ? -11.32 36.062 -0.043 1 87.88 70 GLY B C 1
ATOM 2720 O O . GLY B 1 70 ? -11.812 35.344 -0.899 1 87.88 70 GLY B O 1
ATOM 2721 N N . GLY B 1 71 ? -10.305 35.688 0.603 1 88.38 71 GLY B N 1
ATOM 2722 C CA . GLY B 1 71 ? -9.875 34.281 0.629 1 88.38 71 GLY B CA 1
ATOM 2723 C C . GLY B 1 71 ? -8.781 33.969 -0.381 1 88.38 71 GLY B C 1
ATOM 2724 O O . GLY B 1 71 ? -8.414 32.812 -0.568 1 88.38 71 GLY B O 1
ATOM 2725 N N . ILE B 1 72 ? -8.242 35.031 -1.023 1 87.25 72 ILE B N 1
ATOM 2726 C CA . ILE B 1 72 ? -7.25 34.844 -2.074 1 87.25 72 ILE B CA 1
ATOM 2727 C C . ILE B 1 72 ? -6.012 34.156 -1.495 1 87.25 72 ILE B C 1
ATOM 2729 O O . ILE B 1 72 ? -5.473 33.219 -2.098 1 87.25 72 ILE B O 1
ATOM 2733 N N . PHE B 1 73 ? -5.609 34.562 -0.352 1 91.19 73 PHE B N 1
ATOM 2734 C CA . PHE B 1 73 ? -4.391 34.031 0.228 1 91.19 73 PHE B CA 1
ATOM 2735 C C . PHE B 1 73 ? -4.625 32.594 0.739 1 91.19 73 PHE B C 1
ATOM 2737 O O . PHE B 1 73 ? -3.754 31.734 0.611 1 91.19 73 PHE B O 1
ATOM 2744 N N . LYS B 1 74 ? -5.754 32.375 1.29 1 82.19 74 LYS B N 1
ATOM 2745 C CA . LYS B 1 74 ? -6.109 31 1.66 1 82.19 74 LYS B CA 1
ATOM 2746 C C . LYS B 1 74 ? -6.098 30.094 0.442 1 82.19 74 LYS B C 1
ATOM 2748 O O . LYS B 1 74 ? -5.602 28.969 0.513 1 82.19 74 LYS B O 1
ATOM 2753 N N . GLU B 1 75 ? -6.613 30.625 -0.61 1 79.19 75 GLU B N 1
ATOM 2754 C CA . GLU B 1 75 ? -6.637 29.828 -1.841 1 79.19 75 GLU B CA 1
ATOM 2755 C C . GLU B 1 75 ? -5.227 29.578 -2.359 1 79.19 75 GLU B C 1
ATOM 2757 O O . GLU B 1 75 ? -4.918 28.469 -2.812 1 79.19 75 GLU B O 1
ATOM 2762 N N . LEU B 1 76 ? -4.43 30.547 -2.381 1 79.31 76 LEU B N 1
ATOM 2763 C CA . LEU B 1 76 ? -3.047 30.359 -2.811 1 79.31 76 LEU B CA 1
ATOM 2764 C C . LEU B 1 76 ? -2.326 29.344 -1.928 1 79.31 76 LEU B C 1
ATOM 2766 O O . LEU B 1 76 ? -1.567 28.516 -2.424 1 79.31 76 LEU B O 1
ATOM 2770 N N . TRP B 1 77 ? -2.607 29.469 -0.657 1 77.81 77 TRP B N 1
ATOM 2771 C CA . TRP B 1 77 ? -2.047 28.5 0.276 1 77.81 77 TRP B CA 1
ATOM 2772 C C . TRP B 1 77 ? -2.504 27.078 -0.074 1 77.81 77 TRP B C 1
ATOM 2774 O O . TRP B 1 77 ? -1.711 26.141 -0.032 1 77.81 77 TRP B O 1
ATOM 2784 N N . ARG B 1 78 ? -3.754 26.969 -0.354 1 70.62 78 ARG B N 1
ATOM 2785 C CA . ARG B 1 78 ? -4.297 25.672 -0.727 1 70.62 78 ARG B CA 1
ATOM 2786 C C . ARG B 1 78 ? -3.57 25.094 -1.941 1 70.62 78 ARG B C 1
ATOM 2788 O O . ARG B 1 78 ? -3.268 23.906 -1.989 1 70.62 78 ARG B O 1
ATOM 2795 N N . ARG B 1 79 ? -3.307 25.938 -2.783 1 67.81 79 ARG B N 1
ATOM 2796 C CA . ARG B 1 79 ? -2.602 25.5 -3.986 1 67.81 79 ARG B CA 1
ATOM 2797 C C . ARG B 1 79 ? -1.195 25.016 -3.654 1 67.81 79 ARG B C 1
ATOM 2799 O O . ARG B 1 79 ? -0.739 24.016 -4.191 1 67.81 79 ARG B O 1
ATOM 2806 N N . ILE B 1 80 ? -0.575 25.828 -2.859 1 65.75 80 ILE B N 1
ATOM 2807 C CA . ILE B 1 80 ? 0.761 25.453 -2.416 1 65.75 80 ILE B CA 1
ATOM 2808 C C . ILE B 1 80 ? 0.701 24.094 -1.711 1 65.75 80 ILE B C 1
ATOM 2810 O O . ILE B 1 80 ? 1.498 23.203 -2.002 1 65.75 80 ILE B O 1
ATOM 2814 N N . SER B 1 81 ? -0.305 24.016 -0.872 1 63.72 81 SER B N 1
ATOM 2815 C CA . SER B 1 81 ? -0.466 22.812 -0.057 1 63.72 81 SER B CA 1
ATOM 2816 C C . SER B 1 81 ? -0.811 21.609 -0.917 1 63.72 81 SER B C 1
ATOM 2818 O O . SER B 1 81 ? -0.332 20.5 -0.662 1 63.72 81 SER B O 1
ATOM 2820 N N . ASN B 1 82 ? -1.651 21.953 -1.812 1 60.62 82 ASN B N 1
ATOM 2821 C CA . ASN B 1 82 ? -2.094 20.875 -2.684 1 60.62 82 ASN B CA 1
ATOM 2822 C C . ASN B 1 82 ? -0.962 20.375 -3.576 1 60.62 82 ASN B C 1
ATOM 2824 O O . ASN B 1 82 ? -0.949 19.203 -3.977 1 60.62 82 ASN B O 1
ATOM 2828 N N . ALA B 1 83 ? -0.154 21.359 -3.855 1 56.12 83 ALA B N 1
ATOM 2829 C CA . ALA B 1 83 ? 0.966 20.969 -4.715 1 56.12 83 ALA B CA 1
ATOM 2830 C C . ALA B 1 83 ? 1.791 19.859 -4.082 1 56.12 83 ALA B C 1
ATOM 2832 O O . ALA B 1 83 ? 2.502 19.125 -4.777 1 56.12 83 ALA B O 1
ATOM 2833 N N . SER B 1 84 ? 1.528 19.781 -2.84 1 60.34 84 SER B N 1
ATOM 2834 C CA . SER B 1 84 ? 2.332 18.797 -2.127 1 60.34 84 SER B CA 1
ATOM 2835 C C . SER B 1 84 ? 1.592 17.469 -2.008 1 60.34 84 SER B C 1
ATOM 2837 O O . SER B 1 84 ? 2.162 16.469 -1.556 1 60.34 84 SER B O 1
ATOM 2839 N N . LEU B 1 85 ? 0.39 17.516 -2.666 1 68.38 85 LEU B N 1
ATOM 2840 C CA . LEU B 1 85 ? -0.449 16.344 -2.488 1 68.38 85 LEU B CA 1
ATOM 2841 C C . LEU B 1 85 ? -0.344 15.406 -3.693 1 68.38 85 LEU B C 1
ATOM 2843 O O . LEU B 1 85 ? 0.053 15.836 -4.781 1 68.38 85 LEU B O 1
ATOM 2847 N N . LEU B 1 86 ? -0.628 14.164 -3.438 1 71.62 86 LEU B N 1
ATOM 2848 C CA . LEU B 1 86 ? -0.632 13.164 -4.496 1 71.62 86 LEU B CA 1
ATOM 2849 C C . LEU B 1 86 ? -1.705 13.469 -5.535 1 71.62 86 LEU B C 1
ATOM 2851 O O . LEU B 1 86 ? -2.746 14.047 -5.207 1 71.62 86 LEU B O 1
ATOM 2855 N N . GLU B 1 87 ? -1.367 13.188 -6.758 1 71.88 87 GLU B N 1
ATOM 2856 C CA . GLU B 1 87 ? -2.404 13.211 -7.785 1 71.88 87 GLU B CA 1
ATOM 2857 C C . GLU B 1 87 ? -3.635 12.422 -7.348 1 71.88 87 GLU B C 1
ATOM 2859 O O . GLU B 1 87 ? -3.516 11.328 -6.805 1 71.88 87 GLU B O 1
ATOM 2864 N N . GLY B 1 88 ? -4.836 13.016 -7.48 1 77 88 GLY B N 1
ATOM 2865 C CA . GLY B 1 88 ? -6.082 12.352 -7.125 1 77 88 GLY B CA 1
ATOM 2866 C C . GLY B 1 88 ? -6.539 12.664 -5.715 1 77 88 GLY B C 1
ATOM 2867 O O . GLY B 1 88 ? -7.707 12.445 -5.371 1 77 88 GLY B O 1
ATOM 2868 N N . PHE B 1 89 ? -5.664 13.219 -4.973 1 85.5 89 PHE B N 1
ATOM 2869 C CA . PHE B 1 89 ? -5.977 13.422 -3.564 1 85.5 89 PHE B CA 1
ATOM 2870 C C . PHE B 1 89 ? -7.016 14.523 -3.393 1 85.5 89 PHE B C 1
ATOM 2872 O O . PHE B 1 89 ? -7.895 14.422 -2.535 1 85.5 89 PHE B O 1
ATOM 2879 N N . ALA B 1 90 ? -6.891 15.516 -4.191 1 81 90 ALA B N 1
ATOM 2880 C CA . ALA B 1 90 ? -7.824 16.625 -4.062 1 81 90 ALA B CA 1
ATOM 2881 C C . ALA B 1 90 ? -9.258 16.172 -4.289 1 81 90 ALA B C 1
ATOM 2883 O O . ALA B 1 90 ? -10.172 16.578 -3.559 1 81 90 ALA B O 1
ATOM 2884 N N . GLU B 1 91 ? -9.469 15.375 -5.309 1 82.25 91 GLU B N 1
ATOM 2885 C CA . GLU B 1 91 ? -10.797 14.836 -5.59 1 82.25 91 GLU B CA 1
ATOM 2886 C C . GLU B 1 91 ? -11.289 13.945 -4.449 1 82.25 91 GLU B C 1
ATOM 2888 O O . GLU B 1 91 ? -12.461 13.992 -4.082 1 82.25 91 GLU B O 1
ATOM 2893 N N . PHE B 1 92 ? -10.391 13.234 -3.99 1 93.06 92 PHE B N 1
ATOM 2894 C CA . PHE B 1 92 ? -10.719 12.398 -2.842 1 93.06 92 PHE B CA 1
ATOM 2895 C C . PHE B 1 92 ? -11.133 13.25 -1.648 1 93.06 92 PHE B C 1
ATOM 2897 O O . PHE B 1 92 ? -12.156 12.984 -1.019 1 93.06 92 PHE B O 1
ATOM 2904 N N . ALA B 1 93 ? -10.352 14.219 -1.345 1 90.88 93 ALA B N 1
ATOM 2905 C CA . ALA B 1 93 ? -10.625 15.078 -0.198 1 90.88 93 ALA B CA 1
ATOM 2906 C C . ALA B 1 93 ? -11.992 15.75 -0.329 1 90.88 93 ALA B C 1
ATOM 2908 O O . ALA B 1 93 ? -12.719 15.891 0.658 1 90.88 93 ALA B O 1
ATOM 2909 N N . ASP B 1 94 ? -12.281 16.109 -1.491 1 88.81 94 ASP B N 1
ATOM 2910 C CA . ASP B 1 94 ? -13.586 16.703 -1.754 1 88.81 94 ASP B CA 1
ATOM 2911 C C . ASP B 1 94 ? -14.711 15.719 -1.473 1 88.81 94 ASP B C 1
ATOM 2913 O O . ASP B 1 94 ? -15.68 16.047 -0.776 1 88.81 94 ASP B O 1
ATOM 2917 N N . ALA B 1 95 ? -14.609 14.57 -1.973 1 93.75 95 ALA B N 1
ATOM 2918 C CA . ALA B 1 95 ? -15.602 13.531 -1.735 1 93.75 95 ALA B CA 1
ATOM 2919 C C . ALA B 1 95 ? -15.695 13.188 -0.252 1 93.75 95 ALA B C 1
ATOM 2921 O O . ALA B 1 95 ? -16.781 12.984 0.281 1 93.75 95 ALA B O 1
ATOM 2922 N N . GLU B 1 96 ? -14.555 13.094 0.359 1 96.88 96 GLU B N 1
ATOM 2923 C CA . GLU B 1 96 ? -14.484 12.789 1.784 1 96.88 96 GLU B CA 1
ATOM 2924 C C . GLU B 1 96 ? -15.25 13.82 2.607 1 96.88 96 GLU B C 1
ATOM 2926 O O . GLU B 1 96 ? -15.992 13.461 3.527 1 96.88 96 GLU B O 1
ATOM 2931 N N . SER B 1 97 ? -15.125 15.039 2.219 1 94.31 97 SER B N 1
ATOM 2932 C CA . SER B 1 97 ? -15.742 16.109 2.99 1 94.31 97 SER B CA 1
ATOM 2933 C C . SER B 1 97 ? -17.266 16.031 2.932 1 94.31 97 SER B C 1
ATOM 2935 O O . SER B 1 97 ? -17.953 16.578 3.797 1 94.31 97 SER B O 1
ATOM 2937 N N . ARG B 1 98 ? -17.781 15.312 1.998 1 94.62 98 ARG B N 1
ATOM 2938 C CA . ARG B 1 98 ? -19.234 15.273 1.786 1 94.62 98 ARG B CA 1
ATOM 2939 C C . ARG B 1 98 ? -19.812 13.922 2.182 1 94.62 98 ARG B C 1
ATOM 2941 O O . ARG B 1 98 ? -21.031 13.742 2.189 1 94.62 98 ARG B O 1
ATOM 2948 N N . CYS B 1 99 ? -19 13.055 2.48 1 97.5 99 CYS B N 1
ATOM 2949 C CA . CYS B 1 99 ? -19.469 11.68 2.611 1 97.5 99 CYS B CA 1
ATOM 2950 C C . CYS B 1 99 ? -20.344 11.516 3.848 1 97.5 99 CYS B C 1
ATOM 2952 O O . CYS B 1 99 ? -20.203 12.258 4.82 1 97.5 99 CYS B O 1
ATOM 2954 N N . 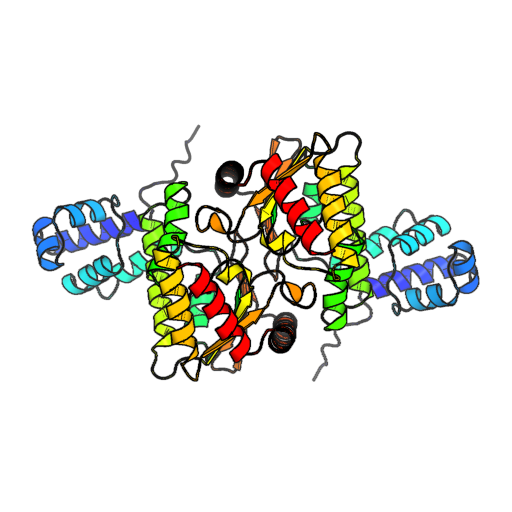LYS B 1 100 ? -21.234 10.523 3.836 1 98.06 100 LYS B N 1
ATOM 2955 C CA . LYS B 1 100 ? -22.094 10.18 4.957 1 98.06 100 LYS B CA 1
ATOM 2956 C C . LYS B 1 100 ? -21.562 8.961 5.711 1 98.06 100 LYS B C 1
ATOM 2958 O O . LYS B 1 100 ? -21.875 8.773 6.887 1 98.06 100 LYS B O 1
ATOM 2963 N N . LYS B 1 101 ? -20.891 8.164 5 1 98.56 101 LYS B N 1
ATOM 2964 C CA . LYS B 1 101 ? -20.234 6.988 5.566 1 98.56 101 LYS B CA 1
ATOM 2965 C C . LYS B 1 101 ? -18.828 6.809 5.004 1 98.56 101 LYS B C 1
ATOM 2967 O O . LYS B 1 101 ? -18.609 6.973 3.799 1 98.56 101 LYS B O 1
ATOM 2972 N N . LEU B 1 102 ? -17.938 6.566 5.852 1 98.75 102 LEU B N 1
ATOM 2973 C CA . LEU B 1 102 ? -16.547 6.328 5.477 1 98.75 102 LEU B CA 1
ATOM 2974 C C . LEU B 1 102 ? -16.062 4.992 6.027 1 98.75 102 LEU B C 1
ATOM 2976 O O . LEU B 1 102 ? -16.156 4.742 7.234 1 98.75 102 LEU B O 1
ATOM 2980 N N . ARG B 1 103 ? -15.609 4.109 5.203 1 98.81 103 ARG B N 1
ATOM 2981 C CA . ARG B 1 103 ? -14.945 2.857 5.555 1 98.81 103 ARG B CA 1
ATOM 2982 C C . ARG B 1 103 ? -13.492 2.863 5.094 1 98.81 103 ARG B C 1
ATOM 2984 O O . ARG B 1 103 ? -13.195 3.258 3.967 1 98.81 103 ARG B O 1
ATOM 2991 N N . THR B 1 104 ? -12.602 2.486 5.945 1 98.69 104 THR B N 1
ATOM 2992 C CA . THR B 1 104 ? -11.211 2.518 5.527 1 98.69 104 THR B CA 1
ATOM 2993 C C . THR B 1 104 ? -10.445 1.326 6.098 1 98.69 104 THR B C 1
ATOM 2995 O O . THR B 1 104 ? -10.742 0.864 7.203 1 98.69 104 THR B O 1
ATOM 2998 N N . PHE B 1 105 ? -9.602 0.765 5.324 1 98.69 105 PHE B N 1
ATOM 2999 C CA . PHE B 1 105 ? -8.547 -0.156 5.746 1 98.69 105 PHE B CA 1
ATOM 3000 C C . PHE B 1 105 ? -7.172 0.467 5.551 1 98.69 105 PHE B C 1
ATOM 3002 O O . PHE B 1 105 ? -6.863 0.974 4.469 1 98.69 105 PHE B O 1
ATOM 3009 N N . GLU B 1 106 ? -6.375 0.439 6.57 1 97.38 106 GLU B N 1
ATOM 3010 C CA . GLU B 1 106 ? -5.051 1.051 6.504 1 97.38 106 GLU B CA 1
ATOM 3011 C C . GLU B 1 106 ? -3.975 0.094 7.008 1 97.38 106 GLU B C 1
ATOM 3013 O O . GLU B 1 106 ? -4.266 -0.828 7.773 1 97.38 106 GLU B O 1
ATOM 3018 N N . LEU B 1 107 ? -2.785 0.332 6.516 1 95.19 107 LEU B N 1
ATOM 3019 C CA . LEU B 1 107 ? -1.614 -0.472 6.848 1 95.19 107 LEU B CA 1
ATOM 3020 C C . LEU B 1 107 ? -0.413 0.418 7.152 1 95.19 107 LEU B C 1
ATOM 3022 O O . LEU B 1 107 ? -0.18 1.411 6.457 1 95.19 107 LEU B O 1
ATOM 3026 N N . GLY B 1 108 ? 0.288 0.066 8.234 1 95.62 108 GLY B N 1
ATOM 3027 C CA . GLY B 1 108 ? 1.577 0.684 8.5 1 95.62 108 GLY B CA 1
ATOM 3028 C C . GLY B 1 108 ? 1.464 2.02 9.211 1 95.62 108 GLY B C 1
ATOM 3029 O O . GLY B 1 108 ? 2.379 2.424 9.93 1 95.62 108 GLY B O 1
ATOM 3030 N N . VAL B 1 109 ? 0.353 2.719 8.945 1 96.94 109 VAL B N 1
ATOM 3031 C CA . VAL B 1 109 ? 0.135 4.004 9.602 1 96.94 109 VAL B CA 1
ATOM 3032 C C . VAL B 1 109 ? -1.344 4.16 9.953 1 96.94 109 VAL B C 1
ATOM 3034 O O . VAL B 1 109 ? -2.205 3.533 9.328 1 96.94 109 VAL B O 1
ATOM 3037 N N . ILE B 1 110 ? -1.587 4.957 10.93 1 98.31 110 ILE B N 1
ATOM 3038 C CA . ILE B 1 110 ? -2.951 5.258 11.352 1 98.31 110 ILE B CA 1
ATOM 3039 C C . ILE B 1 110 ? -3.637 6.121 10.297 1 98.31 110 ILE B C 1
ATOM 3041 O O . ILE B 1 110 ? -3.023 7.027 9.727 1 98.31 110 ILE B O 1
ATOM 3045 N N . PRO B 1 111 ? -4.945 5.867 10.016 1 97.62 111 PRO B N 1
ATOM 3046 C CA . PRO B 1 111 ? -5.656 6.691 9.031 1 97.62 111 PRO B CA 1
ATOM 3047 C C . PRO B 1 111 ? -5.617 8.18 9.375 1 97.62 111 PRO B C 1
ATOM 3049 O O . PRO B 1 111 ? -5.742 8.555 10.539 1 97.62 111 PRO B O 1
ATOM 3052 N N . GLY B 1 112 ? -5.469 8.969 8.383 1 97.31 112 GLY B N 1
ATOM 3053 C CA . GLY B 1 112 ? -5.297 10.406 8.555 1 97.31 112 GLY B CA 1
ATOM 3054 C C . GLY B 1 112 ? -6.348 11.023 9.461 1 97.31 112 GLY B C 1
ATOM 3055 O O . GLY B 1 112 ? -6.012 11.75 10.398 1 97.31 112 GLY B O 1
ATOM 3056 N N . LEU B 1 113 ? -7.578 10.711 9.258 1 97.75 113 LEU B N 1
ATOM 3057 C CA . LEU B 1 113 ? -8.664 11.297 10.031 1 97.75 113 LEU B CA 1
ATOM 3058 C C . LEU B 1 113 ? -8.531 10.945 11.508 1 97.75 113 LEU B C 1
ATOM 3060 O O . LEU B 1 113 ? -9.141 11.594 12.367 1 97.75 113 LEU B O 1
ATOM 3064 N N . MET B 1 114 ? -7.746 9.93 11.82 1 98.5 114 MET B N 1
ATOM 3065 C CA . MET B 1 114 ? -7.676 9.445 13.195 1 98.5 114 MET B CA 1
ATOM 3066 C C . MET B 1 114 ? -6.305 9.727 13.805 1 98.5 114 MET B C 1
ATOM 3068 O O . MET B 1 114 ? -5.996 9.242 14.898 1 98.5 114 MET B O 1
ATOM 3072 N N . GLN B 1 115 ? -5.531 10.43 13.148 1 98.69 115 GLN B N 1
ATOM 3073 C CA . GLN B 1 115 ? -4.207 10.797 13.641 1 98.69 115 GLN B CA 1
ATOM 3074 C C . GLN B 1 115 ? -4.281 12.031 14.531 1 98.69 115 GLN B C 1
ATOM 3076 O O . GLN B 1 115 ? -5.039 12.961 14.258 1 98.69 115 GLN B O 1
ATOM 3081 N N . THR B 1 116 ? -3.504 12 15.578 1 98.62 116 THR B N 1
ATOM 3082 C CA . THR B 1 116 ? -3.184 13.297 16.172 1 98.62 116 THR B CA 1
ATOM 3083 C C . THR B 1 116 ? -2.289 14.109 15.242 1 98.62 116 THR B C 1
ATOM 3085 O O . THR B 1 116 ? -1.59 13.547 14.398 1 98.62 116 THR B O 1
ATOM 3088 N N . LEU B 1 117 ? -2.348 15.406 15.445 1 97.38 117 LEU B N 1
ATOM 3089 C CA . LEU B 1 117 ? -1.521 16.234 14.578 1 97.38 117 LEU B CA 1
ATOM 3090 C C . LEU B 1 117 ? -0.041 16.062 14.891 1 97.38 117 LEU B C 1
ATOM 3092 O O . LEU B 1 117 ? 0.806 16.172 14.008 1 97.38 117 LEU B O 1
ATOM 3096 N N . ASP B 1 118 ? 0.291 15.688 16.109 1 98.31 118 ASP B N 1
ATOM 3097 C CA . ASP B 1 118 ? 1.673 15.383 16.469 1 98.31 118 ASP B CA 1
ATOM 3098 C C . ASP B 1 118 ? 2.162 14.133 15.742 1 98.31 118 ASP B C 1
ATOM 3100 O O . ASP B 1 118 ? 3.305 14.086 15.289 1 98.31 118 ASP B O 1
ATOM 3104 N N . TYR B 1 119 ? 1.356 13.125 15.703 1 98.56 119 TYR B N 1
ATOM 3105 C CA . TYR B 1 119 ? 1.667 11.914 14.961 1 98.56 119 TYR B CA 1
ATOM 3106 C C . TYR B 1 119 ? 1.911 12.219 13.484 1 98.56 119 TYR B C 1
ATOM 3108 O O . TYR B 1 119 ? 2.916 11.789 12.914 1 98.56 119 TYR B O 1
ATOM 3116 N N . ALA B 1 120 ? 1.023 13.031 12.914 1 97.75 120 ALA B N 1
ATOM 3117 C CA . ALA B 1 120 ? 1.147 13.422 11.508 1 97.75 120 ALA B CA 1
ATOM 3118 C C . ALA B 1 120 ? 2.426 14.219 11.273 1 97.75 120 ALA B C 1
ATOM 3120 O O . ALA B 1 120 ? 3.135 13.992 10.289 1 97.75 120 ALA B O 1
ATOM 3121 N N . ALA B 1 121 ? 2.668 15.086 12.172 1 97 121 ALA B N 1
ATOM 3122 C CA . ALA B 1 121 ? 3.863 15.922 12.055 1 97 121 ALA B CA 1
ATOM 3123 C C . ALA B 1 121 ? 5.129 15.07 12.125 1 97 121 ALA B C 1
ATOM 3125 O O . ALA B 1 121 ? 6.105 15.344 11.422 1 97 121 ALA B O 1
ATOM 3126 N N . ALA B 1 122 ? 5.125 14.117 12.969 1 97.94 122 ALA B N 1
ATOM 3127 C CA . ALA B 1 122 ? 6.281 13.227 13.086 1 97.94 122 ALA B CA 1
ATOM 3128 C C . ALA B 1 122 ? 6.535 12.477 11.781 1 97.94 122 ALA B C 1
ATOM 3130 O O . ALA B 1 122 ? 7.684 12.328 11.359 1 97.94 122 ALA B O 1
ATOM 3131 N N . LEU B 1 123 ? 5.492 11.961 11.156 1 96.38 123 LEU B N 1
ATOM 3132 C CA . LEU B 1 123 ? 5.617 11.289 9.867 1 96.38 123 LEU B CA 1
ATOM 3133 C C . LEU B 1 123 ? 6.266 12.211 8.836 1 96.38 123 LEU B C 1
ATOM 3135 O O . LEU B 1 123 ? 7.223 11.82 8.164 1 96.38 123 LEU B O 1
ATOM 3139 N N . GLU B 1 124 ? 5.773 13.445 8.789 1 93.56 124 GLU B N 1
ATOM 3140 C CA . GLU B 1 124 ? 6.289 14.406 7.812 1 93.56 124 GLU B CA 1
ATOM 3141 C C . GLU B 1 124 ? 7.727 14.805 8.141 1 93.56 124 GLU B C 1
ATOM 3143 O O . GLU B 1 124 ? 8.523 15.07 7.238 1 93.56 124 GLU B O 1
ATOM 3148 N N . ALA B 1 125 ? 7.996 14.844 9.414 1 94.94 125 ALA B N 1
ATOM 3149 C CA . ALA B 1 125 ? 9.344 15.203 9.844 1 94.94 125 ALA B CA 1
ATOM 3150 C C . ALA B 1 125 ? 10.375 14.203 9.312 1 94.94 125 ALA B C 1
ATOM 3152 O O . ALA B 1 125 ? 11.5 14.578 8.992 1 94.94 125 ALA B O 1
ATOM 3153 N N . GLY B 1 126 ? 9.977 12.961 9.289 1 93.81 126 GLY B N 1
ATOM 3154 C CA . GLY B 1 126 ? 10.844 11.969 8.68 1 93.81 126 GLY B CA 1
ATOM 3155 C C . GLY B 1 126 ? 11.211 12.297 7.242 1 93.81 126 GLY B C 1
ATOM 3156 O O . GLY B 1 126 ? 12.367 12.188 6.848 1 93.81 126 GLY B O 1
ATOM 3157 N N . SER B 1 127 ? 10.281 12.75 6.48 1 91.06 127 SER B N 1
ATOM 3158 C CA . SER B 1 127 ? 10.484 13.109 5.082 1 91.06 127 SER B CA 1
ATOM 3159 C C . SER B 1 127 ? 11.383 14.336 4.949 1 91.06 127 SER B C 1
ATOM 3161 O O . SER B 1 127 ? 12.227 14.398 4.047 1 91.06 127 SER B O 1
ATOM 3163 N N . VAL B 1 128 ? 11.203 15.25 5.84 1 90.38 128 VAL B N 1
ATOM 3164 C CA . VAL B 1 128 ? 12.016 16.469 5.828 1 90.38 128 VAL B CA 1
ATOM 3165 C C . VAL B 1 128 ? 13.469 16.125 6.133 1 90.38 128 VAL B C 1
ATOM 3167 O O . VAL B 1 128 ? 14.383 16.594 5.445 1 90.38 128 VAL B O 1
ATOM 3170 N N . ARG B 1 129 ? 13.68 15.289 7.109 1 92.62 129 ARG B N 1
ATOM 3171 C CA . ARG B 1 129 ? 15.023 14.906 7.531 1 92.62 129 ARG B CA 1
ATOM 3172 C C . ARG B 1 129 ? 15.789 14.258 6.387 1 92.62 129 ARG B C 1
ATOM 3174 O O . ARG B 1 129 ? 17 14.477 6.242 1 92.62 129 ARG B O 1
ATOM 3181 N N . ARG B 1 130 ? 15.078 13.547 5.551 1 90.5 130 ARG B N 1
ATOM 3182 C CA . ARG B 1 130 ? 15.734 12.852 4.449 1 90.5 130 ARG B CA 1
ATOM 3183 C C . ARG B 1 130 ? 15.812 13.742 3.211 1 90.5 130 ARG B C 1
ATOM 3185 O O . ARG B 1 130 ? 16.344 13.328 2.18 1 90.5 130 ARG B O 1
ATOM 3192 N N . GLY B 1 131 ? 15.195 14.906 3.262 1 86.69 131 GLY B N 1
ATOM 3193 C CA . GLY B 1 131 ? 15.273 15.859 2.166 1 86.69 131 GLY B CA 1
ATOM 3194 C C . GLY B 1 131 ? 14.234 15.617 1.085 1 86.69 131 GLY B C 1
ATOM 3195 O O . GLY B 1 131 ? 14.32 16.188 -0.003 1 86.69 131 GLY B O 1
ATOM 3196 N N . SER B 1 132 ? 13.297 14.734 1.369 1 85.94 132 SER B N 1
ATOM 3197 C CA . SER B 1 132 ? 12.281 14.398 0.378 1 85.94 132 SER B CA 1
ATOM 3198 C C . SER B 1 132 ? 11.312 15.555 0.163 1 85.94 132 SER B C 1
ATOM 3200 O O . SER B 1 132 ? 10.773 15.727 -0.933 1 85.94 132 SER B O 1
ATOM 3202 N N . ILE B 1 133 ? 11.055 16.234 1.222 1 82.94 133 ILE B N 1
ATOM 3203 C CA . ILE B 1 133 ? 10.203 17.422 1.147 1 82.94 133 ILE B CA 1
ATOM 3204 C C . ILE B 1 133 ? 10.773 18.531 2.027 1 82.94 133 ILE B C 1
ATOM 3206 O O . ILE B 1 133 ? 11.625 18.281 2.881 1 82.94 133 ILE B O 1
ATOM 3210 N N . THR B 1 134 ? 10.305 19.688 1.743 1 82.06 134 THR B N 1
ATOM 3211 C CA . THR B 1 134 ? 10.727 20.828 2.561 1 82.06 134 THR B CA 1
ATOM 3212 C C . THR B 1 134 ? 9.891 20.906 3.832 1 82.06 134 THR B C 1
ATOM 3214 O O . THR B 1 134 ? 8.828 20.297 3.93 1 82.06 134 THR B O 1
ATOM 3217 N N . LYS B 1 135 ? 10.398 21.641 4.793 1 85.38 135 LYS B N 1
ATOM 3218 C CA . LYS B 1 135 ? 9.641 21.891 6.016 1 85.38 135 LYS B CA 1
ATOM 3219 C C . LYS B 1 135 ? 8.305 22.547 5.711 1 85.38 135 LYS B C 1
ATOM 3221 O O . LYS B 1 135 ? 7.289 22.234 6.332 1 85.38 135 LYS B O 1
ATOM 3226 N N . GLN B 1 136 ? 8.305 23.344 4.781 1 76.81 136 GLN B N 1
ATOM 3227 C CA . GLN B 1 136 ? 7.086 24.047 4.383 1 76.81 136 GLN B CA 1
ATOM 3228 C C . GLN B 1 136 ? 6.059 23.078 3.816 1 76.81 136 GLN B C 1
ATOM 3230 O O . GLN B 1 136 ? 4.875 23.156 4.148 1 76.81 136 GLN B O 1
ATOM 3235 N N . GLN B 1 137 ? 6.527 22.203 3.002 1 80.25 137 GLN B N 1
ATOM 3236 C CA . GLN B 1 137 ? 5.648 21.188 2.436 1 80.25 137 GLN B CA 1
ATOM 3237 C C . GLN B 1 137 ? 5.082 20.281 3.525 1 80.25 137 GLN B C 1
ATOM 3239 O O . GLN B 1 137 ? 3.9 19.938 3.502 1 80.25 137 GLN B O 1
ATOM 3244 N N . ALA B 1 138 ? 5.895 19.969 4.461 1 88.5 138 ALA B N 1
ATOM 3245 C CA . ALA B 1 138 ? 5.465 19.141 5.582 1 88.5 138 ALA B CA 1
ATOM 3246 C C . ALA B 1 138 ? 4.355 19.812 6.379 1 88.5 138 ALA B C 1
ATOM 3248 O O . ALA B 1 138 ? 3.33 19.203 6.676 1 88.5 138 ALA B O 1
ATOM 3249 N N . ASP B 1 139 ? 4.566 21.047 6.672 1 85.12 139 ASP B N 1
ATOM 3250 C CA . ASP B 1 139 ? 3.572 21.812 7.414 1 85.12 139 ASP B CA 1
ATOM 3251 C C . ASP B 1 139 ? 2.264 21.922 6.633 1 85.12 139 ASP B C 1
ATOM 3253 O O . ASP B 1 139 ? 1.18 21.828 7.211 1 85.12 139 ASP B O 1
ATOM 3257 N N . GLY B 1 140 ? 2.424 22.109 5.387 1 83.31 140 GLY B N 1
ATOM 3258 C CA . GLY B 1 140 ? 1.251 22.156 4.527 1 83.31 140 GLY B CA 1
ATOM 3259 C C . GLY B 1 140 ? 0.434 20.875 4.57 1 83.31 140 GLY B C 1
ATOM 3260 O O . GLY B 1 140 ? -0.796 20.922 4.652 1 83.31 140 GLY B O 1
ATOM 3261 N N . ARG B 1 141 ? 1.128 19.781 4.574 1 89.06 141 ARG B N 1
ATOM 3262 C CA . ARG B 1 141 ? 0.448 18.484 4.617 1 89.06 141 ARG B CA 1
ATOM 3263 C C . ARG B 1 141 ? -0.281 18.297 5.941 1 89.06 141 ARG B C 1
ATOM 3265 O O . ARG B 1 141 ? -1.403 17.781 5.969 1 89.06 141 ARG B O 1
ATOM 3272 N N . VAL B 1 142 ? 0.292 18.719 6.965 1 92.06 142 VAL B N 1
ATOM 3273 C CA . VAL B 1 142 ? -0.322 18.609 8.281 1 92.06 142 VAL B CA 1
ATOM 3274 C C . VAL B 1 142 ? -1.536 19.531 8.375 1 92.06 142 VAL B C 1
ATOM 3276 O O . VAL B 1 142 ? -2.568 19.156 8.938 1 92.06 142 VAL B O 1
ATOM 3279 N N . ASP B 1 143 ? -1.447 20.672 7.797 1 85.88 143 ASP B N 1
ATOM 3280 C CA . ASP B 1 143 ? -2.559 21.625 7.773 1 85.88 143 ASP B CA 1
ATOM 3281 C C . ASP B 1 143 ? -3.744 21.047 6.996 1 85.88 143 ASP B C 1
ATOM 3283 O O . ASP B 1 143 ? -4.895 21.203 7.41 1 85.88 143 ASP B O 1
ATOM 3287 N N . VAL B 1 144 ? -3.41 20.531 5.906 1 86.75 144 VAL B N 1
ATOM 3288 C CA . VAL B 1 144 ? -4.461 19.922 5.102 1 86.75 144 VAL B CA 1
ATOM 3289 C C . VAL B 1 144 ? -5.168 18.828 5.906 1 86.75 144 VAL B C 1
ATOM 3291 O O . VAL B 1 144 ? -6.398 18.75 5.91 1 86.75 144 VAL B O 1
ATOM 3294 N N . LEU B 1 145 ? -4.398 18.047 6.602 1 93.5 145 LEU B N 1
ATOM 3295 C CA . LEU B 1 145 ? -4.98 17 7.43 1 93.5 145 LEU B CA 1
ATOM 3296 C C . LEU B 1 145 ? -5.871 17.594 8.516 1 93.5 145 LEU B C 1
ATOM 3298 O O . LEU B 1 145 ? -6.977 17.109 8.75 1 93.5 145 LEU B O 1
ATOM 3302 N N . ALA B 1 146 ? -5.426 18.609 9.109 1 91.88 146 ALA B N 1
ATOM 3303 C CA . ALA B 1 146 ? -6.199 19.266 10.156 1 91.88 146 ALA B CA 1
ATOM 3304 C C . ALA B 1 146 ? -7.555 19.734 9.633 1 91.88 146 ALA B C 1
ATOM 3306 O O . ALA B 1 146 ? -8.578 19.578 10.305 1 91.88 146 ALA B O 1
ATOM 3307 N N . ARG B 1 147 ? -7.527 20.234 8.5 1 87.25 147 ARG B N 1
ATOM 3308 C CA . ARG B 1 147 ? -8.766 20.703 7.875 1 87.25 147 ARG B CA 1
ATOM 3309 C C . ARG B 1 147 ? -9.695 19.531 7.578 1 87.25 147 ARG B C 1
ATOM 3311 O O . ARG B 1 147 ? -10.906 19.609 7.812 1 87.25 147 ARG B O 1
ATOM 3318 N N . ARG B 1 148 ? -9.102 18.5 7.082 1 94.31 148 ARG B N 1
ATOM 3319 C CA . ARG B 1 148 ? -9.891 17.297 6.793 1 94.31 148 ARG B CA 1
ATOM 3320 C C . ARG B 1 148 ? -10.531 16.75 8.062 1 94.31 148 ARG B C 1
ATOM 3322 O O . ARG B 1 148 ? -11.68 16.297 8.031 1 94.31 148 ARG B O 1
ATOM 3329 N N . GLN B 1 149 ? -9.867 16.812 9.141 1 96.56 149 GLN B N 1
ATOM 3330 C CA . GLN B 1 149 ? -10.312 16.219 10.398 1 96.56 149 GLN B CA 1
ATOM 3331 C C . GLN B 1 149 ? -11.492 16.984 10.984 1 96.56 149 GLN B C 1
ATOM 3333 O O . GLN B 1 149 ? -12.188 16.484 11.867 1 96.56 149 GLN B O 1
ATOM 3338 N N . LYS B 1 150 ? -11.703 18.141 10.516 1 93.88 150 LYS B N 1
ATOM 3339 C CA . LYS B 1 150 ? -12.875 18.891 10.945 1 93.88 150 LYS B CA 1
ATOM 3340 C C . LYS B 1 150 ? -14.164 18.141 10.617 1 93.88 150 LYS B C 1
ATOM 3342 O O . LYS B 1 150 ? -15.211 18.391 11.211 1 93.88 150 LYS B O 1
ATOM 3347 N N . LEU B 1 151 ? -14.023 17.281 9.695 1 95.31 151 LEU B N 1
ATOM 3348 C CA . LEU B 1 151 ? -15.133 16.422 9.32 1 95.31 151 LEU B CA 1
ATOM 3349 C C . LEU B 1 151 ? -15.68 15.68 10.531 1 95.31 151 LEU B C 1
ATOM 3351 O O . LEU B 1 151 ? -16.891 15.445 10.633 1 95.31 151 LEU B O 1
ATOM 3355 N N . LEU B 1 152 ? -14.883 15.305 11.469 1 96.12 152 LEU B N 1
ATOM 3356 C CA . LEU B 1 152 ? -15.25 14.508 12.641 1 96.12 152 LEU B CA 1
ATOM 3357 C C . LEU B 1 152 ? -16.109 15.328 13.602 1 96.12 152 LEU B C 1
ATOM 3359 O O . LEU B 1 152 ? -16.828 14.758 14.43 1 96.12 152 LEU B O 1
ATOM 3363 N N . ASP B 1 153 ? -16.062 16.641 13.484 1 93.69 153 ASP B N 1
ATOM 3364 C CA . ASP B 1 153 ? -16.719 17.5 14.469 1 93.69 153 ASP B CA 1
ATOM 3365 C C . ASP B 1 153 ? -17.891 18.25 13.852 1 93.69 153 ASP B C 1
ATOM 3367 O O . ASP B 1 153 ? -18.438 19.172 14.453 1 93.69 153 ASP B O 1
ATOM 3371 N N . LYS B 1 154 ? -18.219 17.891 12.727 1 92.69 154 LYS B N 1
ATOM 3372 C CA . LYS B 1 154 ? -19.406 18.469 12.102 1 92.69 154 LYS B CA 1
ATOM 3373 C C . LYS B 1 154 ? -20.656 18.141 12.906 1 92.69 154 LYS B C 1
ATOM 3375 O O . LYS B 1 154 ? -20.656 17.219 13.727 1 92.69 154 LYS B O 1
ATOM 3380 N N . ASP B 1 155 ? -21.688 18.844 12.672 1 92 155 ASP B N 1
ATOM 3381 C CA . ASP B 1 155 ? -22.969 18.609 13.344 1 92 155 ASP B CA 1
ATOM 3382 C C . ASP B 1 155 ? -23.5 17.219 13.039 1 92 155 ASP B C 1
ATOM 3384 O O . ASP B 1 155 ? -23.938 16.5 13.938 1 92 155 ASP B O 1
ATOM 3388 N N . ALA B 1 156 ? -23.469 16.906 11.797 1 93.94 156 ALA B N 1
ATOM 3389 C CA . ALA B 1 156 ? -23.812 15.555 11.367 1 93.94 156 ALA B CA 1
ATOM 3390 C C . ALA B 1 156 ? -22.609 14.844 10.766 1 93.94 156 ALA B C 1
ATOM 3392 O O . ALA B 1 156 ? -22.5 14.727 9.547 1 93.94 156 ALA B O 1
ATOM 3393 N N . PRO B 1 157 ? -21.766 14.406 11.602 1 96.12 157 PRO B N 1
ATOM 3394 C CA . PRO B 1 157 ? -20.562 13.742 11.086 1 96.12 157 PRO B CA 1
ATOM 3395 C C . PRO B 1 157 ? -20.875 12.398 10.43 1 96.12 157 PRO B C 1
ATOM 3397 O O . PRO B 1 157 ? -21.891 11.773 10.742 1 96.12 157 PRO B O 1
ATOM 3400 N N . PRO B 1 158 ? -20.047 12.016 9.57 1 97.81 158 PRO B N 1
ATOM 3401 C CA . PRO B 1 158 ? -20.281 10.719 8.93 1 97.81 158 PRO B CA 1
ATOM 3402 C C . PRO B 1 158 ? -20.078 9.547 9.883 1 97.81 158 PRO B C 1
ATOM 3404 O O . PRO B 1 158 ? -19.375 9.68 10.891 1 97.81 158 PRO B O 1
ATOM 3407 N N . VAL B 1 159 ? -20.75 8.445 9.547 1 98.44 159 VAL B N 1
ATOM 3408 C CA . VAL B 1 159 ? -20.422 7.188 10.203 1 98.44 159 VAL B CA 1
ATOM 3409 C C . VAL B 1 159 ? -19.078 6.664 9.68 1 98.44 159 VAL B C 1
ATOM 3411 O O . VAL B 1 159 ? -18.859 6.602 8.469 1 98.44 159 VAL B O 1
ATOM 3414 N N . ILE B 1 160 ? -18.188 6.324 10.57 1 98.69 160 ILE B N 1
ATOM 3415 C CA . ILE B 1 160 ? -16.859 5.895 10.172 1 98.69 160 ILE B CA 1
ATOM 3416 C C . ILE B 1 160 ? -16.594 4.484 10.688 1 98.69 160 ILE B C 1
ATOM 3418 O O . ILE B 1 160 ? -16.812 4.195 11.867 1 98.69 160 ILE B O 1
ATOM 3422 N N . HIS B 1 161 ? -16.172 3.633 9.867 1 98.81 161 HIS B N 1
ATOM 3423 C CA . HIS B 1 161 ? -15.664 2.309 10.195 1 98.81 161 HIS B CA 1
ATOM 3424 C C . HIS B 1 161 ? -14.219 2.146 9.719 1 98.81 161 HIS B C 1
ATOM 3426 O O . HIS B 1 161 ? -13.953 2.168 8.516 1 98.81 161 HIS B O 1
ATOM 3432 N N . ALA B 1 162 ? -13.344 2.014 10.633 1 98.88 162 ALA B N 1
ATOM 3433 C CA . ALA B 1 162 ? -11.93 1.866 10.297 1 98.88 162 ALA B CA 1
ATOM 3434 C C . ALA B 1 162 ? -11.398 0.511 10.75 1 98.88 162 ALA B C 1
ATOM 3436 O O . ALA B 1 162 ? -11.578 0.126 11.914 1 98.88 162 ALA B O 1
ATOM 3437 N N . VAL B 1 163 ? -10.789 -0.209 9.867 1 98.88 163 VAL B N 1
ATOM 3438 C CA . VAL B 1 163 ? -10.031 -1.403 10.227 1 98.88 163 VAL B CA 1
ATOM 3439 C C . VAL B 1 163 ? -8.531 -1.131 10.078 1 98.88 163 VAL B C 1
ATOM 3441 O O . VAL B 1 163 ? -8.062 -0.772 8.992 1 98.88 163 VAL B O 1
ATOM 3444 N N . LEU B 1 164 ? -7.836 -1.28 11.156 1 98.81 164 LEU B N 1
ATOM 3445 C CA . LEU B 1 164 ? -6.391 -1.083 11.188 1 98.81 164 LEU B CA 1
ATOM 3446 C C . LEU B 1 164 ? -5.66 -2.42 11.133 1 98.81 164 LEU B C 1
ATOM 3448 O O . LEU B 1 164 ? -5.918 -3.307 11.953 1 98.81 164 LEU B O 1
ATOM 3452 N N . ASP B 1 165 ? -4.785 -2.541 10.141 1 98.5 165 ASP B N 1
ATOM 3453 C CA . ASP B 1 165 ? -3.836 -3.645 10.25 1 98.5 165 ASP B CA 1
ATOM 3454 C C . ASP B 1 165 ? -3.02 -3.541 11.531 1 98.5 165 ASP B C 1
ATOM 3456 O O . ASP B 1 165 ? -2.68 -2.441 11.977 1 98.5 165 ASP B O 1
ATOM 3460 N N . GLU B 1 166 ? -2.682 -4.617 12.094 1 98.5 166 GLU B N 1
ATOM 3461 C CA . GLU B 1 166 ? -1.92 -4.641 13.336 1 98.5 166 GLU B CA 1
ATOM 3462 C C . GLU B 1 166 ? -0.645 -3.811 13.219 1 98.5 166 GLU B C 1
ATOM 3464 O O . GLU B 1 166 ? -0.183 -3.232 14.211 1 98.5 166 GLU B O 1
ATOM 3469 N N . SER B 1 167 ? -0.068 -3.705 12.055 1 98.25 167 SER B N 1
ATOM 3470 C CA . SER B 1 167 ? 1.157 -2.947 11.828 1 98.25 167 SER B CA 1
ATOM 3471 C C . SER B 1 167 ? 0.963 -1.47 12.148 1 98.25 167 SER B C 1
ATOM 3473 O O . SER B 1 167 ? 1.924 -0.769 12.469 1 98.25 167 SER B O 1
ATOM 3475 N N . CYS B 1 168 ? -0.25 -0.931 12.023 1 98.44 168 CYS B N 1
ATOM 3476 C CA . CYS B 1 168 ? -0.519 0.468 12.336 1 98.44 168 CYS B CA 1
ATOM 3477 C C . CYS B 1 168 ? -0.212 0.769 13.805 1 98.44 168 CYS B C 1
ATOM 3479 O O . CYS B 1 168 ? 0.172 1.889 14.141 1 98.44 168 CYS B O 1
ATOM 3481 N N . LEU B 1 169 ? -0.41 -0.258 14.60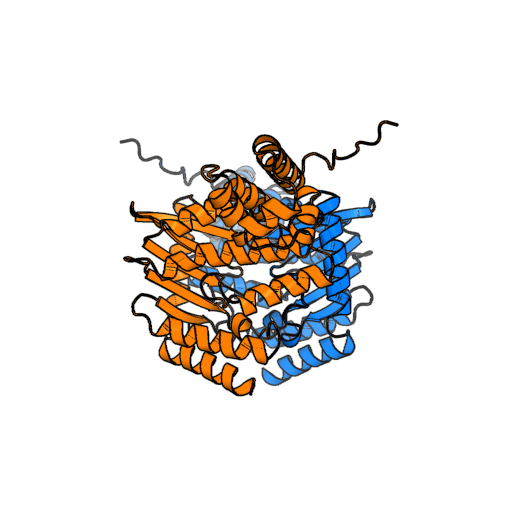9 1 98.44 169 LEU B N 1
ATOM 3482 C CA . LEU B 1 169 ? -0.235 -0.086 16.047 1 98.44 169 LEU B CA 1
ATOM 3483 C C . LEU B 1 169 ? 1.221 -0.299 16.453 1 98.44 169 LEU B C 1
ATOM 3485 O O . LEU B 1 169 ? 1.69 0.28 17.438 1 98.44 169 LEU B O 1
ATOM 3489 N N . LEU B 1 170 ? 1.902 -1.074 15.641 1 97.75 170 LEU B N 1
ATOM 3490 C CA . LEU B 1 170 ? 3.213 -1.535 16.094 1 97.75 170 LEU B CA 1
ATOM 3491 C C . LEU B 1 170 ? 4.32 -0.64 15.539 1 97.75 170 LEU B C 1
ATOM 3493 O O . LEU B 1 170 ? 5.426 -0.61 16.078 1 97.75 170 LEU B O 1
ATOM 3497 N N . ARG B 1 171 ? 4.098 0.023 14.43 1 97.44 171 ARG B N 1
ATOM 3498 C CA . ARG B 1 171 ? 5.07 1.002 13.945 1 97.44 171 ARG B CA 1
ATOM 3499 C C . ARG B 1 171 ? 5.102 2.23 14.852 1 97.44 171 ARG B C 1
ATOM 3501 O O . ARG B 1 171 ? 4.168 3.033 14.852 1 97.44 171 ARG B O 1
ATOM 3508 N N . THR B 1 172 ? 6.148 2.438 15.547 1 97.12 172 THR B N 1
ATOM 3509 C CA . THR B 1 172 ? 6.234 3.488 16.547 1 97.12 172 THR B CA 1
ATOM 3510 C C . THR B 1 172 ? 6.684 4.805 15.93 1 97.12 172 THR B C 1
ATOM 3512 O O . THR B 1 172 ? 7.879 5.117 15.922 1 97.12 172 THR B O 1
ATOM 3515 N N . VAL B 1 173 ? 5.738 5.586 15.555 1 97.75 173 VAL B N 1
ATOM 3516 C CA . VAL B 1 173 ? 6.008 6.867 14.914 1 97.75 173 VAL B CA 1
ATOM 3517 C C . VAL B 1 173 ? 6.246 7.938 15.977 1 97.75 173 VAL B C 1
ATOM 3519 O O . VAL B 1 173 ? 5.445 8.094 16.906 1 97.75 173 VAL B O 1
ATOM 3522 N N . GLY B 1 174 ? 7.305 8.641 15.867 1 97 174 GLY B N 1
ATOM 3523 C CA . GLY B 1 174 ? 7.613 9.727 16.781 1 97 174 GLY B CA 1
ATOM 3524 C C . GLY B 1 174 ? 8.094 9.25 18.141 1 97 174 GLY B C 1
ATOM 3525 O O . GLY B 1 174 ? 8.234 10.055 19.062 1 97 174 GLY B O 1
ATOM 3526 N N . GLY B 1 175 ? 8.289 7.969 18.297 1 96.5 175 GLY B N 1
ATOM 3527 C CA . GLY B 1 175 ? 8.664 7.41 19.594 1 96.5 175 GLY B CA 1
ATOM 3528 C C . GLY B 1 175 ? 7.492 7.27 20.547 1 96.5 175 GLY B C 1
ATOM 3529 O O . GLY B 1 175 ? 6.359 7.609 20.188 1 96.5 175 GLY B O 1
ATOM 3530 N N . PRO B 1 176 ? 7.742 6.711 21.719 1 97.06 176 PRO B N 1
ATOM 3531 C CA . PRO B 1 176 ? 6.668 6.457 22.672 1 97.06 176 PRO B CA 1
ATOM 3532 C C . PRO B 1 176 ? 5.93 7.73 23.094 1 97.06 176 PRO B C 1
ATOM 3534 O O . PRO B 1 176 ? 4.723 7.691 23.344 1 97.06 176 PRO B O 1
ATOM 3537 N N . GLU B 1 177 ? 6.59 8.844 23.125 1 97.06 177 GLU B N 1
ATOM 3538 C CA . GLU B 1 177 ? 6.016 10.102 23.594 1 97.06 177 GLU B CA 1
ATOM 3539 C C . GLU B 1 177 ? 4.938 10.609 22.641 1 97.06 177 GLU B C 1
ATOM 3541 O O . GLU B 1 177 ? 4.047 11.359 23.047 1 97.06 177 GLU B O 1
ATOM 3546 N N . ILE B 1 178 ? 5.035 10.219 21.453 1 98.12 178 ILE B N 1
ATOM 3547 C CA . ILE B 1 178 ? 4.047 10.625 20.453 1 98.12 178 ILE B CA 1
ATOM 3548 C C . ILE B 1 178 ? 3.049 9.492 20.234 1 98.12 178 ILE B C 1
ATOM 3550 O O . ILE B 1 178 ? 1.85 9.734 20.078 1 98.12 178 ILE B O 1
ATOM 3554 N N . MET B 1 179 ? 3.541 8.266 20.266 1 98.31 179 MET B N 1
ATOM 3555 C CA . MET B 1 179 ? 2.707 7.113 19.938 1 98.31 179 MET B CA 1
ATOM 3556 C C . MET B 1 179 ? 1.679 6.859 21.047 1 98.31 179 MET B C 1
ATOM 3558 O O . MET B 1 179 ? 0.528 6.523 20.75 1 98.31 179 MET B O 1
ATOM 3562 N N . ARG B 1 180 ? 2.045 7.016 22.25 1 98.06 180 ARG B N 1
ATOM 3563 C CA . ARG B 1 180 ? 1.12 6.754 23.344 1 98.06 180 ARG B CA 1
ATOM 3564 C C . ARG B 1 180 ? -0.108 7.652 23.25 1 98.06 180 ARG B C 1
ATOM 3566 O O . ARG B 1 180 ? -1.24 7.168 23.234 1 98.06 180 ARG B O 1
ATOM 3573 N N . PRO B 1 181 ? 0.072 9.016 23.156 1 98.44 181 PRO B N 1
ATOM 3574 C CA . PRO B 1 181 ? -1.1 9.875 22.984 1 98.44 181 PRO B CA 1
ATOM 3575 C C . PRO B 1 181 ? -1.901 9.547 21.734 1 98.44 181 PRO B C 1
ATOM 3577 O O . PRO B 1 181 ? -3.125 9.703 21.719 1 98.44 181 PRO B O 1
ATOM 3580 N N . GLN B 1 182 ? -1.249 9.125 20.703 1 98.75 182 GLN B N 1
ATOM 3581 C CA . GLN B 1 182 ? -1.945 8.727 19.5 1 98.75 182 GLN B CA 1
ATOM 3582 C C . GLN B 1 182 ? -2.865 7.535 19.75 1 98.75 182 GLN B C 1
ATOM 3584 O O . GLN B 1 182 ? -4.004 7.508 19.281 1 98.75 182 GLN B O 1
ATOM 3589 N N . LEU B 1 183 ? -2.33 6.531 20.453 1 98.81 183 LEU B N 1
ATOM 3590 C CA . LEU B 1 183 ? -3.15 5.375 20.797 1 98.81 183 LEU B CA 1
ATOM 3591 C C . LEU B 1 183 ? -4.293 5.77 21.719 1 98.81 183 LEU B C 1
ATOM 3593 O O . LEU B 1 183 ? -5.41 5.27 21.594 1 98.81 183 LEU B O 1
ATOM 3597 N N . ASP B 1 184 ? -4.023 6.707 22.641 1 98.75 184 ASP B N 1
ATOM 3598 C CA . ASP B 1 184 ? -5.078 7.258 23.484 1 98.75 184 ASP B CA 1
ATOM 3599 C C . ASP B 1 184 ? -6.16 7.93 22.641 1 98.75 184 ASP B C 1
ATOM 3601 O O . ASP B 1 184 ? -7.352 7.801 22.922 1 98.75 184 ASP B O 1
ATOM 3605 N N . HIS B 1 185 ? -5.707 8.641 21.672 1 98.81 185 HIS B N 1
ATOM 3606 C CA . HIS B 1 185 ? -6.625 9.336 20.781 1 98.81 185 HIS B CA 1
ATOM 3607 C C . HIS B 1 185 ? -7.539 8.352 20.047 1 98.81 185 HIS B C 1
ATOM 3609 O O . HIS B 1 185 ? -8.742 8.602 19.922 1 98.81 185 HIS B O 1
ATOM 3615 N N . LEU B 1 186 ? -6.977 7.23 19.594 1 98.81 186 LEU B N 1
ATOM 3616 C CA . LEU B 1 186 ? -7.785 6.195 18.953 1 98.81 186 LEU B CA 1
ATOM 3617 C C . LEU B 1 186 ? -8.867 5.688 19.906 1 98.81 186 LEU B C 1
ATOM 3619 O O . LEU B 1 186 ? -10.023 5.539 19.516 1 98.81 186 LEU B O 1
ATOM 3623 N N . LEU B 1 187 ? -8.445 5.43 21.109 1 98.75 187 LEU B N 1
ATOM 3624 C CA . LEU B 1 187 ? -9.375 4.926 22.109 1 98.75 187 LEU B CA 1
ATOM 3625 C C . LEU B 1 187 ? -10.484 5.934 22.375 1 98.75 187 LEU B C 1
ATOM 3627 O O . LEU B 1 187 ? -11.648 5.559 22.516 1 98.75 187 LEU B O 1
ATOM 3631 N N . ALA B 1 188 ? -10.141 7.199 22.422 1 98.69 188 ALA B N 1
ATOM 3632 C CA . ALA B 1 188 ? -11.125 8.258 22.641 1 98.69 188 ALA B CA 1
ATOM 3633 C C . ALA B 1 188 ? -12.094 8.336 21.469 1 98.69 188 ALA B C 1
ATOM 3635 O O . ALA B 1 188 ? -13.305 8.492 21.656 1 98.69 188 ALA B O 1
ATOM 3636 N N . LEU B 1 189 ? -11.594 8.242 20.266 1 98.5 189 LEU B N 1
ATOM 3637 C CA . LEU B 1 189 ? -12.438 8.273 19.078 1 98.5 189 LEU B CA 1
ATOM 3638 C C . LEU B 1 189 ? -13.422 7.105 19.078 1 98.5 189 LEU B C 1
ATOM 3640 O O . LEU B 1 189 ? -14.586 7.266 18.688 1 98.5 189 LEU B O 1
ATOM 3644 N N . ALA B 1 190 ? -12.969 5.973 19.562 1 98.19 190 ALA B N 1
ATOM 3645 C CA . ALA B 1 190 ? -13.773 4.754 19.531 1 98.19 190 ALA B CA 1
ATOM 3646 C C . ALA B 1 190 ? -14.961 4.863 20.5 1 98.19 190 ALA B C 1
ATOM 3648 O O . ALA B 1 190 ? -15.891 4.059 20.422 1 98.19 190 ALA B O 1
ATOM 3649 N N . GLU B 1 191 ? -14.969 5.82 21.359 1 97.69 191 GLU B N 1
ATOM 3650 C CA . GLU B 1 191 ? -16.078 6.043 22.281 1 97.69 191 GLU B CA 1
ATOM 3651 C C . GLU B 1 191 ? -17.234 6.762 21.594 1 97.69 191 GLU B C 1
ATOM 3653 O O . GLU B 1 191 ? -18.344 6.785 22.109 1 97.69 191 GLU B O 1
ATOM 3658 N N . ARG B 1 192 ? -16.922 7.379 20.531 1 97.5 192 ARG B N 1
ATOM 3659 C CA . ARG B 1 192 ? -17.969 8.07 19.797 1 97.5 192 ARG B CA 1
ATOM 3660 C C . ARG B 1 192 ? -18.906 7.082 19.109 1 97.5 192 ARG B C 1
ATOM 3662 O O . ARG B 1 192 ? -18.453 6.094 18.531 1 97.5 192 ARG B O 1
ATOM 3669 N N . PRO B 1 193 ? -20.172 7.324 19.125 1 96.19 193 PRO B N 1
ATOM 3670 C CA . PRO B 1 193 ? -21.125 6.34 18.625 1 96.19 193 PRO B CA 1
ATOM 3671 C C . PRO B 1 193 ? -21.062 6.172 17.109 1 96.19 193 PRO B C 1
ATOM 3673 O O . PRO B 1 193 ? -21.484 5.145 16.578 1 96.19 193 PRO B O 1
ATOM 3676 N N . ASN B 1 194 ? -20.5 7.199 16.406 1 97.81 194 ASN B N 1
ATOM 3677 C CA . ASN B 1 194 ? -20.469 7.125 14.953 1 97.81 194 ASN B CA 1
ATOM 3678 C C . ASN B 1 194 ? -19.141 6.582 14.445 1 97.81 194 ASN B C 1
ATOM 3680 O O . ASN B 1 194 ? -18.875 6.57 13.242 1 97.81 194 ASN B O 1
ATOM 3684 N N . ILE B 1 195 ? -18.281 6.16 15.328 1 98.56 195 ILE B N 1
ATOM 3685 C CA . ILE B 1 195 ? -16.953 5.699 14.922 1 98.56 195 ILE B CA 1
ATOM 3686 C C . ILE B 1 195 ? -16.719 4.289 15.453 1 98.56 195 ILE B C 1
ATOM 3688 O O . ILE B 1 195 ? -16.828 4.043 16.656 1 98.56 195 ILE B O 1
ATOM 3692 N N . THR B 1 196 ? -16.453 3.367 14.586 1 98.69 196 THR B N 1
ATOM 3693 C CA . THR B 1 196 ? -16.062 2.002 14.922 1 98.69 196 THR B CA 1
ATOM 3694 C C . THR B 1 196 ? -14.633 1.722 14.477 1 98.69 196 THR B C 1
ATOM 3696 O O . THR B 1 196 ? -14.266 2 13.328 1 9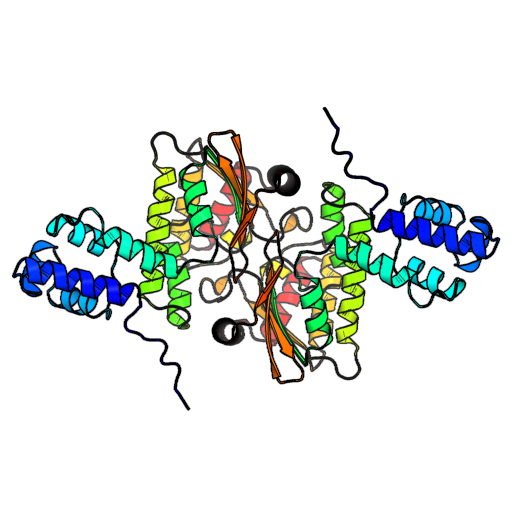8.69 196 THR B O 1
ATOM 3699 N N . ILE B 1 197 ? -13.836 1.215 15.367 1 98.81 197 ILE B N 1
ATOM 3700 C CA . ILE B 1 197 ? -12.453 0.86 15.07 1 98.81 197 ILE B CA 1
ATOM 3701 C C . ILE B 1 197 ? -12.234 -0.63 15.32 1 98.81 197 ILE B C 1
ATOM 3703 O O . ILE B 1 197 ? -12.531 -1.134 16.406 1 98.81 197 ILE B O 1
ATOM 3707 N N . GLN B 1 198 ? -11.789 -1.345 14.344 1 98.88 198 GLN B N 1
ATOM 3708 C CA . GLN B 1 198 ? -11.367 -2.736 14.461 1 98.88 198 GLN B CA 1
ATOM 3709 C C . GLN B 1 198 ? -9.898 -2.904 14.078 1 98.88 198 GLN B C 1
ATOM 3711 O O . GLN B 1 198 ? -9.32 -2.037 13.422 1 98.88 198 GLN B O 1
ATOM 3716 N N . VAL B 1 199 ? -9.32 -3.939 14.578 1 98.88 199 VAL B N 1
ATOM 3717 C CA . VAL B 1 199 ? -7.945 -4.293 14.227 1 98.88 199 VAL B CA 1
ATOM 3718 C C . VAL B 1 199 ? -7.93 -5.629 13.492 1 98.88 199 VAL B C 1
ATOM 3720 O O . VAL B 1 199 ? -8.586 -6.586 13.914 1 98.88 199 VAL B O 1
ATOM 3723 N N . ALA B 1 200 ? -7.305 -5.664 12.352 1 98.62 200 ALA B N 1
ATOM 3724 C CA . ALA B 1 200 ? -6.984 -6.91 11.656 1 98.62 200 ALA B CA 1
ATOM 3725 C C . ALA B 1 200 ? -5.637 -7.461 12.117 1 98.62 200 ALA B C 1
ATOM 3727 O O . ALA B 1 200 ? -4.586 -6.969 11.695 1 98.62 200 ALA B O 1
ATOM 3728 N N . PRO B 1 201 ? -5.664 -8.461 12.93 1 98.12 201 PRO B N 1
ATOM 3729 C CA . PRO B 1 201 ? -4.398 -8.992 13.445 1 98.12 201 PRO B CA 1
ATOM 3730 C C . PRO B 1 201 ? -3.611 -9.773 12.398 1 98.12 201 PRO B C 1
ATOM 3732 O O . PRO B 1 201 ? -4.18 -10.203 11.391 1 98.12 201 PRO B O 1
ATOM 3735 N N . PHE B 1 202 ? -2.365 -10.016 12.602 1 97.25 202 PHE B N 1
ATOM 3736 C CA . PHE B 1 202 ? -1.475 -10.664 11.648 1 97.25 202 PHE B CA 1
ATOM 3737 C C . PHE B 1 202 ? -1.913 -12.102 11.391 1 97.25 202 PHE B C 1
ATOM 3739 O O . PHE B 1 202 ? -1.735 -12.625 10.281 1 97.25 202 PHE B O 1
ATOM 3746 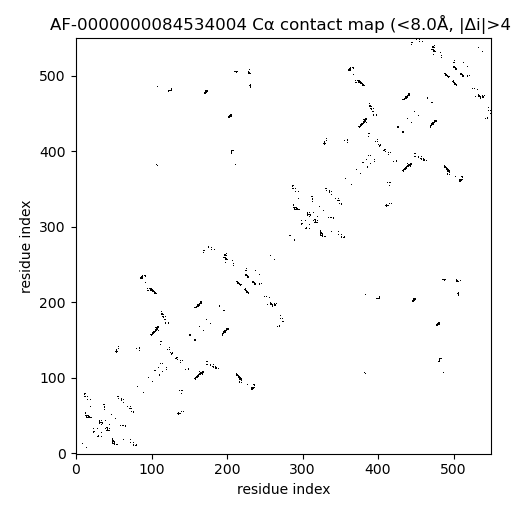N N . HIS B 1 203 ? -2.441 -12.664 12.344 1 95.12 203 HIS B N 1
ATOM 3747 C CA . HIS B 1 203 ? -2.756 -14.086 12.219 1 95.12 203 HIS B CA 1
ATOM 3748 C C . HIS B 1 203 ? -3.906 -14.312 11.242 1 95.12 203 HIS B C 1
ATOM 3750 O O . HIS B 1 203 ? -4.195 -15.445 10.867 1 95.12 203 HIS B O 1
ATOM 3756 N N . LEU B 1 204 ? -4.605 -13.227 10.797 1 95.94 204 LEU B N 1
ATOM 3757 C CA . LEU B 1 204 ? -5.617 -13.367 9.75 1 95.94 204 LEU B CA 1
ATOM 3758 C C . LEU B 1 204 ? -5 -13.93 8.469 1 95.94 204 LEU B C 1
ATOM 3760 O O . LEU B 1 204 ? -5.703 -14.523 7.648 1 95.94 204 LEU B O 1
ATOM 3764 N N . GLY B 1 205 ? -3.703 -13.641 8.289 1 95.94 205 GLY B N 1
ATOM 3765 C CA . GLY B 1 205 ? -3.025 -14.164 7.113 1 95.94 205 GLY B CA 1
ATOM 3766 C C . GLY B 1 205 ? -3.701 -13.781 5.812 1 95.94 205 GLY B C 1
ATOM 3767 O O . GLY B 1 205 ? -3.924 -12.594 5.547 1 95.94 205 GLY B O 1
ATOM 3768 N N . GLU B 1 206 ? -4.109 -14.742 5.082 1 95.62 206 GLU B N 1
ATOM 3769 C CA . GLU B 1 206 ? -4.688 -14.523 3.762 1 95.62 206 GLU B CA 1
ATOM 3770 C C . GLU B 1 206 ? -6.164 -14.156 3.859 1 95.62 206 GLU B C 1
ATOM 3772 O O . GLU B 1 206 ? -6.781 -13.766 2.865 1 95.62 206 GLU B O 1
ATOM 3777 N N . GLN B 1 207 ? -6.707 -14.188 4.992 1 95.12 207 GLN B N 1
ATOM 3778 C CA . GLN B 1 207 ? -8.117 -13.859 5.172 1 95.12 207 GLN B CA 1
ATOM 3779 C C . GLN B 1 207 ? -8.344 -12.352 5.16 1 95.12 207 GLN B C 1
ATOM 3781 O O . GLN B 1 207 ? -9.477 -11.891 5.047 1 95.12 207 GLN B O 1
ATOM 3786 N N . ARG B 1 208 ? -7.324 -11.617 5.363 1 95.62 208 ARG B N 1
ATOM 3787 C CA . ARG B 1 208 ? -7.418 -10.18 5.145 1 95.62 208 ARG B CA 1
ATOM 3788 C C . ARG B 1 208 ? -7.52 -9.852 3.658 1 95.62 208 ARG B C 1
ATOM 3790 O O . ARG B 1 208 ? -6.582 -10.102 2.898 1 95.62 208 ARG B O 1
ATOM 3797 N N . PRO B 1 209 ? -8.555 -9.25 3.297 1 94.19 209 PRO B N 1
ATOM 3798 C CA . PRO B 1 209 ? -8.836 -9.148 1.863 1 94.19 209 PRO B CA 1
ATOM 3799 C C . PRO B 1 209 ? -7.941 -8.133 1.157 1 94.19 209 PRO B C 1
ATOM 3801 O O . PRO B 1 209 ? -7.656 -8.281 -0.035 1 94.19 209 PRO B O 1
ATOM 3804 N N . PHE B 1 210 ? -7.531 -7.117 1.815 1 95.31 210 PHE B N 1
ATOM 3805 C CA . PHE B 1 210 ? -6.793 -6.043 1.164 1 95.31 210 PHE B CA 1
ATOM 3806 C C . PHE B 1 210 ? -5.297 -6.184 1.421 1 95.31 210 PHE B C 1
ATOM 3808 O O . PHE B 1 210 ? -4.867 -6.328 2.568 1 95.31 210 PHE B O 1
ATOM 3815 N N . LEU B 1 211 ? -4.578 -6.125 0.393 1 93.75 211 LEU B N 1
ATOM 3816 C CA . LEU B 1 211 ? -3.127 -6.078 0.524 1 93.75 211 LEU B CA 1
ATOM 3817 C C . LEU B 1 211 ? -2.646 -4.652 0.77 1 93.75 211 LEU B C 1
ATOM 3819 O O . LEU B 1 211 ? -1.612 -4.441 1.407 1 93.75 211 LEU B O 1
ATOM 3823 N N . LEU B 1 212 ? -3.422 -3.756 0.263 1 95.44 212 LEU B N 1
ATOM 3824 C CA . LEU B 1 212 ? -3.066 -2.342 0.322 1 95.44 212 LEU B CA 1
ATOM 3825 C C . LEU B 1 212 ? -4.246 -1.504 0.803 1 95.44 212 LEU B C 1
ATOM 3827 O O . LEU B 1 212 ? -5.395 -1.958 0.762 1 95.44 212 LEU B O 1
ATOM 3831 N N . PRO B 1 213 ? -3.99 -0.276 1.263 1 96.75 213 PRO B N 1
ATOM 3832 C CA . PRO B 1 213 ? -5.043 0.551 1.855 1 96.75 213 PRO B CA 1
ATOM 3833 C C . PRO B 1 213 ? -6.121 0.941 0.848 1 96.75 213 PRO B C 1
ATOM 3835 O O . PRO B 1 213 ? -5.828 1.146 -0.332 1 96.75 213 PRO B O 1
ATOM 3838 N N . VAL B 1 214 ? -7.336 1.075 1.378 1 97.31 214 VAL B N 1
ATOM 3839 C CA . VAL B 1 214 ? -8.461 1.564 0.591 1 97.31 214 VAL B CA 1
ATOM 3840 C C . VAL B 1 214 ? -9.367 2.424 1.468 1 97.31 214 VAL B C 1
ATOM 3842 O O . VAL B 1 214 ? -9.391 2.266 2.689 1 97.31 214 VAL B O 1
ATOM 3845 N N . VAL B 1 215 ? -10.055 3.305 0.813 1 98.06 215 VAL B N 1
ATOM 3846 C CA . VAL B 1 215 ? -11.133 4.066 1.435 1 98.06 215 VAL B CA 1
ATOM 3847 C C . VAL B 1 215 ? -12.398 3.957 0.588 1 98.06 215 VAL B C 1
ATOM 3849 O O . VAL B 1 215 ? -12.344 4.047 -0.64 1 98.06 215 VAL B O 1
ATOM 3852 N N . LEU B 1 216 ? -13.5 3.676 1.188 1 98.44 216 LEU B N 1
ATOM 3853 C CA . LEU B 1 216 ? -14.812 3.699 0.56 1 98.44 216 LEU B CA 1
ATOM 3854 C C . LEU B 1 216 ? -15.68 4.812 1.144 1 98.44 216 LEU B C 1
ATOM 3856 O O . LEU B 1 216 ? -15.844 4.902 2.361 1 98.44 216 LEU B O 1
ATOM 3860 N N . LEU B 1 217 ? -16.188 5.637 0.285 1 98.44 217 LEU B N 1
ATOM 3861 C CA . LEU B 1 217 ? -17.031 6.758 0.687 1 98.44 217 LEU B CA 1
ATOM 3862 C C . LEU B 1 217 ? -18.453 6.59 0.155 1 98.44 217 LEU B C 1
ATOM 3864 O O . LEU B 1 217 ? -18.656 6.395 -1.046 1 98.44 217 LEU B O 1
ATOM 3868 N N . THR B 1 218 ? -19.359 6.613 1.012 1 98.44 218 THR B N 1
ATOM 3869 C CA . THR B 1 218 ? -20.75 6.734 0.59 1 98.44 218 THR B CA 1
ATOM 3870 C C . THR B 1 218 ? -21.188 8.195 0.582 1 98.44 218 THR B C 1
ATOM 3872 O O . THR B 1 218 ? -21.141 8.867 1.615 1 98.44 218 THR B O 1
ATOM 3875 N N . LEU B 1 219 ? -21.641 8.594 -0.505 1 96.19 219 LEU B N 1
ATOM 3876 C CA . LEU B 1 219 ? -21.984 10 -0.688 1 96.19 219 LEU B CA 1
ATOM 3877 C C . LEU B 1 219 ? -23.453 10.242 -0.367 1 96.19 219 LEU B C 1
ATOM 3879 O O . LEU B 1 219 ? -24.219 9.297 -0.134 1 96.19 219 LEU B O 1
ATOM 3883 N N . PRO B 1 220 ? -23.844 11.484 -0.312 1 96 220 PRO B N 1
ATOM 3884 C CA . PRO B 1 220 ? -25.219 11.797 0.095 1 96 220 PRO B CA 1
ATOM 3885 C C . PRO B 1 220 ? -26.25 11.195 -0.845 1 96 220 PRO B C 1
ATOM 3887 O O . PRO B 1 220 ? -27.359 10.867 -0.415 1 96 220 PRO B O 1
ATOM 3890 N N . ASP B 1 221 ? -25.938 10.992 -2.094 1 95 221 ASP B N 1
ATOM 3891 C CA . ASP B 1 221 ? -26.859 10.406 -3.059 1 95 221 ASP B CA 1
ATOM 3892 C C . ASP B 1 221 ? -26.812 8.875 -2.998 1 95 221 ASP B C 1
ATOM 3894 O O . ASP B 1 221 ? -27.375 8.203 -3.869 1 95 221 ASP B O 1
ATOM 3898 N N . ARG B 1 222 ? -26.016 8.344 -2.119 1 94.94 222 ARG B N 1
ATOM 3899 C CA . ARG B 1 222 ? -25.922 6.922 -1.787 1 94.94 222 ARG B CA 1
ATOM 3900 C C . ARG B 1 222 ? -24.984 6.199 -2.75 1 94.94 222 ARG B C 1
ATOM 3902 O O . ARG B 1 222 ? -24.812 4.984 -2.648 1 94.94 222 ARG B O 1
ATOM 3909 N N . SER B 1 223 ? -24.438 7.004 -3.605 1 95.25 223 SER B N 1
ATOM 3910 C CA . SER B 1 223 ? -23.391 6.387 -4.422 1 95.25 223 SER B CA 1
ATOM 3911 C C . SER B 1 223 ? -22.125 6.117 -3.605 1 95.25 223 SER B C 1
ATOM 3913 O O . SER B 1 223 ? -21.891 6.785 -2.598 1 95.25 223 SER B O 1
ATOM 3915 N N . VAL B 1 224 ? -21.438 5.094 -4.016 1 96.56 224 VAL B N 1
ATOM 3916 C CA . VAL B 1 224 ? -20.203 4.746 -3.324 1 96.56 224 VAL B CA 1
ATOM 3917 C C . VAL B 1 224 ? -19.016 4.965 -4.254 1 96.56 224 VAL B C 1
ATOM 3919 O O . VAL B 1 224 ? -19.062 4.617 -5.434 1 96.56 224 VAL B O 1
ATOM 3922 N N . VAL B 1 225 ? -17.969 5.609 -3.709 1 94.69 225 VAL B N 1
ATOM 3923 C CA . VAL B 1 225 ? -16.719 5.797 -4.441 1 94.69 225 VAL B CA 1
ATOM 3924 C C . VAL B 1 225 ? -15.555 5.223 -3.637 1 94.69 225 VAL B C 1
ATOM 3926 O O . VAL B 1 225 ? -15.539 5.297 -2.406 1 94.69 225 VAL B O 1
ATOM 3929 N N . GLY B 1 226 ? -14.68 4.551 -4.348 1 96.56 226 GLY B N 1
ATOM 3930 C CA . GLY B 1 226 ? -13.461 4.043 -3.738 1 96.56 226 GLY B CA 1
ATOM 3931 C C . GLY B 1 226 ? -12.266 4.945 -3.953 1 96.56 226 GLY B C 1
ATOM 3932 O O . GLY B 1 226 ? -12.219 5.699 -4.926 1 96.56 226 GLY B O 1
ATOM 3933 N N . TYR B 1 227 ? -11.359 4.918 -3.053 1 95.69 227 TYR B N 1
ATOM 3934 C CA . TYR B 1 227 ? -10.086 5.609 -3.195 1 95.69 227 TYR B CA 1
ATOM 3935 C C . TYR B 1 227 ? -8.922 4.707 -2.789 1 95.69 227 TYR B C 1
ATOM 3937 O O . TYR B 1 227 ? -9 4.016 -1.771 1 95.69 227 TYR B O 1
ATOM 3945 N N . ALA B 1 228 ? -7.902 4.629 -3.586 1 94.56 228 ALA B N 1
ATOM 3946 C CA . ALA B 1 228 ? -6.68 3.883 -3.305 1 94.56 228 ALA B CA 1
ATOM 3947 C C . ALA B 1 228 ? -5.445 4.672 -3.727 1 94.56 228 ALA B C 1
ATOM 3949 O O . ALA B 1 228 ? -5.492 5.438 -4.691 1 94.56 228 ALA B O 1
ATOM 3950 N N . GLU B 1 229 ? -4.367 4.422 -2.906 1 91.94 229 GLU B N 1
ATOM 3951 C CA . GLU B 1 229 ? -3.135 5.16 -3.164 1 91.94 229 GLU B CA 1
ATOM 3952 C C . GLU B 1 229 ? -1.961 4.211 -3.393 1 91.94 229 GLU B C 1
ATOM 3954 O O . GLU B 1 229 ? -1.925 3.115 -2.83 1 91.94 229 GLU B O 1
ATOM 3959 N N . SER B 1 230 ? -1.105 4.578 -4.324 1 91.44 230 SER B N 1
ATOM 3960 C CA . SER B 1 230 ? 0.257 4.062 -4.402 1 91.44 230 SER B CA 1
ATOM 3961 C C . SER B 1 230 ? 1.266 5.078 -3.879 1 91.44 230 SER B C 1
ATOM 3963 O O . SER B 1 230 ? 0.886 6.148 -3.406 1 91.44 230 SER B O 1
ATOM 3965 N N . HIS B 1 231 ? 2.498 4.648 -3.846 1 88.56 231 HIS B N 1
ATOM 3966 C CA . HIS B 1 231 ? 3.533 5.598 -3.451 1 88.56 231 HIS B CA 1
ATOM 3967 C C . HIS B 1 231 ? 3.537 6.82 -4.359 1 88.56 231 HIS B C 1
ATOM 3969 O O . HIS B 1 231 ? 3.893 7.918 -3.93 1 88.56 231 HIS B O 1
ATOM 3975 N N . ALA B 1 232 ? 2.971 6.652 -5.539 1 77.25 232 ALA B N 1
ATOM 3976 C CA . ALA B 1 232 ? 3.164 7.68 -6.559 1 77.25 232 ALA B CA 1
ATOM 3977 C C . ALA B 1 232 ? 1.881 8.477 -6.785 1 77.25 232 ALA B C 1
ATOM 3979 O O . ALA B 1 232 ? 1.93 9.656 -7.145 1 77.25 232 ALA B O 1
ATOM 3980 N N . ARG B 1 233 ? 0.764 7.785 -6.535 1 81.38 233 ARG B N 1
ATOM 3981 C CA . ARG B 1 233 ? -0.474 8.414 -6.98 1 81.38 233 ARG B CA 1
ATOM 3982 C C . ARG B 1 233 ? -1.668 7.898 -6.184 1 81.38 233 ARG B C 1
ATOM 3984 O O . ARG B 1 233 ? -1.611 6.812 -5.605 1 81.38 233 ARG B O 1
ATOM 3991 N N . GLY B 1 234 ? -2.666 8.805 -6.129 1 88.25 234 GLY B N 1
ATOM 3992 C CA . GLY B 1 234 ? -3.984 8.398 -5.672 1 88.25 234 GLY B CA 1
ATOM 3993 C C . GLY B 1 234 ? -5.004 8.305 -6.793 1 88.25 234 GLY B C 1
ATOM 3994 O O . GLY B 1 234 ? -4.848 8.945 -7.832 1 88.25 234 GLY B O 1
ATOM 3995 N N . HIS B 1 235 ? -6 7.434 -6.594 1 82.81 235 HIS B N 1
ATOM 3996 C CA . HIS B 1 235 ? -7.012 7.246 -7.625 1 82.81 235 HIS B CA 1
ATOM 3997 C C . HIS B 1 235 ? -8.391 7.012 -7.012 1 82.81 235 HIS B C 1
ATOM 3999 O O . HIS B 1 235 ? -8.539 6.18 -6.113 1 82.81 235 HIS B O 1
ATOM 4005 N N . LEU B 1 236 ? -9.297 7.805 -7.555 1 87.69 236 LEU B N 1
ATOM 4006 C CA . LEU B 1 236 ? -10.688 7.535 -7.215 1 87.69 236 LEU B CA 1
ATOM 4007 C C . LEU B 1 236 ? -11.266 6.449 -8.117 1 87.69 236 LEU B C 1
ATOM 4009 O O . LEU B 1 236 ? -11.023 6.445 -9.32 1 87.69 236 LEU B O 1
ATOM 4013 N N . GLU B 1 237 ? -11.898 5.512 -7.578 1 87.19 237 GLU B N 1
ATOM 4014 C CA . GLU B 1 237 ? -12.578 4.441 -8.305 1 87.19 237 GLU B CA 1
ATOM 4015 C C . GLU B 1 237 ? -14.094 4.621 -8.266 1 87.19 237 GLU B C 1
ATOM 4017 O O . GLU B 1 237 ? -14.695 4.633 -7.188 1 87.19 237 GLU B O 1
ATOM 4022 N N . ARG B 1 238 ? -14.68 4.707 -9.438 1 87.12 238 ARG B N 1
ATOM 4023 C CA . ARG B 1 238 ? -16.109 4.969 -9.5 1 87.12 238 ARG B CA 1
ATOM 4024 C C . ARG B 1 238 ? -16.844 3.848 -10.234 1 87.12 238 ARG B C 1
ATOM 4026 O O . ARG B 1 238 ? -18.078 3.824 -10.281 1 87.12 238 ARG B O 1
ATOM 4033 N N . GLY B 1 239 ? -16.062 2.98 -10.852 1 82.38 239 GLY B N 1
ATOM 4034 C CA . GLY B 1 239 ? -16.688 1.873 -11.555 1 82.38 239 GLY B CA 1
ATOM 4035 C C . GLY B 1 239 ? -17.578 1.021 -10.664 1 82.38 239 GLY B C 1
ATOM 4036 O O . GLY B 1 239 ? -17.141 0.534 -9.625 1 82.38 239 GLY B O 1
ATOM 4037 N N . ARG B 1 240 ? -18.781 0.772 -11.008 1 81.88 240 ARG B N 1
ATOM 4038 C CA . ARG B 1 240 ? -19.781 0.095 -10.203 1 81.88 240 ARG B CA 1
ATOM 4039 C C . ARG B 1 240 ? -19.312 -1.293 -9.781 1 81.88 240 ARG B C 1
ATOM 4041 O O . ARG B 1 240 ? -19.391 -1.656 -8.609 1 81.88 240 ARG B O 1
ATOM 4048 N N . GLU B 1 241 ? -18.797 -2.002 -10.727 1 81.38 241 GLU B N 1
ATOM 4049 C CA . GLU B 1 241 ? -18.406 -3.379 -10.453 1 81.38 241 GLU B CA 1
ATOM 4050 C C . GLU B 1 241 ? -17.188 -3.424 -9.523 1 81.38 241 GLU B C 1
ATOM 4052 O O . GLU B 1 241 ? -17.172 -4.199 -8.562 1 81.38 241 GLU B O 1
ATOM 4057 N N . SER B 1 242 ? -16.219 -2.568 -9.789 1 84.81 242 SER B N 1
ATOM 4058 C CA . SER B 1 242 ? -15.023 -2.529 -8.953 1 84.81 242 SER B CA 1
ATOM 4059 C C . SER B 1 242 ? -15.352 -2.082 -7.535 1 84.81 242 SER B C 1
ATOM 4061 O O . SER B 1 242 ? -14.906 -2.695 -6.566 1 84.81 242 SER B O 1
ATOM 4063 N N . VAL B 1 243 ? -16.172 -1.077 -7.441 1 91 243 VAL B N 1
ATOM 4064 C CA . VAL B 1 243 ? -16.531 -0.554 -6.129 1 91 243 VAL B CA 1
ATOM 4065 C C . VAL B 1 243 ? -17.359 -1.595 -5.367 1 91 243 VAL B C 1
ATOM 4067 O O . VAL B 1 243 ? -17.156 -1.785 -4.164 1 91 243 VAL B O 1
ATOM 4070 N N . ALA B 1 244 ? -18.234 -2.264 -6.078 1 90.31 244 ALA B N 1
ATOM 4071 C CA . ALA B 1 244 ? -19.016 -3.32 -5.445 1 90.31 244 ALA B CA 1
ATOM 4072 C C . ALA B 1 244 ? -18.109 -4.418 -4.891 1 90.31 244 ALA B C 1
ATOM 4074 O O . ALA B 1 244 ? -18.344 -4.918 -3.789 1 90.31 244 ALA B O 1
ATOM 4075 N N . SER B 1 245 ? -17.109 -4.754 -5.629 1 90.44 245 SER B N 1
ATOM 4076 C CA . SER B 1 245 ? -16.141 -5.754 -5.184 1 90.44 245 SER B CA 1
ATOM 4077 C C . SER B 1 245 ? -15.406 -5.289 -3.93 1 90.44 245 SER B C 1
ATOM 4079 O O . SER B 1 245 ? -15.203 -6.07 -3 1 90.44 245 SER B O 1
ATOM 4081 N N . TRP B 1 246 ? -15.031 -4.023 -3.895 1 94.44 246 TRP B N 1
ATOM 4082 C CA . TRP B 1 246 ? -14.383 -3.467 -2.715 1 94.44 246 TRP B CA 1
ATOM 4083 C C . TRP B 1 246 ? -15.305 -3.529 -1.501 1 94.44 246 TRP B C 1
ATOM 4085 O O . TRP B 1 246 ? -14.859 -3.846 -0.394 1 94.44 246 TRP B O 1
ATOM 4095 N N . GLU B 1 247 ? -16.547 -3.213 -1.743 1 95.81 247 GLU B N 1
ATOM 4096 C CA . GLU B 1 247 ? -17.516 -3.244 -0.648 1 95.81 247 GLU B CA 1
ATOM 4097 C C . GLU B 1 247 ? -17.672 -4.656 -0.089 1 95.81 247 GLU B C 1
ATOM 4099 O O . GLU B 1 247 ? -17.719 -4.844 1.129 1 95.81 247 GLU B O 1
ATOM 4104 N N . GLU B 1 248 ? -17.703 -5.586 -0.975 1 94.19 248 GLU B N 1
ATOM 4105 C CA . GLU B 1 248 ? -17.812 -6.977 -0.544 1 94.19 248 GLU B CA 1
ATOM 4106 C C . GLU B 1 248 ? -16.578 -7.406 0.241 1 94.19 248 GLU B C 1
ATOM 4108 O O . GLU B 1 248 ? -16.688 -8.055 1.282 1 94.19 248 GLU B O 1
ATOM 4113 N N . ASP B 1 249 ? -15.469 -7.055 -0.249 1 95.69 249 ASP B N 1
ATOM 4114 C CA . ASP B 1 249 ? -14.227 -7.363 0.444 1 95.69 249 ASP B CA 1
ATOM 4115 C C . ASP B 1 249 ? -14.18 -6.699 1.818 1 95.69 249 ASP B C 1
ATOM 4117 O O . ASP B 1 249 ? -13.703 -7.297 2.787 1 95.69 249 ASP B O 1
ATOM 4121 N N . TYR B 1 250 ? -14.641 -5.484 1.872 1 97.75 250 TYR B N 1
ATOM 4122 C CA . TYR B 1 250 ? -14.633 -4.785 3.152 1 97.75 250 TYR B CA 1
ATOM 4123 C C . TYR B 1 250 ? -15.586 -5.449 4.141 1 97.75 250 TYR B C 1
ATOM 4125 O O . TYR B 1 250 ? -15.297 -5.516 5.34 1 97.75 250 TYR B O 1
ATOM 4133 N N . ASP B 1 251 ? -16.719 -5.93 3.645 1 96.88 251 ASP B N 1
ATOM 4134 C CA . ASP B 1 251 ? -17.641 -6.668 4.504 1 96.88 251 ASP B CA 1
ATOM 4135 C C . ASP B 1 251 ? -16.969 -7.906 5.09 1 96.88 251 ASP B C 1
ATOM 4137 O O . ASP B 1 251 ? -17.109 -8.195 6.281 1 96.88 251 ASP B O 1
ATOM 4141 N N . HIS B 1 252 ? -16.219 -8.578 4.25 1 96.38 252 HIS B N 1
ATOM 4142 C CA . HIS B 1 252 ? -15.469 -9.727 4.727 1 96.38 252 HIS B CA 1
ATOM 4143 C C . HIS B 1 252 ? -14.422 -9.32 5.762 1 96.38 252 HIS B C 1
ATOM 4145 O O . HIS B 1 252 ? -14.234 -10.008 6.766 1 96.38 252 HIS B O 1
ATOM 4151 N N . LEU B 1 253 ? -13.758 -8.234 5.488 1 97.88 253 LEU B N 1
ATOM 4152 C CA . LEU B 1 253 ? -12.75 -7.715 6.406 1 97.88 253 LEU B CA 1
ATOM 4153 C C . LEU B 1 253 ? -13.352 -7.453 7.781 1 97.88 253 LEU B C 1
ATOM 4155 O O . LEU B 1 253 ? -12.773 -7.828 8.797 1 97.88 253 LEU B O 1
ATOM 4159 N N . LYS B 1 254 ? -14.508 -6.848 7.82 1 97.69 254 LYS B N 1
ATOM 4160 C CA . LYS B 1 254 ? -15.203 -6.539 9.07 1 97.69 254 LYS B CA 1
ATOM 4161 C C . LYS B 1 254 ? -15.477 -7.805 9.875 1 97.69 254 LYS B C 1
ATOM 4163 O O . LYS B 1 254 ? -15.281 -7.828 11.086 1 97.69 254 LYS B O 1
ATOM 4168 N N . VAL B 1 255 ? -15.836 -8.805 9.164 1 96.75 255 VAL B N 1
ATOM 4169 C CA . VAL B 1 255 ? -16.234 -10.055 9.805 1 96.75 255 VAL B CA 1
ATOM 4170 C C . VAL B 1 255 ? -15 -10.766 10.367 1 96.75 255 VAL B C 1
ATOM 4172 O O . VAL B 1 255 ? -15.047 -11.312 11.469 1 96.75 255 VAL B O 1
ATOM 4175 N N . GLU B 1 256 ? -13.945 -10.727 9.656 1 96.62 256 GLU B N 1
ATOM 4176 C CA . GLU B 1 256 ? -12.766 -11.5 10.008 1 96.62 256 GLU B CA 1
ATOM 4177 C C . GLU B 1 256 ? -11.922 -10.781 11.062 1 96.62 256 GLU B C 1
ATOM 4179 O O . GLU B 1 256 ? -11.133 -11.406 11.773 1 96.62 256 GLU B O 1
ATOM 4184 N N . SER B 1 257 ? -12.055 -9.438 11.141 1 98.38 257 SER B N 1
ATOM 4185 C CA . SER B 1 257 ? -11.25 -8.641 12.07 1 98.38 257 SER B CA 1
ATOM 4186 C C . SER B 1 257 ? -11.68 -8.875 13.508 1 98.38 257 SER B C 1
ATOM 4188 O O . SER B 1 257 ? -12.742 -9.445 13.766 1 98.38 257 SER B O 1
ATOM 4190 N N . LEU B 1 258 ? -10.805 -8.516 14.414 1 98.5 258 LEU B N 1
ATOM 4191 C CA . LEU B 1 258 ? -11.188 -8.547 15.82 1 98.5 258 LEU B CA 1
ATOM 4192 C C . LEU B 1 258 ? -12.453 -7.727 16.062 1 98.5 258 LEU B C 1
ATOM 4194 O O . LEU B 1 258 ? -12.648 -6.688 15.422 1 98.5 258 LEU B O 1
ATOM 4198 N N . ASP B 1 259 ? -13.266 -8.195 16.984 1 98 259 ASP B N 1
ATOM 4199 C CA . ASP B 1 259 ? -14.414 -7.371 17.328 1 98 259 ASP B CA 1
ATOM 4200 C C . ASP B 1 259 ? -13.984 -6.117 18.078 1 98 259 ASP B C 1
ATOM 4202 O O . ASP B 1 259 ? -12.797 -5.934 18.375 1 98 259 ASP B O 1
ATOM 4206 N N . THR B 1 260 ? -14.875 -5.199 18.328 1 97.5 260 THR B N 1
ATOM 4207 C CA . THR B 1 260 ? -14.555 -3.891 18.875 1 97.5 260 THR B CA 1
ATOM 4208 C C . THR B 1 260 ? -13.852 -4.031 20.219 1 97.5 260 THR B C 1
ATOM 4210 O O . THR B 1 260 ? -12.836 -3.381 20.469 1 97.5 260 THR B O 1
ATOM 4213 N N . ALA B 1 261 ? -14.359 -4.895 21.062 1 98.12 261 ALA B N 1
ATOM 4214 C CA . ALA B 1 261 ? -13.773 -5.086 22.391 1 98.12 261 ALA B CA 1
ATOM 4215 C C . ALA B 1 261 ? -12.344 -5.594 22.281 1 98.12 261 ALA B C 1
ATOM 4217 O O . ALA B 1 261 ? -11.438 -5.051 22.922 1 98.12 261 ALA B O 1
ATOM 4218 N N . ALA B 1 262 ? -12.133 -6.629 21.516 1 98.62 262 ALA B N 1
ATOM 4219 C CA . ALA B 1 262 ? -10.805 -7.199 21.344 1 98.62 262 ALA B CA 1
ATOM 4220 C C . ALA B 1 262 ? -9.867 -6.207 20.656 1 98.62 262 ALA B C 1
ATOM 4222 O O . ALA B 1 262 ? -8.672 -6.156 20.969 1 98.62 262 ALA B O 1
ATOM 4223 N N . SER B 1 263 ? -10.352 -5.453 19.734 1 98.81 263 SER B N 1
ATOM 4224 C CA . SER B 1 263 ? -9.562 -4.43 19.047 1 98.81 263 SER B CA 1
ATOM 4225 C C . SER B 1 263 ? -9.055 -3.379 20.016 1 98.81 263 SER B C 1
ATOM 4227 O O . SER B 1 263 ? -7.867 -3.057 20.031 1 98.81 263 SER B O 1
ATOM 4229 N N . LEU B 1 264 ? -9.945 -2.9 20.844 1 98.5 264 LEU B N 1
ATOM 4230 C CA . LEU B 1 264 ? -9.562 -1.887 21.828 1 98.5 264 LEU B CA 1
ATOM 4231 C C . LEU B 1 264 ? -8.602 -2.465 22.859 1 98.5 264 LEU B C 1
ATOM 4233 O O . LEU B 1 264 ? -7.695 -1.774 23.328 1 98.5 264 LEU B O 1
ATOM 4237 N N . ALA B 1 265 ? -8.82 -3.701 23.219 1 98.69 265 ALA B N 1
ATOM 4238 C CA . ALA B 1 265 ? -7.902 -4.367 24.125 1 98.69 265 ALA B CA 1
ATOM 4239 C C . ALA B 1 265 ? -6.5 -4.449 23.531 1 98.69 265 ALA B C 1
ATOM 4241 O O . ALA B 1 265 ? -5.508 -4.246 24.234 1 98.69 265 ALA B O 1
ATOM 4242 N N . MET B 1 266 ? -6.426 -4.77 22.297 1 98.62 266 MET B N 1
ATOM 4243 C CA . MET B 1 266 ? -5.121 -4.824 21.641 1 98.62 266 MET B CA 1
ATOM 4244 C C . MET B 1 266 ? -4.457 -3.453 21.625 1 98.62 266 MET B C 1
ATOM 4246 O O . MET B 1 266 ? -3.254 -3.336 21.859 1 98.62 266 MET B O 1
ATOM 4250 N N . ILE B 1 267 ? -5.215 -2.404 21.312 1 98.75 267 ILE B N 1
ATOM 4251 C CA . ILE B 1 267 ? -4.684 -1.047 21.312 1 98.75 267 ILE B CA 1
ATOM 4252 C C . ILE B 1 267 ? -4.152 -0.699 22.703 1 98.75 267 ILE B C 1
ATOM 4254 O O . ILE B 1 267 ? -3.053 -0.158 22.844 1 98.75 267 ILE B O 1
ATOM 4258 N N . ARG B 1 268 ? -4.906 -1.068 23.703 1 98.5 268 ARG B N 1
ATOM 4259 C CA . ARG B 1 268 ? -4.488 -0.811 25.078 1 98.5 268 ARG B CA 1
ATOM 4260 C C . ARG B 1 268 ? -3.225 -1.594 25.422 1 98.5 268 ARG B C 1
ATOM 4262 O O . ARG B 1 268 ? -2.348 -1.087 26.125 1 98.5 268 ARG B O 1
ATOM 4269 N N . ALA B 1 269 ? -3.174 -2.799 24.969 1 98.44 269 ALA B N 1
ATOM 4270 C CA . ALA B 1 269 ? -2.004 -3.631 25.234 1 98.44 269 ALA B CA 1
ATOM 4271 C C . ALA B 1 269 ? -0.747 -3.023 24.625 1 98.44 269 ALA B C 1
ATOM 4273 O O . ALA B 1 269 ? 0.299 -2.955 25.281 1 98.44 269 ALA B O 1
ATOM 4274 N N . VAL B 1 270 ? -0.855 -2.598 23.391 1 98 270 VAL B N 1
ATOM 4275 C CA . VAL B 1 270 ? 0.284 -1.977 22.734 1 98 270 VAL B CA 1
ATOM 4276 C C . VAL B 1 270 ? 0.668 -0.688 23.453 1 98 270 VAL B C 1
ATOM 4278 O O . VAL B 1 270 ? 1.854 -0.401 23.641 1 98 270 VAL B O 1
ATOM 4281 N N . ARG B 1 271 ? -0.331 0.058 23.797 1 97.75 271 ARG B N 1
ATOM 4282 C CA . ARG B 1 271 ? -0.095 1.296 24.531 1 97.75 271 ARG B CA 1
ATOM 4283 C C . ARG B 1 271 ? 0.689 1.029 25.812 1 97.75 271 ARG B C 1
ATOM 4285 O O . ARG B 1 271 ? 1.604 1.782 26.156 1 97.75 271 ARG B O 1
ATOM 4292 N N . LYS B 1 272 ? 0.346 -0.01 26.5 1 96.75 272 LYS B N 1
ATOM 4293 C CA . LYS B 1 272 ? 0.98 -0.373 27.766 1 96.75 272 LYS B CA 1
ATOM 4294 C C . LYS B 1 272 ? 2.443 -0.75 27.547 1 96.75 272 LYS B C 1
ATOM 4296 O O . LYS B 1 272 ? 3.293 -0.447 28.391 1 96.75 272 LYS B O 1
ATOM 4301 N N . GLU B 1 273 ? 2.717 -1.365 26.469 1 94.56 273 GLU B N 1
ATOM 4302 C CA . GLU B 1 273 ? 4.074 -1.805 26.156 1 94.56 273 GLU B CA 1
ATOM 4303 C C . GLU B 1 273 ? 4.984 -0.617 25.859 1 94.56 273 GLU B C 1
ATOM 4305 O O . GLU B 1 273 ? 6.211 -0.737 25.922 1 94.56 273 GLU B O 1
ATOM 4310 N N . LEU B 1 274 ? 4.422 0.465 25.484 1 92.25 274 LEU B N 1
ATOM 4311 C CA . LEU B 1 274 ? 5.199 1.655 25.156 1 92.25 274 LEU B CA 1
ATOM 4312 C C . LEU B 1 274 ? 5.555 2.432 26.422 1 92.25 274 LEU B C 1
ATOM 4314 O O . LEU B 1 274 ? 6.305 3.41 26.359 1 92.25 274 LEU B O 1
ATOM 4318 N N . GLN B 1 275 ? 5.062 2.057 27.656 1 79.25 275 GLN B N 1
ATOM 4319 C CA . GLN B 1 275 ? 5.391 2.711 28.922 1 79.25 275 GLN B CA 1
ATOM 4320 C C . GLN B 1 275 ? 6.777 2.299 29.406 1 79.25 275 GLN B C 1
ATOM 4322 O O . GLN B 1 275 ? 7.211 1.167 29.172 1 79.25 275 GLN B O 1
#

InterPro domains:
  IPR001387 Cro/C1-type, helix-turn-helix domain [PS50943] (20-62)
  IPR001387 Cro/C1-type, helix-turn-helix domain [SM00530] (19-74)
  IPR001387 Cro/C1-type, helix-turn-helix domain [cd00093] (17-68)
  IPR010982 Lambda repressor-like, DNA-binding domain superfamily [G3DSA:1.10.260.40] (2-70)
  IPR010982 Lambda repressor-like, DNA-binding domain superfamily [SSF47413] (13-65)
  IPR043917 Domain of unknown function DUF5753 [PF19054] (89-268)

Solvent-accessible surface area (backbone atoms only — not comparable to full-atom values): 28146 Å² total; per-residue (Å²): 136,81,74,82,66,77,69,76,76,69,40,47,48,35,48,44,8,50,50,50,47,50,55,35,52,75,71,69,45,50,54,52,54,48,10,60,71,54,74,44,50,39,66,57,44,51,30,29,41,64,47,72,39,63,78,46,70,68,54,22,47,32,48,18,61,72,63,64,49,83,47,52,42,43,50,37,46,46,49,42,32,46,66,68,46,48,53,43,40,66,62,46,52,54,51,60,72,56,25,48,32,39,38,35,40,33,56,55,42,67,54,74,77,61,47,40,69,66,46,49,44,33,45,36,46,31,37,34,76,72,62,77,41,49,69,42,51,35,51,30,48,44,50,52,49,55,60,58,37,48,48,73,70,42,94,80,43,41,38,34,40,37,36,33,30,47,42,28,74,55,29,34,37,61,40,54,85,35,35,40,60,34,50,49,46,46,56,56,49,47,69,38,92,50,34,46,51,30,26,34,52,40,75,50,28,28,61,48,68,64,82,48,39,41,36,39,34,28,33,82,87,67,49,63,38,29,37,29,46,28,68,76,37,33,42,74,38,66,52,66,69,63,37,50,49,51,51,52,41,48,54,49,33,61,68,72,24,40,53,55,67,58,21,52,48,49,50,51,51,53,43,57,69,56,105,135,82,74,82,65,77,68,75,75,70,39,48,48,36,49,45,8,49,50,52,49,50,56,36,52,75,69,68,45,51,53,54,56,49,9,60,72,53,75,43,50,38,64,56,44,50,29,28,42,65,47,71,39,64,79,45,69,66,53,22,47,32,48,17,62,71,64,64,50,82,47,52,42,42,49,38,47,47,48,41,30,46,68,66,46,49,52,45,40,67,62,47,51,55,51,59,74,54,26,48,32,39,38,34,40,33,54,57,42,67,54,73,77,62,46,41,69,66,46,49,44,32,46,35,46,31,38,33,76,71,62,77,40,50,70,42,50,35,52,28,50,45,50,52,49,55,59,58,36,47,48,74,68,42,93,79,42,42,39,34,41,38,37,33,29,46,43,27,72,56,30,34,36,61,40,52,83,35,34,41,59,34,50,49,45,46,56,56,48,47,68,39,91,50,33,46,52,30,26,35,53,40,77,50,28,30,60,48,66,65,83,47,39,41,35,39,34,28,34,83,87,66,49,62,37,30,37,29,48,31,68,75,35,34,40,73,38,66,51,65,67,61,36,50,51,51,52,52,40,49,53,49,34,61,68,72,25,41,52,55,69,58,21,50,48,50,51,50,51,53,42,57,67,59,106

Organism: Streptomyces rubellomurinus (strain ATCC 31215) (NCBI:txid359131)

pLDDT: mean 89.75, std 13.79, range [21.72, 98.88]

Radius of gyration: 26.82 Å; Cα contacts (8 Å, |Δi|>4): 929; chains: 2; bounding box: 60×90×67 Å

Sequence (550 aa):
MESYEIDASSSPAVRFGDELRGWRRSRGWSQAELGRRMGYSHGLVSYVERARKPVTLKFAVAADRVFEAGGIFKELWRRISNASLLEGFAEFADAESRCKKLRTFELGVIPGLMQTLDYAAALEAGSVRRGSITKQQADGRVDVLARRQKLLDKDAPPVIHAVLDESCLLRTVGGPEIMRPQLDHLLALAERPNITIQVAPFHLGEQRPFLLPVVLLTLPDRSVVGYAESHARGHLERGRESVASWEEDYDHLKVESLDTAASLAMIRAVRKELQMESYEIDASSSPAVRFGDELRGWRRSRGWSQAELGRRMGYSHGLVSYVERARKPVTLKFAVAADRVFEAGGIFKELWRRISNASLLEGFAEFADAESRCKKLRTFELGVIPGLMQTLDYAAALEAGSVRRGSITKQQADGRVDVLARRQKLLDKDAPPVIHAVLDESCLLRTVGGPEIMRPQLDHLLALAERPNITIQVAPFHLGEQRPFLLPVVLLTLPDRSVVGYAESHARGHLERGRESVASWEEDYDHLKVESLDTAASLAMIRAVRKELQ

Foldseek 3Di:
DPPPPPPPCPQLQQVLLCVLVVLCVVVPHQLQRLCVQLVHHSVVNVCSNRSNDAQALSNLVSSCVSSVVVCVSVVSLLVNQCVLPFAPVVVVLVLLLFFQEKEKEAEQADDLLLFDLLLQLLVLVVCCVVVVDPPNNSNSPSRSSVVSNCLVVDPRHHQYEYEYEPNNLVNAGPALVRSLVSLVSNLVSCPDPRYAYFYAYCVCPPLQPDPHMKMWTQGPVRQIWIWGDDPRHIDIHRDPVVNVVVVVSSVSNQVSTDHRVVRNVSSVVSSVVRD/DDPPPPPPCPQLQQVLLCVLVVLCVVVPHQLQRLCVQLVHHSVVNVCSNRSNDAQALSNLVSSCVSSVVVCPSVVSLLVNQCVLPFAPVVVVLVLLLFFQEKEKEAEQADDLLLFDLLLQLLVLVVCCVVVVDPPNNSNSPSRSSVVSNCLVVDPRHHQYEYEYEPNNLVNAGPALVRSLVSLVSNLVSCPDPRYAYFYAYCVCPPQQPDPHMKMWTQGPVRQIWIWGDDPRHIDIHRDPVVNVVVVVSSVSNQVSTDHRVVRNVSSVVSSVVRD

Secondary structure (DSSP, 8-state):
-------TT-SHHHHHHHHHHHHHHHTT--HHHHHHHHT--HHHHHHHHTT-SPPPHHHHHHHHHHHT-TTHHHHHHHHHHHTTSPBTHHHHHHHHHH-SEEEEEE-SS--GGG--HHHHHHHHHHHHHTTSS-HHHHHHHHHHHHHHHGGGGSSSPPEEEEEEEHHHHHS-TT-HHHHHHHHHHHHHHTTSTTEEEEEE-GGGGGG---SS-EEEEE-TTS-EEEEEE-SSBEEEE--HHHHHHHHHHHHHHHHHSPPHHHHHHHHHHHHHHT-/-------GGGSHHHHHHHHHHHHHHHTT--HHHHHHHHT--HHHHHHHHTT-SPPPHHHHHHHHHHHT-TTHHHHHHHHHHHTTSPBTHHHHHHHHHH-SEEEEEE-SS--GGG--HHHHHHHHHHHHHTTSS-HHHHHHHHHHHHHHHGGGGSSSPPEEEEEEEHHHHHS-TT-HHHHHHHHHHHHHHTTSTTEEEEEE-GGGGGG---SS-EEEEE-TTS-EEEEEE-SSBEEEE--HHHHHHHHHHHHHHHHHSPPHHHHHHHHHHHHHHT-